Protein AF-A0A1I2JE57-F1 (afdb_monomer_lite)

Foldseek 3Di:
DVVQLVLQLVLQCLALLRVPPDSVLSSVLSVQKDKDKDAAFAWPDAFQAWLWKKKAWQAAKKWWWADPDPPDIDTDDMDGRNDMDSVVCLVVRGTHRTIIGTRHTIMIIIHTSVRVVVSCVVPVSSVVSVVVVVVVVVVLVVVVVVVPPPQAAEEEEEAQPLPQPSVLVQLVLQLLLCVVVVWAGEEEEPDACPVVCVQQVHPPPDQWDQFLSGYIYGHDQDDPPDDSQVSLVVVVVVDRSRGRHYYYYYNDHCDPPDPDSDDPSNLVSQAVHQEYEYEEELDQVCVVVVVVSVVVSCVRHPVLQYDYFYEYECQDPVNQPRDRPDDGDYYDHHDPDDPRSNCSRDSDNPDPPVVSVRSNVVSLVSQLRKKKKWKAFQAAPAAHGDPCVVVLVVVQVVCCVQAVGKDKDKDWDWDQDPVPGIDIGIIIIIMGRHGPVSCVVCVVVVVVVLVVSCVVRVHPWIWMDMSNDIDTD

InterPro domains:
  IPR000595 Cyclic nucleotide-binding domain [PF00027] (36-120)
  IPR000595 Cyclic nucleotide-binding domain [PS50042] (17-120)
  IPR000595 Cyclic nucleotide-binding domain [SM00100] (17-135)
  IPR000595 Cyclic nucleotide-binding domain [cd00038] (17-131)
  IPR014710 RmlC-like jelly roll fold [G3DSA:2.60.120.10] (2-149)
  IPR018488 Cyclic nucleotide-binding, conserved site [PS00889] (85-102)
  IPR018490 Cyclic nucleotide-binding domain superfamily [SSF51206] (10-144)

Secondary structure (DSSP, 8-state):
-HHHHHHHHHHHHHSTTTTTS-HHHHHHHHTT-EEEEE-TT-EEE-TTS---EEEEEEES-EEEEEEEETTEEEEEEEE-TT-EESHHHHHHT---SSEEEESSSEEEEEEEHHHHHHHHHH-HHHHHHHHHHHHHHHHHHHHHHHT-TT--EEEEEEETTS-S-HHHHHHHHHHHHHHHH---EEEEEES-THHHHHHHT--TT-SEEE-TTS-EEE-----TTS-HHHHHHHHHHHHHHH-SEEEEEE-----TTSS-SS-HHHHHHHHHEEEEEEEE-S-GGGHHHHHHHHHHHHHHS-TTT-EEEEEEE--SGGGTT----S--SEEEPP-S-PPPGGGGGSS-----HHHHHHHHHHHHHHH--EEEEEEEESEETTTEE---HHHHHHHHHHHHHHHS--EEEEEEEEEEETTTEEEEEEEEEEEEEE-HHHHHHHHHHHHHHHHHHHHHTT-S--EEEETTEEEE-

Radius of gyration: 27.6 Å; chains: 1; bounding box: 76×44×82 Å

pLDDT: mean 80.74, std 12.19, range [40.28, 96.5]

Structure (mmCIF, N/CA/C/O backbone):
data_AF-A0A1I2JE57-F1
#
_entry.id   AF-A0A1I2JE57-F1
#
loop_
_atom_site.group_PDB
_atom_site.id
_atom_site.type_symbol
_atom_site.label_atom_id
_atom_site.label_alt_id
_atom_site.label_comp_id
_atom_site.label_asym_id
_atom_site.label_entity_id
_atom_site.label_seq_id
_atom_site.pdbx_PDB_ins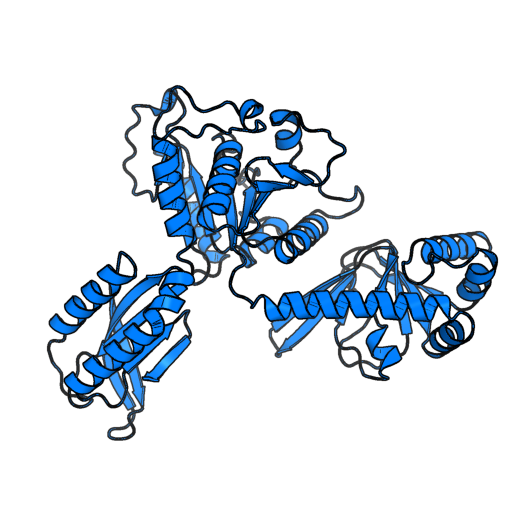_code
_atom_site.Cartn_x
_atom_site.Cartn_y
_atom_site.Cartn_z
_atom_site.occupancy
_atom_site.B_iso_or_equiv
_atom_site.auth_seq_id
_atom_site.auth_comp_id
_atom_site.auth_asym_id
_atom_site.auth_atom_id
_atom_site.pdbx_PDB_model_num
ATOM 1 N N . MET A 1 1 ? -26.585 -9.836 37.314 1.00 50.28 1 MET A N 1
ATOM 2 C CA . MET A 1 1 ? -27.432 -9.096 36.352 1.00 50.28 1 MET A CA 1
ATOM 3 C C . MET A 1 1 ? -27.010 -7.628 36.235 1.00 50.28 1 MET A C 1
ATOM 5 O O . MET A 1 1 ? -26.650 -7.232 35.137 1.00 50.28 1 MET A O 1
ATOM 9 N N . MET A 1 2 ? -26.902 -6.866 37.338 1.00 52.84 2 MET A N 1
ATOM 10 C CA . MET A 1 2 ? -26.477 -5.446 37.307 1.00 52.84 2 MET A CA 1
ATOM 11 C C . MET A 1 2 ? -25.114 -5.188 36.630 1.00 52.84 2 MET A C 1
ATOM 13 O O . MET A 1 2 ? -25.011 -4.314 35.780 1.00 52.84 2 MET A O 1
ATOM 17 N N . ARG A 1 3 ? -24.084 -6.000 36.923 1.00 59.25 3 ARG A N 1
ATOM 18 C CA . ARG A 1 3 ? -22.727 -5.847 36.348 1.00 59.25 3 ARG A CA 1
ATOM 19 C C . ARG A 1 3 ? -22.682 -5.972 34.815 1.00 59.25 3 ARG A C 1
ATOM 21 O O . ARG A 1 3 ? -21.894 -5.291 34.174 1.00 59.25 3 ARG A O 1
ATOM 28 N N . LYS A 1 4 ? -23.546 -6.825 34.247 1.00 63.91 4 LYS A N 1
ATOM 29 C CA . LYS A 1 4 ? -23.645 -7.086 32.799 1.00 63.91 4 LYS A CA 1
ATOM 30 C C . LYS A 1 4 ? -24.445 -5.994 32.078 1.00 63.91 4 LYS A C 1
ATOM 32 O O . LYS A 1 4 ? -24.172 -5.702 30.924 1.00 63.91 4 LYS A O 1
ATOM 37 N N . ASN A 1 5 ? -25.403 -5.373 32.770 1.00 74.00 5 ASN A N 1
ATOM 38 C CA . ASN A 1 5 ? -26.162 -4.246 32.228 1.00 74.00 5 ASN A CA 1
ATOM 39 C C . ASN A 1 5 ? -25.293 -2.980 32.177 1.00 74.00 5 ASN A C 1
ATOM 41 O O . ASN A 1 5 ? -25.258 -2.287 31.169 1.00 74.00 5 ASN A O 1
ATOM 45 N N . HIS A 1 6 ? -24.491 -2.750 33.220 1.00 78.94 6 HIS A N 1
ATOM 46 C CA . HIS A 1 6 ? -23.568 -1.616 33.285 1.00 78.94 6 HIS A CA 1
ATOM 47 C C . HIS A 1 6 ? -22.468 -1.673 32.204 1.00 78.94 6 HIS A C 1
ATOM 49 O O . HIS A 1 6 ? -22.097 -0.644 31.644 1.00 78.94 6 HIS A O 1
ATOM 55 N N . SER A 1 7 ? -21.979 -2.871 31.843 1.00 83.38 7 SER A N 1
ATOM 56 C CA . SER A 1 7 ? -21.029 -3.021 30.728 1.00 83.38 7 SER A CA 1
ATOM 57 C C . SER A 1 7 ? -21.662 -2.733 29.362 1.00 83.38 7 SER A C 1
ATOM 59 O O . SER A 1 7 ? -21.009 -2.134 28.514 1.00 83.38 7 SER A O 1
ATOM 61 N N . ILE A 1 8 ? -22.929 -3.116 29.155 1.00 88.88 8 ILE A N 1
ATOM 62 C CA . ILE A 1 8 ? -23.669 -2.833 27.914 1.00 88.88 8 ILE A CA 1
ATOM 63 C C . ILE A 1 8 ? -23.927 -1.332 27.776 1.00 88.88 8 ILE A C 1
ATOM 65 O O . ILE A 1 8 ? -23.663 -0.772 26.718 1.00 88.88 8 ILE A O 1
ATOM 69 N N . ILE A 1 9 ? -24.381 -0.668 28.842 1.00 90.88 9 ILE A N 1
ATOM 70 C CA . ILE A 1 9 ? -24.633 0.782 28.838 1.00 90.88 9 ILE A CA 1
ATOM 71 C C . ILE A 1 9 ? -23.358 1.541 28.466 1.00 90.88 9 ILE A C 1
ATOM 73 O O . ILE A 1 9 ? -23.385 2.384 27.574 1.00 90.88 9 ILE A O 1
ATOM 77 N N . ARG A 1 10 ? -22.219 1.180 29.068 1.00 87.62 10 ARG A N 1
ATOM 78 C CA . ARG A 1 10 ? -20.924 1.790 28.740 1.00 87.62 10 ARG A CA 1
ATOM 79 C C . ARG A 1 10 ? -20.519 1.564 27.281 1.00 87.62 10 ARG A C 1
ATOM 81 O O . ARG A 1 10 ? -19.986 2.467 26.644 1.00 87.62 10 ARG A O 1
ATOM 88 N N . ALA A 1 11 ? -20.773 0.374 26.740 1.00 88.06 11 ALA A N 1
ATOM 89 C CA . ALA A 1 11 ? -20.504 0.087 25.336 1.00 88.06 11 ALA A CA 1
ATOM 90 C C . ALA A 1 11 ? -21.392 0.917 24.394 1.00 88.06 11 ALA A C 1
ATOM 92 O O . ALA A 1 11 ? -20.897 1.451 23.404 1.00 88.06 11 ALA A O 1
ATOM 93 N N . LEU A 1 12 ? -22.677 1.076 24.726 1.00 91.88 12 LEU A N 1
ATOM 94 C CA . LEU A 1 12 ? -23.596 1.930 23.974 1.00 91.88 12 LEU A CA 1
ATOM 95 C C . LEU A 1 12 ? -23.156 3.404 24.034 1.00 91.88 12 LEU A C 1
ATOM 97 O O . LEU A 1 12 ? -23.115 4.052 22.997 1.00 91.88 12 LEU A O 1
ATOM 101 N N . GLN A 1 13 ? -22.734 3.913 25.197 1.00 89.88 13 GLN A N 1
ATOM 102 C CA . GLN A 1 13 ? -22.212 5.285 25.345 1.00 89.88 13 GLN A CA 1
ATOM 103 C C . GLN A 1 13 ? -21.005 5.577 24.446 1.00 89.88 13 GLN A C 1
ATOM 105 O O . GLN A 1 13 ? -20.873 6.683 23.930 1.00 89.88 13 GLN A O 1
ATOM 110 N N . ASN A 1 14 ? -20.131 4.588 24.249 1.00 83.62 14 ASN A N 1
ATOM 111 C CA . ASN A 1 14 ? -18.947 4.718 23.398 1.00 83.62 14 ASN A CA 1
ATOM 112 C C . ASN A 1 14 ? -19.250 4.534 21.902 1.00 83.62 14 ASN A C 1
ATOM 114 O O . ASN A 1 14 ? -18.389 4.796 21.063 1.00 83.62 14 ASN A O 1
ATOM 118 N N . CYS A 1 15 ? -20.450 4.073 21.550 1.00 88.19 15 CYS A N 1
ATOM 119 C CA . CYS A 1 15 ? -20.861 3.903 20.167 1.00 88.19 15 CYS A CA 1
ATOM 120 C C . CYS A 1 15 ? -21.353 5.231 19.590 1.00 88.19 15 CYS A C 1
ATOM 122 O O . CYS A 1 15 ? -22.219 5.891 20.167 1.00 88.19 15 CYS A O 1
ATOM 124 N N . GLU A 1 16 ? -20.867 5.593 18.401 1.00 83.81 16 GLU A N 1
ATOM 125 C CA . GLU A 1 16 ? -21.253 6.844 17.741 1.00 83.81 16 GLU A CA 1
ATOM 126 C C . GLU A 1 16 ? -22.772 6.995 17.570 1.00 83.81 16 GLU A C 1
ATOM 128 O O . GLU A 1 16 ? -23.303 8.099 17.676 1.00 83.81 16 GLU A O 1
ATOM 133 N N . LEU A 1 17 ? -23.464 5.875 17.374 1.00 89.69 17 LEU A N 1
ATOM 134 C CA . LEU A 1 17 ? -24.900 5.818 17.155 1.00 89.69 17 LEU A CA 1
ATOM 135 C C . LEU A 1 17 ? -25.725 6.207 18.398 1.00 89.69 17 LEU A C 1
ATOM 137 O O . LEU A 1 17 ? -26.835 6.717 18.254 1.00 89.69 17 LEU A O 1
ATOM 141 N N . PHE A 1 18 ? -25.192 5.991 19.607 1.00 93.12 18 PHE A N 1
ATOM 142 C CA . PHE A 1 18 ? -25.920 6.188 20.871 1.00 93.12 18 PHE A CA 1
ATOM 143 C C . PHE A 1 18 ? -25.250 7.187 21.832 1.00 93.12 18 PHE A C 1
ATOM 145 O O . PHE A 1 18 ? -25.826 7.498 22.873 1.00 93.12 18 PHE A O 1
ATOM 152 N N . LYS A 1 19 ? -24.078 7.743 21.485 1.00 85.75 19 LYS A N 1
ATOM 153 C CA . LYS A 1 19 ? -23.256 8.628 22.344 1.00 85.75 19 LYS A CA 1
ATOM 154 C C . LYS A 1 19 ? -23.958 9.880 22.889 1.00 85.75 19 LYS A C 1
ATOM 156 O O . LYS A 1 19 ? -23.457 10.507 23.817 1.00 85.75 19 LYS A O 1
ATOM 161 N N . HIS A 1 20 ? -25.077 10.286 22.291 1.00 88.56 20 HIS A N 1
ATOM 162 C CA . HIS A 1 20 ? -25.837 11.478 22.681 1.00 88.56 20 HIS A CA 1
ATOM 163 C C . HIS A 1 20 ? -27.084 11.173 23.516 1.00 88.56 20 HIS A C 1
ATOM 165 O O . HIS A 1 20 ? -27.785 12.105 23.907 1.00 88.56 20 HIS A O 1
ATOM 171 N N . LEU A 1 21 ? -27.371 9.898 23.784 1.00 93.06 21 LEU A N 1
ATOM 172 C CA . LEU A 1 21 ? -28.500 9.516 24.621 1.00 93.06 21 LEU A CA 1
ATOM 173 C C . LEU A 1 21 ? -28.131 9.620 26.108 1.00 93.06 21 LEU A C 1
ATOM 175 O O . LEU A 1 21 ? -27.024 9.234 26.497 1.00 93.06 21 LEU A O 1
ATOM 179 N N . PRO A 1 22 ? -29.045 10.111 26.959 1.00 93.44 22 PRO A N 1
ATOM 180 C CA . PRO A 1 22 ? -28.855 10.090 28.399 1.00 93.44 22 PRO A CA 1
ATOM 181 C C . PRO A 1 22 ? -28.918 8.650 28.939 1.00 93.44 22 PRO A C 1
ATOM 183 O O . PRO A 1 22 ? -29.492 7.747 28.326 1.00 93.44 22 PRO A O 1
ATOM 186 N N . GLU A 1 23 ? -28.323 8.424 30.110 1.00 91.50 23 GLU A N 1
ATOM 187 C CA . GLU A 1 23 ? -28.152 7.083 30.694 1.00 91.50 23 GLU A CA 1
ATOM 188 C C . GLU A 1 23 ? -29.474 6.314 30.862 1.00 91.50 23 GLU A C 1
ATOM 190 O O . GLU A 1 23 ? -29.534 5.127 30.554 1.00 91.50 23 GLU A O 1
ATOM 195 N N . ASN A 1 24 ? -30.559 6.993 31.238 1.00 92.50 24 ASN A N 1
ATOM 196 C CA . ASN A 1 24 ? -31.888 6.390 31.373 1.00 92.50 24 ASN A CA 1
ATOM 197 C C . ASN A 1 24 ? -32.448 5.848 30.043 1.00 92.50 24 ASN A C 1
ATOM 199 O O . ASN A 1 24 ? -33.163 4.850 30.038 1.00 92.50 24 ASN A O 1
ATOM 203 N N . GLU A 1 25 ? -32.137 6.475 28.905 1.00 93.62 25 GLU A N 1
ATOM 204 C CA . GLU A 1 25 ? -32.546 5.973 27.584 1.00 93.62 25 GLU A CA 1
ATOM 205 C C . GLU A 1 25 ? -31.669 4.795 27.148 1.00 93.62 25 GLU A C 1
ATOM 207 O O . GLU A 1 25 ? -32.155 3.812 26.583 1.00 93.62 25 GLU A O 1
ATOM 212 N N . LEU A 1 26 ? -30.381 4.842 27.489 1.00 94.12 26 LEU A N 1
ATOM 213 C CA . LEU A 1 26 ? -29.450 3.742 27.257 1.00 94.12 26 LEU A CA 1
ATOM 214 C C . LEU A 1 26 ? -29.816 2.494 28.066 1.00 94.12 26 LEU A C 1
ATOM 216 O O . LEU A 1 26 ? -29.638 1.388 27.564 1.00 94.12 26 LEU A O 1
ATOM 220 N N . GLU A 1 27 ? -30.374 2.640 29.270 1.00 93.56 27 GLU A N 1
ATOM 221 C CA . GLU A 1 27 ? -30.924 1.523 30.050 1.00 93.56 27 GLU A CA 1
ATOM 222 C C . GLU A 1 27 ? -32.085 0.827 29.326 1.00 93.56 27 GLU A C 1
ATOM 224 O O . GLU A 1 27 ? -32.146 -0.407 29.288 1.00 93.56 27 GLU A O 1
ATOM 229 N N . VAL A 1 28 ? -32.978 1.604 28.700 1.00 92.38 28 VAL A N 1
ATOM 230 C CA . VAL A 1 28 ? -34.081 1.060 27.892 1.00 92.38 28 VAL A CA 1
ATOM 231 C C . VAL A 1 28 ? -33.524 0.261 26.718 1.00 92.38 28 VAL A C 1
ATOM 233 O O . VAL A 1 28 ? -33.963 -0.866 26.482 1.00 92.38 28 VAL A O 1
ATOM 236 N N . ILE A 1 29 ? -32.521 0.792 26.017 1.00 93.31 29 ILE A N 1
ATOM 237 C CA . ILE A 1 29 ? -31.869 0.088 24.906 1.00 93.31 29 ILE A CA 1
ATOM 238 C C . ILE A 1 29 ? -31.150 -1.167 25.409 1.00 93.31 29 ILE A C 1
ATOM 240 O O . ILE A 1 29 ? -31.334 -2.240 24.840 1.00 93.31 29 ILE A O 1
ATOM 244 N N . ALA A 1 30 ? -30.396 -1.077 26.505 1.00 93.06 30 ALA A N 1
ATOM 245 C CA . ALA A 1 30 ? -29.652 -2.195 27.081 1.00 93.06 30 ALA A CA 1
ATOM 246 C C . ALA A 1 30 ? -30.556 -3.389 27.439 1.00 93.06 30 ALA A C 1
ATOM 248 O O . ALA A 1 30 ? -30.128 -4.540 27.345 1.00 93.06 30 ALA A O 1
ATOM 249 N N . SER A 1 31 ? -31.829 -3.140 27.769 1.00 91.25 31 SER A N 1
ATOM 250 C CA . SER A 1 31 ? -32.816 -4.198 28.023 1.00 91.25 31 SER A CA 1
ATOM 251 C C . SER A 1 31 ? -33.230 -4.999 26.774 1.00 91.25 31 SER A C 1
ATOM 253 O O . SER A 1 31 ? -33.699 -6.130 26.907 1.00 91.25 31 SER A O 1
ATOM 255 N N . LYS A 1 32 ? -33.027 -4.450 25.567 1.00 89.19 32 LYS A N 1
ATOM 256 C CA . LYS A 1 32 ? -33.418 -5.047 24.276 1.00 89.19 32 LYS A CA 1
ATOM 257 C C . LYS A 1 32 ? -32.280 -5.781 23.557 1.00 89.19 32 LYS A C 1
ATOM 259 O O . LYS A 1 32 ? -32.502 -6.377 22.505 1.00 89.19 32 LYS A O 1
ATOM 264 N N . VAL A 1 33 ? -31.058 -5.758 24.091 1.00 93.56 33 VAL A N 1
ATOM 265 C CA . VAL A 1 33 ? -29.868 -6.275 23.391 1.00 93.56 33 VAL A CA 1
ATOM 266 C C . VAL A 1 33 ? -29.274 -7.520 24.047 1.00 93.56 33 VAL A C 1
ATOM 268 O O . VAL A 1 33 ? -29.580 -7.866 25.189 1.00 93.56 33 VAL A O 1
ATOM 271 N N . LYS A 1 34 ? -28.403 -8.230 23.320 1.00 92.56 34 LYS A N 1
ATOM 272 C CA . LYS A 1 34 ? -27.694 -9.416 23.832 1.00 92.56 34 LYS A CA 1
ATOM 273 C C . LYS A 1 34 ? -26.203 -9.346 23.545 1.00 92.56 34 LYS A C 1
ATOM 275 O O . LYS A 1 34 ? -25.817 -9.016 22.438 1.00 92.56 34 LYS A O 1
ATOM 280 N N . MET A 1 35 ? -25.377 -9.741 24.509 1.00 93.62 35 MET A N 1
ATOM 281 C CA . MET A 1 35 ? -23.936 -9.922 24.292 1.00 93.62 35 MET A CA 1
ATOM 282 C C . MET A 1 35 ? -23.649 -11.292 23.669 1.00 93.62 35 MET A C 1
ATOM 284 O O . MET A 1 35 ? -24.243 -12.289 24.095 1.00 93.62 35 MET A O 1
ATOM 288 N N . ARG A 1 36 ? -22.720 -11.346 22.717 1.00 95.62 36 ARG A N 1
ATOM 289 C CA . ARG A 1 36 ? -22.122 -12.577 22.182 1.00 95.62 36 ARG A CA 1
ATOM 290 C C . ARG A 1 36 ? -20.609 -12.428 22.101 1.00 95.62 36 ARG A C 1
ATOM 292 O O . ARG A 1 36 ? -20.130 -11.329 21.854 1.00 95.62 36 ARG A O 1
ATOM 299 N N . GLN A 1 37 ? -19.911 -13.538 22.291 1.00 96.25 37 GLN A N 1
ATOM 300 C CA . GLN A 1 37 ? -18.463 -13.630 22.170 1.00 96.25 37 GLN A CA 1
ATOM 301 C C . GLN A 1 37 ? -18.123 -14.510 20.967 1.00 96.25 37 GLN A C 1
ATOM 303 O O . GLN A 1 37 ? -18.854 -15.466 20.696 1.00 96.25 37 GLN A O 1
ATOM 308 N N . PHE A 1 38 ? -17.043 -14.161 20.281 1.00 95.56 38 PHE A N 1
ATOM 309 C CA . PHE A 1 38 ? -16.465 -14.887 19.159 1.00 95.56 38 PHE A CA 1
ATOM 310 C C . PHE A 1 38 ? -14.948 -14.977 19.337 1.00 95.56 38 PHE A C 1
ATOM 312 O O . PHE A 1 38 ? -14.339 -14.075 19.916 1.00 95.56 38 PHE A O 1
ATOM 319 N N . PHE A 1 39 ? -14.356 -16.055 18.843 1.00 93.00 39 PHE A N 1
ATOM 320 C CA . PHE A 1 39 ? -12.914 -16.311 18.873 1.00 93.00 39 PHE A CA 1
ATOM 321 C C . PHE A 1 39 ? -12.274 -16.026 17.504 1.00 93.00 39 PHE A C 1
ATOM 323 O O . PHE A 1 39 ? -13.001 -15.954 16.511 1.00 93.00 39 PHE A O 1
ATOM 330 N N . PRO A 1 40 ? -10.938 -15.864 17.418 1.00 85.31 40 PRO A N 1
ATOM 331 C CA . PRO A 1 40 ? -10.251 -15.649 16.147 1.00 85.31 40 PRO A CA 1
ATOM 332 C C . PRO A 1 40 ? -10.686 -16.644 15.063 1.00 85.31 40 PRO A C 1
ATOM 334 O O . PRO A 1 40 ? -10.892 -17.825 15.338 1.00 85.31 40 PRO A O 1
ATOM 337 N N . ASP A 1 41 ? -10.832 -16.138 13.841 1.00 84.62 41 ASP A N 1
ATOM 338 C CA . ASP A 1 41 ? -11.293 -16.833 12.633 1.00 84.62 41 ASP A CA 1
ATOM 339 C C . ASP A 1 41 ? -12.774 -17.271 12.629 1.00 84.62 41 ASP A C 1
ATOM 341 O O . ASP A 1 41 ? -13.279 -17.730 11.599 1.00 84.62 41 ASP A O 1
ATOM 345 N N . GLU A 1 42 ? -13.529 -17.071 13.717 1.00 95.25 42 GLU A N 1
ATOM 346 C CA . GLU A 1 42 ? -14.967 -17.348 13.719 1.00 95.25 42 GLU A CA 1
ATOM 347 C C . GLU A 1 42 ? -15.748 -16.327 12.883 1.00 95.25 42 GLU A C 1
ATOM 349 O O . GLU A 1 42 ? -15.620 -15.108 13.028 1.00 95.25 42 GLU A O 1
ATOM 354 N N . VAL A 1 43 ? -16.634 -16.830 12.022 1.00 95.94 43 VAL A N 1
ATOM 355 C CA . VAL A 1 43 ? -17.496 -15.983 11.196 1.00 95.94 43 VAL A CA 1
ATOM 356 C C . VAL A 1 43 ? -18.739 -15.562 11.974 1.00 95.94 43 VAL A C 1
ATOM 358 O O . VAL A 1 43 ? -19.555 -16.388 12.380 1.00 95.94 43 VAL A O 1
ATOM 361 N N . ILE A 1 44 ? -18.913 -14.250 12.126 1.00 96.38 44 ILE A N 1
ATOM 362 C CA . ILE A 1 44 ? -20.039 -13.633 12.833 1.00 96.38 44 ILE A CA 1
ATOM 363 C C . ILE A 1 44 ? -21.259 -13.533 11.915 1.00 96.38 44 ILE A C 1
ATOM 365 O O . ILE A 1 44 ? -22.378 -13.854 12.321 1.00 96.38 44 ILE A O 1
ATOM 369 N N . VAL A 1 45 ? -21.056 -13.097 10.668 1.00 95.00 45 VAL A N 1
ATOM 370 C CA . VAL A 1 45 ? -22.088 -13.099 9.620 1.00 95.00 45 VAL A CA 1
ATOM 371 C C . VAL A 1 45 ? -21.493 -13.487 8.274 1.00 95.00 45 VAL A C 1
ATOM 373 O O . VAL A 1 45 ? -20.370 -13.108 7.957 1.00 95.00 45 VAL A O 1
ATOM 376 N N . TRP A 1 46 ? -22.271 -14.200 7.464 1.00 93.94 46 TRP A N 1
ATOM 377 C CA . TRP A 1 46 ? -21.891 -14.595 6.108 1.00 93.94 46 TRP A CA 1
ATOM 378 C C . TRP A 1 46 ? -22.515 -13.671 5.066 1.00 93.94 46 TRP A C 1
ATOM 380 O O . TRP A 1 46 ? -23.693 -13.317 5.175 1.00 93.94 46 TRP A O 1
ATOM 390 N N . GLN A 1 47 ? -21.746 -13.324 4.033 1.00 93.06 47 GLN A N 1
ATOM 391 C CA . GLN A 1 47 ? -22.266 -12.688 2.824 1.00 93.06 47 GLN A CA 1
ATOM 392 C C . GLN A 1 47 ? -23.421 -13.515 2.237 1.00 93.06 47 GLN A C 1
ATOM 394 O O . GLN A 1 47 ? -23.369 -14.740 2.206 1.00 93.06 47 GLN A O 1
ATOM 399 N N . GLY A 1 48 ? -24.471 -12.842 1.766 1.00 91.38 48 GLY A N 1
ATOM 400 C CA . GLY A 1 48 ? -25.652 -13.484 1.183 1.00 91.38 48 GLY A CA 1
ATOM 401 C C . GLY A 1 48 ? -26.678 -13.995 2.200 1.00 91.38 48 GLY A C 1
ATOM 402 O O . GLY A 1 48 ? -27.820 -14.246 1.817 1.00 91.38 48 GLY A O 1
ATOM 403 N N . ASN A 1 49 ? -26.344 -14.077 3.493 1.00 92.69 49 ASN A N 1
ATOM 404 C CA . ASN A 1 49 ? -27.329 -14.444 4.512 1.00 92.69 49 ASN A CA 1
ATOM 405 C C . ASN A 1 49 ? -28.374 -13.331 4.715 1.00 92.69 49 ASN A C 1
ATOM 407 O O . ASN A 1 49 ? -28.103 -12.163 4.429 1.00 92.69 49 ASN A O 1
ATOM 411 N N . PRO A 1 50 ? -29.566 -13.640 5.252 1.00 92.38 50 PRO A N 1
ATOM 412 C CA . PRO A 1 50 ? -30.540 -12.622 5.636 1.00 92.38 50 PRO A CA 1
ATOM 413 C C . PRO A 1 50 ? -29.992 -11.615 6.662 1.00 92.38 50 PRO A C 1
ATOM 415 O O . PRO A 1 50 ? -29.224 -11.963 7.564 1.00 92.38 50 PRO A O 1
ATOM 418 N N . SER A 1 51 ? -30.419 -10.356 6.548 1.00 92.25 51 SER A N 1
ATOM 419 C CA . SER A 1 51 ? -30.024 -9.283 7.469 1.00 92.25 51 SER A CA 1
ATOM 420 C C . SER A 1 51 ? -31.053 -9.083 8.580 1.00 92.25 51 SER A C 1
ATOM 422 O O . SER A 1 51 ? -31.993 -8.299 8.456 1.00 92.25 51 SER A O 1
ATOM 424 N N . ASP A 1 52 ? -30.867 -9.805 9.680 1.00 92.44 52 ASP A N 1
ATOM 425 C CA . ASP A 1 52 ? -31.811 -9.893 10.800 1.00 92.44 52 ASP A CA 1
ATOM 426 C C . ASP A 1 52 ? -31.384 -9.124 12.063 1.00 92.44 52 ASP A C 1
ATOM 428 O O . ASP A 1 52 ? -32.196 -8.933 12.968 1.00 92.44 52 ASP A O 1
ATOM 432 N N . SER A 1 53 ? -30.123 -8.691 12.134 1.00 94.75 53 SER A N 1
ATOM 433 C CA . SER A 1 53 ? -29.519 -8.090 13.331 1.00 94.75 53 SER A CA 1
ATOM 434 C C . SER A 1 53 ? -28.432 -7.065 12.999 1.00 94.75 53 SER A C 1
ATOM 436 O O . SER A 1 53 ? -27.715 -7.203 12.003 1.00 94.75 53 SER A O 1
ATOM 438 N N . LEU A 1 54 ? -28.311 -6.050 13.849 1.00 94.69 54 LEU A N 1
ATOM 439 C CA . LEU A 1 54 ? -27.211 -5.096 13.916 1.00 94.69 54 LEU A CA 1
ATOM 440 C C . LEU A 1 54 ? -26.251 -5.573 15.002 1.00 94.69 54 LEU A C 1
ATOM 442 O O . LEU A 1 54 ? -26.682 -6.086 16.038 1.00 94.69 54 LEU A O 1
ATOM 446 N N . PHE A 1 55 ? -24.963 -5.367 14.778 1.00 96.06 55 PHE A N 1
ATOM 447 C CA . PHE A 1 55 ? -23.925 -5.703 15.734 1.00 96.06 55 PHE A CA 1
ATOM 448 C C . PHE A 1 55 ? -23.144 -4.445 16.097 1.00 96.06 55 PHE A C 1
ATOM 450 O O . PHE A 1 55 ? -22.823 -3.642 15.226 1.00 96.06 55 PHE A O 1
ATOM 457 N N . LEU A 1 56 ? -22.837 -4.285 17.379 1.00 95.38 56 LEU A N 1
ATOM 458 C CA . LEU A 1 56 ? -21.910 -3.292 17.910 1.00 95.38 56 LEU A CA 1
ATOM 459 C C . LEU A 1 56 ? -20.726 -4.048 18.500 1.00 95.38 56 LEU A C 1
ATOM 461 O O . LEU A 1 56 ? -20.903 -4.825 19.437 1.00 95.38 56 LEU A O 1
ATOM 465 N N . VAL A 1 57 ? -19.531 -3.821 17.968 1.00 93.25 57 VAL A N 1
ATOM 466 C CA . VAL A 1 57 ? -18.304 -4.365 18.549 1.00 93.25 57 VAL A CA 1
ATOM 467 C C . VAL A 1 57 ? -18.034 -3.626 19.855 1.00 93.25 57 VAL A C 1
ATOM 469 O O . VAL A 1 57 ? -18.074 -2.400 19.917 1.00 93.25 57 VAL A O 1
ATOM 472 N N . THR A 1 58 ? -17.792 -4.371 20.923 1.00 89.81 58 THR A N 1
ATOM 473 C CA . THR A 1 58 ? -17.533 -3.827 22.266 1.00 89.81 58 THR A CA 1
ATOM 474 C C . THR A 1 58 ? -16.119 -4.116 22.742 1.00 89.81 58 THR A C 1
ATOM 476 O O . THR A 1 58 ? -15.600 -3.388 23.584 1.00 89.81 58 THR A O 1
ATOM 479 N N . ASN A 1 59 ? -15.499 -5.146 22.170 1.00 86.25 59 ASN A N 1
ATOM 480 C CA . ASN A 1 59 ? -14.125 -5.554 22.393 1.00 86.25 59 ASN A CA 1
ATOM 481 C C . ASN A 1 59 ? -13.640 -6.357 21.173 1.00 86.25 59 ASN A C 1
ATOM 483 O O . ASN A 1 59 ? -14.454 -7.026 20.531 1.00 86.25 59 ASN A O 1
ATOM 487 N N . GLY A 1 60 ? -12.340 -6.307 20.886 1.00 81.88 60 GLY A N 1
ATOM 488 C CA . GLY A 1 60 ? -11.714 -7.019 19.769 1.00 81.88 60 GLY A CA 1
ATOM 489 C C . GLY A 1 60 ? -11.837 -6.338 18.404 1.00 81.88 60 GLY A C 1
ATOM 490 O O . GLY A 1 60 ? -12.356 -5.225 18.292 1.00 81.88 60 GLY A O 1
ATOM 491 N N . ILE A 1 61 ? -11.350 -7.028 17.367 1.00 81.81 61 ILE A N 1
ATOM 492 C CA . ILE A 1 61 ? -11.421 -6.603 15.963 1.00 81.81 61 ILE A CA 1
ATOM 493 C C . ILE A 1 61 ? -12.146 -7.639 15.122 1.00 81.81 61 ILE A C 1
ATOM 495 O O . ILE A 1 61 ? -11.891 -8.840 15.224 1.00 81.81 61 ILE A O 1
ATOM 499 N N . VAL A 1 62 ? -12.983 -7.154 14.212 1.00 88.06 62 VAL A N 1
ATOM 500 C CA . VAL A 1 62 ? -13.583 -7.959 13.153 1.00 88.06 62 VAL A CA 1
ATOM 501 C C . VAL A 1 62 ? -13.112 -7.486 11.780 1.00 88.06 62 VAL A C 1
ATOM 503 O O . VAL A 1 62 ? -12.950 -6.292 11.539 1.00 88.06 62 VAL A O 1
ATOM 506 N N . THR A 1 63 ? -12.906 -8.427 10.867 1.00 87.00 63 THR A N 1
ATOM 507 C CA . THR A 1 63 ? -12.658 -8.183 9.443 1.00 87.00 63 THR A CA 1
ATOM 508 C C . THR A 1 63 ? -13.968 -8.210 8.678 1.00 87.00 63 THR A C 1
ATOM 510 O O . THR A 1 63 ? -14.737 -9.158 8.808 1.00 87.00 63 THR A O 1
ATOM 513 N N . VAL A 1 64 ? -14.204 -7.211 7.832 1.00 88.50 64 VAL A N 1
ATOM 514 C CA . VAL A 1 64 ? -15.290 -7.195 6.848 1.00 88.50 64 VAL A CA 1
ATOM 515 C C . VAL A 1 64 ? -14.694 -7.546 5.495 1.00 88.50 64 VAL A C 1
ATOM 517 O O . VAL A 1 64 ? -13.904 -6.780 4.947 1.00 88.50 64 VAL A O 1
ATOM 520 N N . LYS A 1 65 ? -15.075 -8.690 4.937 1.00 85.44 65 LYS A N 1
ATOM 521 C CA . LYS A 1 65 ? -14.552 -9.200 3.669 1.00 85.44 65 LYS A CA 1
ATOM 522 C C . LYS A 1 65 ? -15.673 -9.540 2.704 1.00 85.44 65 LYS A C 1
ATOM 524 O O . LYS A 1 65 ? -16.729 -10.027 3.102 1.00 85.44 65 LYS A O 1
ATOM 529 N N . ARG A 1 66 ? -15.456 -9.271 1.423 1.00 84.31 66 ARG A N 1
ATOM 530 C CA . ARG A 1 66 ? -16.413 -9.548 0.358 1.00 84.31 66 ARG A CA 1
ATOM 531 C C . ARG A 1 66 ? -15.787 -10.483 -0.654 1.00 84.31 66 ARG A C 1
ATOM 533 O O . ARG A 1 66 ? -14.693 -10.233 -1.147 1.00 84.31 66 ARG A O 1
ATOM 540 N N . ILE A 1 67 ? -16.526 -11.529 -0.986 1.00 82.81 67 ILE A N 1
ATOM 541 C CA . ILE A 1 67 ? -16.185 -12.424 -2.081 1.00 82.81 67 ILE A CA 1
ATOM 542 C C . ILE A 1 67 ? -16.570 -11.700 -3.373 1.00 82.81 67 ILE A C 1
ATOM 544 O O . ILE A 1 67 ? -17.745 -11.350 -3.554 1.00 82.81 67 ILE A O 1
ATOM 548 N N . ILE A 1 68 ? -15.577 -11.415 -4.220 1.00 77.19 68 ILE A N 1
ATOM 549 C CA . ILE A 1 68 ? -15.779 -10.821 -5.549 1.00 77.19 68 ILE A CA 1
ATOM 550 C C . ILE A 1 68 ? -16.083 -11.947 -6.540 1.00 77.19 68 ILE A C 1
ATOM 552 O O . ILE A 1 68 ? -17.143 -11.934 -7.160 1.00 77.19 68 ILE A O 1
ATOM 556 N N . ASN A 1 69 ? -15.191 -12.943 -6.599 1.00 73.94 69 ASN A N 1
ATOM 557 C CA . ASN A 1 69 ? -15.243 -14.131 -7.458 1.00 73.94 69 ASN A CA 1
ATOM 558 C C . ASN A 1 69 ? -14.833 -15.371 -6.631 1.00 73.94 69 ASN A C 1
ATOM 560 O O . ASN A 1 69 ? -14.299 -15.210 -5.536 1.00 73.94 69 ASN A O 1
ATOM 564 N N . GLU A 1 70 ? -15.016 -16.597 -7.142 1.00 67.94 70 GLU A N 1
ATOM 565 C CA . GLU A 1 70 ? -14.769 -17.853 -6.389 1.00 67.94 70 GLU A CA 1
ATOM 566 C C . GLU A 1 70 ? -13.374 -17.961 -5.739 1.00 67.94 70 GLU A C 1
ATOM 568 O O . GLU A 1 70 ? -13.238 -18.605 -4.703 1.00 67.94 70 GLU A O 1
ATOM 573 N N . ASN A 1 71 ? -12.363 -17.284 -6.296 1.00 58.75 71 ASN A N 1
ATOM 574 C CA . ASN A 1 71 ? -10.979 -17.321 -5.812 1.00 58.75 71 ASN A CA 1
ATOM 575 C C . ASN A 1 71 ? -10.473 -15.984 -5.240 1.00 58.75 71 ASN A C 1
ATOM 577 O O . ASN A 1 71 ? -9.287 -15.870 -4.938 1.00 58.75 71 ASN A O 1
ATOM 581 N N . GLU A 1 72 ? -11.326 -14.962 -5.122 1.00 66.00 72 GLU A N 1
ATOM 582 C CA . GLU A 1 72 ? -10.894 -13.613 -4.741 1.00 66.00 72 GLU A CA 1
ATOM 583 C C . GLU A 1 72 ? -11.753 -13.043 -3.605 1.00 66.00 72 GLU A C 1
ATOM 585 O O . GLU A 1 72 ? -12.908 -12.642 -3.791 1.00 66.00 72 GLU A O 1
ATOM 590 N N . GLU A 1 73 ? -11.154 -12.995 -2.412 1.00 71.44 73 GLU A N 1
ATOM 591 C CA . GLU A 1 73 ? -11.680 -12.267 -1.261 1.00 71.44 73 GLU A CA 1
ATOM 592 C C . GLU A 1 73 ? -11.028 -10.885 -1.182 1.00 71.44 73 GLU A C 1
ATOM 594 O O . GLU A 1 73 ? -9.807 -10.755 -1.111 1.00 71.44 73 GLU A O 1
ATOM 599 N N . GLN A 1 74 ? -11.855 -9.844 -1.138 1.00 72.88 74 GLN A N 1
ATOM 600 C CA . GLN A 1 74 ? -11.411 -8.483 -0.881 1.00 72.88 74 GLN A CA 1
ATOM 601 C C . GLN A 1 74 ? -11.782 -8.084 0.541 1.00 72.88 74 GLN A C 1
ATOM 603 O O . GLN A 1 74 ? -12.956 -8.101 0.922 1.00 72.88 74 GLN A O 1
ATOM 608 N N . ILE A 1 75 ? -10.792 -7.660 1.319 1.00 74.31 75 ILE A N 1
ATOM 609 C CA . ILE A 1 75 ? -11.039 -7.045 2.619 1.00 74.31 75 ILE A CA 1
ATOM 610 C C . ILE A 1 75 ? -11.528 -5.613 2.388 1.00 74.31 75 ILE A C 1
ATOM 612 O O . ILE A 1 75 ? -10.884 -4.824 1.702 1.00 74.31 75 ILE A O 1
ATOM 616 N N . LEU A 1 76 ? -12.709 -5.302 2.919 1.00 71.88 76 LEU A N 1
ATOM 617 C CA . LEU A 1 76 ? -13.368 -4.008 2.756 1.00 71.88 76 LEU A CA 1
ATOM 618 C C . LEU A 1 76 ? -13.087 -3.059 3.917 1.00 71.88 76 LEU A C 1
ATOM 620 O O . LEU A 1 76 ? -13.031 -1.846 3.706 1.00 71.88 76 LEU A O 1
ATOM 624 N N . ASN A 1 77 ? -13.023 -3.595 5.139 1.00 68.88 77 ASN A N 1
ATOM 625 C CA . ASN A 1 77 ? -12.817 -2.803 6.346 1.00 68.88 77 ASN A CA 1
ATOM 626 C C . ASN A 1 77 ? -12.437 -3.674 7.553 1.00 68.88 77 ASN A C 1
ATOM 628 O O . ASN A 1 77 ? -12.684 -4.881 7.559 1.00 68.88 77 ASN A O 1
ATOM 632 N N . TYR A 1 78 ? -11.944 -3.031 8.607 1.00 78.00 78 TYR A N 1
ATOM 633 C CA . TYR A 1 78 ? -11.774 -3.604 9.940 1.00 78.00 78 TYR A CA 1
ATOM 634 C C . TYR A 1 78 ? -12.600 -2.784 10.922 1.00 78.00 78 TYR A C 1
ATOM 636 O O . TYR A 1 78 ? -12.642 -1.561 10.826 1.00 78.00 78 TYR A O 1
ATOM 644 N N . LEU A 1 79 ? -13.285 -3.446 11.851 1.00 81.62 79 LEU A N 1
ATOM 645 C CA . LEU A 1 79 ? -14.132 -2.773 12.831 1.00 81.62 79 LEU A CA 1
ATOM 646 C C . LEU A 1 79 ? -13.707 -3.171 14.239 1.00 81.62 79 LEU A C 1
ATOM 648 O O . LEU A 1 79 ? -13.483 -4.347 14.519 1.00 81.62 79 LEU A O 1
ATOM 652 N N . MET A 1 80 ? -13.624 -2.180 15.116 1.00 83.75 80 MET A N 1
ATOM 653 C CA . MET A 1 80 ? -13.177 -2.295 16.502 1.00 83.75 80 MET A CA 1
ATOM 654 C C . MET A 1 80 ? -14.259 -1.818 17.475 1.00 83.75 80 MET A C 1
ATOM 656 O O . MET A 1 80 ? -15.349 -1.402 17.070 1.00 83.75 80 MET A O 1
ATOM 660 N N . ALA A 1 81 ? -13.960 -1.873 18.774 1.00 83.56 81 ALA A N 1
ATOM 661 C CA . ALA A 1 81 ? -14.865 -1.420 19.824 1.00 83.56 81 ALA A CA 1
ATOM 662 C C . ALA A 1 81 ? -15.456 -0.024 19.531 1.00 83.56 81 ALA A C 1
ATOM 664 O O . ALA A 1 81 ? -14.740 0.927 19.231 1.00 83.56 81 ALA A O 1
ATOM 665 N N . GLY A 1 82 ? -16.782 0.094 19.618 1.00 83.00 82 GLY A N 1
ATOM 666 C CA . GLY A 1 82 ? -17.539 1.305 19.288 1.00 83.00 82 GLY A CA 1
ATOM 667 C C . GLY A 1 82 ? -18.091 1.337 17.858 1.00 83.00 82 GLY A C 1
ATOM 668 O O . GLY A 1 82 ? -19.054 2.067 17.602 1.00 83.00 82 GLY A O 1
ATOM 669 N N . ASN A 1 83 ? -17.557 0.529 16.935 1.00 88.38 83 ASN A N 1
ATOM 670 C CA . ASN A 1 83 ? -18.082 0.423 15.574 1.00 88.38 83 ASN A CA 1
ATOM 671 C C . ASN A 1 83 ? -19.301 -0.500 15.490 1.00 88.38 83 ASN A C 1
ATOM 673 O O . ASN A 1 83 ? -19.436 -1.472 16.237 1.00 88.38 83 ASN A O 1
ATOM 677 N N . THR A 1 84 ? -20.166 -0.218 14.515 1.00 91.38 84 THR A N 1
ATOM 678 C CA . THR A 1 84 ? -21.332 -1.052 14.205 1.00 91.38 84 THR A CA 1
ATOM 679 C C . THR A 1 84 ? -21.208 -1.685 12.825 1.00 91.38 84 THR A C 1
ATOM 681 O O . THR A 1 84 ? -20.520 -1.142 11.963 1.00 91.38 84 THR A O 1
ATOM 684 N N . PHE A 1 85 ? -21.856 -2.834 12.628 1.00 92.44 85 PHE A N 1
ATOM 685 C CA . PHE A 1 85 ? -22.018 -3.449 11.314 1.00 92.44 85 PHE A CA 1
ATOM 686 C C . PHE A 1 85 ? -23.369 -4.135 11.143 1.00 92.44 85 PHE A C 1
ATOM 688 O O . PHE A 1 85 ? -23.985 -4.632 12.092 1.00 92.44 85 PHE A O 1
ATOM 695 N N . GLY A 1 86 ? -23.797 -4.228 9.886 1.00 89.12 86 GLY A N 1
ATOM 696 C CA . GLY A 1 86 ? -25.044 -4.876 9.488 1.00 89.12 86 GLY A CA 1
ATOM 697 C C . GLY A 1 86 ? -26.233 -3.922 9.360 1.00 89.12 86 GLY A C 1
ATOM 698 O O . GLY A 1 86 ? -27.339 -4.373 9.067 1.00 89.12 86 GLY A O 1
ATOM 699 N N . GLU A 1 87 ? -26.001 -2.625 9.534 1.00 87.69 87 GLU A N 1
ATOM 700 C CA . GLU A 1 87 ? -26.965 -1.535 9.445 1.00 87.69 87 GLU A CA 1
ATOM 701 C C . GLU A 1 87 ? -27.624 -1.447 8.065 1.00 87.69 87 GLU A C 1
ATOM 703 O O . GLU A 1 87 ? -28.850 -1.410 7.981 1.00 87.69 87 GLU A O 1
ATOM 708 N N . ILE A 1 88 ? -26.845 -1.512 6.978 1.00 81.62 88 ILE A N 1
ATOM 709 C CA . ILE A 1 88 ? -27.361 -1.369 5.605 1.00 81.62 88 ILE A CA 1
ATOM 710 C C . ILE A 1 88 ? -28.355 -2.483 5.275 1.00 81.62 88 ILE A C 1
ATOM 712 O O . ILE A 1 88 ? -29.459 -2.223 4.801 1.00 81.62 88 ILE A O 1
ATOM 716 N N . GLY A 1 89 ? -27.987 -3.734 5.562 1.00 83.50 89 GLY A N 1
ATOM 717 C CA . GLY A 1 89 ? -28.840 -4.885 5.274 1.00 83.50 89 GLY A CA 1
ATOM 718 C C . GLY A 1 89 ? -30.172 -4.829 6.027 1.00 83.50 89 GLY A C 1
ATOM 719 O O . GLY A 1 89 ? -31.213 -5.211 5.487 1.00 83.50 89 GLY A O 1
ATOM 720 N N . ILE A 1 90 ? -30.163 -4.291 7.251 1.00 87.62 90 ILE A N 1
ATOM 721 C CA . ILE A 1 90 ? -31.392 -4.039 8.001 1.00 87.62 90 ILE A CA 1
ATOM 722 C C . ILE A 1 90 ? -32.189 -2.894 7.365 1.00 87.62 90 ILE A C 1
ATOM 724 O O . ILE A 1 90 ? -33.378 -3.046 7.112 1.00 87.62 90 ILE A O 1
ATOM 728 N N . LEU A 1 91 ? -31.591 -1.756 7.047 1.00 84.25 91 LEU A N 1
ATOM 729 C CA . LEU A 1 91 ? -32.361 -0.638 6.493 1.00 84.25 91 LEU A CA 1
ATOM 730 C C . LEU A 1 91 ? -32.985 -0.973 5.129 1.00 84.25 91 LEU A C 1
ATOM 732 O O . LEU A 1 91 ? -34.159 -0.692 4.907 1.00 84.25 91 LEU A O 1
ATOM 736 N N . GLU A 1 92 ? -32.240 -1.647 4.251 1.00 82.75 92 GLU A N 1
ATOM 737 C CA . GLU A 1 92 ? -32.694 -1.975 2.893 1.00 82.75 92 GLU A CA 1
ATOM 738 C C . GLU A 1 92 ? -33.509 -3.270 2.799 1.00 82.75 92 GLU A C 1
ATOM 740 O O . GLU A 1 92 ? -34.064 -3.570 1.743 1.00 82.75 92 GLU A O 1
ATOM 745 N N . ASN A 1 93 ? -33.560 -4.057 3.877 1.00 83.56 93 ASN A N 1
ATOM 746 C CA . ASN A 1 93 ? -34.123 -5.409 3.867 1.00 83.56 93 ASN A CA 1
ATOM 747 C C . ASN A 1 93 ? -33.499 -6.301 2.773 1.00 83.56 93 ASN A C 1
ATOM 749 O O . ASN A 1 93 ? -34.191 -7.032 2.064 1.00 83.56 93 ASN A O 1
ATOM 753 N N . LYS A 1 94 ? -32.172 -6.218 2.630 1.00 88.81 94 LYS A N 1
ATOM 754 C CA . LYS A 1 94 ? -31.386 -7.006 1.672 1.00 88.81 94 LYS A CA 1
ATOM 755 C C . LYS A 1 94 ? -30.487 -8.019 2.383 1.00 88.81 94 LYS A C 1
ATOM 757 O O . LYS A 1 94 ? -30.180 -7.840 3.567 1.00 88.81 94 LYS A O 1
ATOM 762 N N . PRO A 1 95 ? -30.027 -9.069 1.682 1.00 91.00 95 PRO A N 1
ATOM 763 C CA . PRO A 1 95 ? -28.998 -9.962 2.202 1.00 91.00 95 PRO A CA 1
ATOM 764 C C . PRO A 1 95 ? -27.717 -9.222 2.613 1.00 91.00 95 PRO A C 1
ATOM 766 O O . PRO A 1 95 ? -27.444 -8.117 2.139 1.00 91.00 95 PRO A O 1
ATOM 769 N N . ARG A 1 96 ? -26.916 -9.838 3.486 1.00 92.19 96 ARG A N 1
ATOM 770 C CA . ARG A 1 96 ? -25.613 -9.319 3.919 1.00 92.19 96 ARG A CA 1
ATOM 771 C C . ARG A 1 96 ? -24.718 -9.088 2.701 1.00 92.19 96 ARG A C 1
ATOM 773 O O . ARG A 1 96 ? -24.519 -9.989 1.889 1.00 92.19 96 ARG A O 1
ATOM 780 N N . SER A 1 97 ? -24.153 -7.891 2.593 1.00 87.19 97 SER A N 1
ATOM 781 C CA . SER A 1 97 ? -23.277 -7.494 1.482 1.00 87.19 97 SER A CA 1
ATOM 782 C C . SER A 1 97 ? -21.853 -8.047 1.588 1.00 87.19 97 SER A C 1
ATOM 784 O O . SER A 1 97 ? -21.138 -8.073 0.587 1.00 87.19 97 SER A O 1
ATOM 786 N N . ALA A 1 98 ? -21.445 -8.466 2.786 1.00 90.06 98 ALA A N 1
ATOM 787 C CA . ALA A 1 98 ? -20.105 -8.935 3.104 1.00 90.06 98 ALA A CA 1
ATOM 788 C C . ALA A 1 98 ? -20.148 -9.940 4.265 1.00 90.06 98 ALA A C 1
ATOM 790 O O . ALA A 1 98 ? -21.101 -9.967 5.051 1.00 90.06 98 ALA A O 1
ATOM 791 N N . THR A 1 99 ? -19.099 -10.746 4.359 1.00 93.69 99 THR A N 1
ATOM 792 C CA . THR A 1 99 ? -18.804 -11.627 5.485 1.00 93.69 99 THR A CA 1
ATOM 793 C C . THR A 1 99 ? -18.067 -10.828 6.555 1.00 93.69 99 THR A C 1
ATOM 795 O O . THR A 1 99 ? -17.195 -10.022 6.235 1.00 93.69 99 THR A O 1
ATOM 798 N N . VAL A 1 100 ? -18.401 -11.048 7.824 1.00 95.56 100 VAL A N 1
ATOM 799 C CA . VAL A 1 100 ? -17.682 -10.462 8.961 1.00 95.56 100 VAL A CA 1
ATOM 800 C C . VAL A 1 100 ? -17.142 -11.584 9.828 1.00 95.56 100 VAL A C 1
ATOM 802 O O . VAL A 1 100 ? -17.922 -12.426 10.275 1.00 95.56 100 VAL A O 1
ATOM 805 N N . ALA A 1 101 ? -15.835 -11.595 10.064 1.00 94.31 101 ALA A N 1
ATOM 806 C CA . ALA A 1 101 ? -15.150 -12.608 10.861 1.00 94.31 101 ALA A CA 1
ATOM 807 C C . ALA A 1 101 ? -14.342 -11.966 11.990 1.00 94.31 101 ALA A C 1
ATOM 809 O O . ALA A 1 101 ? -13.866 -10.840 11.858 1.00 94.31 101 ALA A O 1
ATOM 810 N N . ALA A 1 102 ? -14.205 -12.662 13.110 1.00 91.88 102 ALA A N 1
ATOM 811 C CA . ALA A 1 102 ? -13.386 -12.222 14.225 1.00 91.88 102 ALA A CA 1
ATOM 812 C C . ALA A 1 102 ? -11.896 -12.389 13.890 1.00 91.88 102 ALA A C 1
ATOM 814 O O . ALA A 1 102 ? -11.466 -13.432 13.408 1.00 91.88 102 ALA A O 1
ATOM 815 N N . LEU A 1 103 ? -11.105 -11.343 14.125 1.00 81.44 103 LEU A N 1
ATOM 816 C CA . LEU A 1 103 ? -9.647 -11.350 13.947 1.00 81.44 103 LEU A CA 1
ATOM 817 C C . LEU A 1 103 ? -8.907 -11.518 15.287 1.00 81.44 103 LEU A C 1
ATOM 819 O O . LEU A 1 103 ? -7.732 -11.868 15.319 1.00 81.44 103 LEU A O 1
ATOM 823 N N . SER A 1 104 ? -9.604 -11.263 16.393 1.00 81.38 104 SER A N 1
ATOM 824 C CA . SER A 1 104 ? -9.169 -11.478 17.774 1.00 81.38 104 SER A CA 1
ATOM 825 C C . SER A 1 104 ? -10.307 -12.128 18.569 1.00 81.38 104 SER A C 1
ATOM 827 O O . SER A 1 104 ? -11.364 -12.412 18.009 1.00 81.38 104 SER A O 1
ATOM 829 N N . ASP A 1 105 ? -10.151 -12.287 19.884 1.00 85.38 105 ASP A N 1
ATOM 830 C CA . ASP A 1 105 ? -11.318 -12.451 20.756 1.00 85.38 105 ASP A CA 1
ATOM 831 C C . ASP A 1 105 ? -12.204 -11.206 20.625 1.00 85.38 105 ASP A C 1
ATOM 833 O O . ASP A 1 105 ? -11.716 -10.080 20.772 1.00 85.38 105 ASP A O 1
ATOM 837 N N . VAL A 1 106 ? -13.481 -11.397 20.300 1.00 93.44 106 VAL A N 1
ATOM 838 C CA . VAL A 1 106 ? -14.428 -10.323 19.991 1.00 93.44 106 VAL A CA 1
ATOM 839 C C . VAL A 1 106 ? -15.672 -10.461 20.851 1.00 93.44 106 VAL A C 1
ATOM 841 O O . VAL A 1 106 ? -16.327 -11.500 20.851 1.00 93.44 106 VAL A O 1
ATOM 844 N N . ASP A 1 107 ? -16.068 -9.367 21.498 1.00 94.38 107 ASP A N 1
ATOM 845 C CA . ASP A 1 107 ? -17.372 -9.251 22.147 1.00 94.38 107 ASP A CA 1
ATOM 846 C C . ASP A 1 107 ? -18.254 -8.288 21.359 1.00 94.38 107 ASP A C 1
ATOM 848 O O . ASP A 1 107 ? -17.874 -7.140 21.107 1.00 94.38 107 ASP A O 1
ATOM 852 N N . VAL A 1 108 ? -19.471 -8.711 21.025 1.00 96.44 108 VAL A N 1
ATOM 853 C CA . VAL A 1 108 ? -20.464 -7.874 20.344 1.00 96.44 108 VAL A CA 1
ATOM 854 C C . VAL A 1 108 ? -21.762 -7.754 21.131 1.00 96.44 108 VAL A C 1
ATOM 856 O O . VAL A 1 108 ? -22.259 -8.718 21.717 1.00 96.44 108 VAL A O 1
ATOM 859 N N . VAL A 1 109 ? -22.367 -6.573 21.066 1.00 96.12 109 VAL A N 1
ATOM 860 C CA . VAL A 1 109 ? -23.784 -6.355 21.355 1.00 96.12 109 VAL A CA 1
ATOM 861 C C . VAL A 1 109 ? -24.576 -6.636 20.079 1.00 96.12 109 VAL A C 1
ATOM 863 O O . VAL A 1 109 ? -24.293 -6.077 19.026 1.00 96.12 109 VAL A O 1
ATOM 866 N N . VAL A 1 110 ? -25.590 -7.489 20.178 1.00 96.50 110 VAL A N 1
ATOM 867 C CA . VAL A 1 110 ? -26.504 -7.859 19.095 1.00 96.50 110 VAL A CA 1
ATOM 868 C C . VAL A 1 110 ? -27.858 -7.202 19.337 1.00 96.50 110 VAL A C 1
ATOM 870 O O . VAL A 1 110 ? -28.474 -7.418 20.386 1.00 96.50 110 VAL A O 1
ATOM 873 N N . ILE A 1 111 ? -28.331 -6.445 18.349 1.00 95.75 111 ILE A N 1
ATOM 874 C CA . ILE A 1 111 ? -29.644 -5.792 18.330 1.00 95.75 111 ILE A CA 1
ATOM 875 C C . ILE A 1 111 ? -30.437 -6.390 17.171 1.00 95.75 111 ILE A C 1
ATOM 877 O O . ILE A 1 111 ? -30.011 -6.302 16.022 1.00 95.75 111 ILE A O 1
ATOM 881 N N . ARG A 1 112 ? -31.580 -7.028 17.435 1.00 95.12 112 ARG A N 1
ATOM 882 C CA . ARG A 1 112 ? -32.394 -7.586 16.344 1.00 95.12 112 ARG A CA 1
ATOM 883 C C . ARG A 1 112 ? -33.013 -6.460 15.529 1.00 95.12 112 ARG A C 1
ATOM 885 O O . ARG A 1 112 ? -33.271 -5.381 16.048 1.00 95.12 112 ARG A O 1
ATOM 892 N N . ARG A 1 113 ? -33.331 -6.742 14.268 1.00 93.00 113 ARG A N 1
ATOM 893 C CA . ARG A 1 113 ? -33.987 -5.804 13.353 1.00 93.00 113 ARG A CA 1
ATOM 894 C C . ARG A 1 113 ? -35.207 -5.132 13.981 1.00 93.00 113 ARG A C 1
ATOM 896 O O . ARG A 1 113 ? -35.288 -3.915 13.934 1.00 93.00 113 ARG A O 1
ATOM 903 N N . ALA A 1 114 ? -36.142 -5.910 14.530 1.00 92.88 114 ALA A N 1
ATOM 904 C CA . ALA A 1 114 ? -37.372 -5.361 15.106 1.00 92.88 114 ALA A CA 1
ATOM 905 C C . ALA A 1 114 ? -37.056 -4.374 16.240 1.00 92.88 114 ALA A C 1
ATOM 907 O O . ALA A 1 114 ? -37.486 -3.227 16.188 1.00 92.88 114 ALA A O 1
ATOM 908 N N . ASP A 1 115 ? -36.192 -4.783 17.173 1.00 95.06 115 ASP A N 1
ATOM 909 C CA . ASP A 1 115 ? -35.750 -3.936 18.282 1.00 95.06 115 ASP A CA 1
ATOM 910 C C . ASP A 1 115 ? -35.029 -2.672 17.789 1.00 95.06 115 ASP A C 1
ATOM 912 O O . ASP A 1 115 ? -35.237 -1.591 18.331 1.00 95.06 115 ASP A O 1
ATOM 916 N N . PHE A 1 116 ? -34.202 -2.783 16.744 1.00 94.38 116 PHE A N 1
ATOM 917 C CA . PHE A 1 116 ? -33.487 -1.646 16.169 1.00 94.38 116 PHE A CA 1
ATOM 918 C C . PHE A 1 116 ? -34.431 -0.649 15.494 1.00 94.38 116 PHE A C 1
ATOM 920 O O . PHE A 1 116 ? -34.304 0.552 15.710 1.00 94.38 116 PHE A O 1
ATOM 927 N N . ILE A 1 117 ? -35.405 -1.131 14.719 1.00 92.19 117 ILE A N 1
ATOM 928 C CA . ILE A 1 117 ? -36.425 -0.278 14.103 1.00 92.19 117 ILE A CA 1
ATOM 929 C C . ILE A 1 117 ? -37.249 0.439 15.182 1.00 92.19 117 ILE A C 1
ATOM 931 O O . ILE A 1 117 ? -37.448 1.648 15.083 1.00 92.19 117 ILE A O 1
ATOM 935 N N . ASP A 1 118 ? -37.637 -0.258 16.252 1.00 93.75 118 ASP A N 1
ATOM 936 C CA . ASP A 1 118 ? -38.335 0.355 17.388 1.00 93.75 118 ASP A CA 1
ATOM 937 C C . ASP A 1 118 ? -37.484 1.434 18.073 1.00 93.75 118 ASP A C 1
ATOM 939 O O . ASP A 1 118 ? -37.997 2.496 18.424 1.00 93.75 118 ASP A O 1
ATOM 943 N N . ILE A 1 119 ? -36.178 1.193 18.240 1.00 94.06 119 ILE A N 1
ATOM 944 C CA . ILE A 1 119 ? -35.229 2.181 18.777 1.00 94.06 119 ILE A CA 1
ATOM 945 C C . ILE A 1 119 ? -35.184 3.429 17.887 1.00 94.06 119 ILE A C 1
ATOM 947 O O . ILE A 1 119 ? -35.215 4.536 18.415 1.00 94.06 119 ILE A O 1
ATOM 951 N N . LEU A 1 120 ? -35.157 3.279 16.559 1.00 93.12 120 LEU A N 1
ATOM 952 C CA . LEU A 1 120 ? -35.138 4.420 15.635 1.00 93.12 120 LEU A CA 1
ATOM 953 C C . LEU A 1 120 ? -36.426 5.255 15.702 1.00 93.12 120 LEU A C 1
ATOM 955 O O . LEU A 1 120 ? -36.356 6.480 15.616 1.00 93.12 120 LEU A O 1
ATOM 959 N N . TYR A 1 121 ? -37.588 4.616 15.878 1.00 93.38 121 TYR A N 1
ATOM 960 C CA . TYR A 1 121 ? -38.858 5.325 16.070 1.00 93.38 121 TYR A CA 1
ATOM 961 C C . TYR A 1 121 ? -38.939 6.025 17.427 1.00 93.38 121 TYR A C 1
ATOM 963 O O . TYR A 1 121 ? -39.450 7.141 17.517 1.00 93.38 121 TYR A O 1
ATOM 971 N N . GLN A 1 122 ? -38.451 5.370 18.480 1.00 94.81 122 GLN A N 1
ATOM 972 C CA . GLN A 1 122 ? -38.523 5.881 19.845 1.00 94.81 122 GLN A CA 1
ATOM 973 C C . GLN A 1 122 ? -37.504 6.998 20.107 1.00 94.81 122 GLN A C 1
ATOM 975 O O . GLN A 1 122 ? -37.810 7.942 20.834 1.00 94.81 122 GLN A O 1
ATOM 980 N N . PHE A 1 123 ? -36.318 6.916 19.499 1.00 94.69 123 PHE A N 1
ATOM 981 C CA . PHE A 1 123 ? -35.206 7.842 19.710 1.00 94.69 123 PHE A CA 1
ATOM 982 C C . PHE A 1 123 ? -34.716 8.422 18.368 1.00 94.69 123 PHE A C 1
ATOM 984 O O . PHE A 1 123 ? -33.708 7.968 17.820 1.00 94.69 123 PHE A O 1
ATOM 991 N N . PRO A 1 124 ? -35.380 9.460 17.818 1.00 92.06 124 PRO A N 1
ATOM 992 C CA . PRO A 1 124 ? -35.024 10.039 16.516 1.00 92.06 124 PRO A CA 1
ATOM 993 C C . PRO A 1 124 ? -33.585 10.569 16.412 1.00 92.06 124 PRO A C 1
ATOM 995 O O . PRO A 1 124 ? -33.023 10.622 15.319 1.00 92.06 124 PRO A O 1
ATOM 998 N N . SER A 1 125 ? -32.960 10.938 17.535 1.00 91.62 125 SER A N 1
ATOM 999 C CA . SER A 1 125 ? -31.539 11.313 17.600 1.00 91.62 125 SER A CA 1
ATOM 1000 C C . SER A 1 125 ? -30.621 10.197 17.087 1.00 91.62 125 SER A C 1
ATOM 1002 O O . SER A 1 125 ? -29.663 10.482 16.370 1.00 91.62 125 SER A O 1
ATOM 1004 N N . VAL A 1 126 ? -30.957 8.933 17.362 1.00 93.62 126 VAL A N 1
ATOM 1005 C CA . VAL A 1 126 ? -30.239 7.752 16.859 1.00 93.62 126 VAL A CA 1
ATOM 1006 C C . VAL A 1 126 ? -30.349 7.660 15.338 1.00 93.62 126 VAL A C 1
ATOM 1008 O O . VAL A 1 126 ? -29.358 7.409 14.658 1.00 93.62 126 VAL A O 1
ATOM 1011 N N . ALA A 1 127 ? -31.534 7.919 14.776 1.00 90.31 127 ALA A N 1
ATOM 1012 C CA . ALA A 1 127 ? -31.736 7.924 13.327 1.00 90.31 127 ALA A CA 1
ATOM 1013 C C . ALA A 1 127 ? -30.932 9.037 12.631 1.00 90.31 127 ALA A C 1
ATOM 1015 O O . ALA A 1 127 ? -30.386 8.823 11.548 1.00 90.31 127 ALA A O 1
ATOM 1016 N N . ILE A 1 128 ? -30.810 10.206 13.266 1.00 88.94 128 ILE A N 1
ATOM 1017 C CA . ILE A 1 128 ? -29.981 11.310 12.766 1.00 88.94 128 ILE A CA 1
ATOM 1018 C C . ILE A 1 128 ? -28.495 10.925 12.778 1.00 88.94 128 ILE A C 1
ATOM 1020 O O . ILE A 1 128 ? -27.806 11.152 11.782 1.00 88.94 128 ILE A O 1
ATOM 1024 N N . GLU A 1 129 ? -27.989 10.329 13.861 1.00 89.50 129 GLU A N 1
ATOM 1025 C CA . GLU A 1 129 ? -26.593 9.869 13.917 1.00 89.50 129 GLU A CA 1
ATOM 1026 C C . GLU A 1 129 ? -26.317 8.737 12.920 1.00 89.50 129 GLU A C 1
ATOM 1028 O O . GLU A 1 129 ? -25.285 8.761 12.247 1.00 89.50 129 GLU A O 1
ATOM 1033 N N . LEU A 1 130 ? -27.270 7.821 12.721 1.00 90.12 130 LEU A N 1
ATOM 1034 C CA . LEU A 1 130 ? -27.196 6.799 11.675 1.00 90.12 130 LEU A CA 1
ATOM 1035 C C . LEU A 1 130 ? -27.077 7.427 10.282 1.00 90.12 130 LEU A C 1
ATOM 1037 O O . LEU A 1 130 ? -26.202 7.047 9.506 1.00 90.12 130 LEU A O 1
ATOM 1041 N N . ALA A 1 131 ? -27.915 8.419 9.969 1.00 85.75 131 ALA A N 1
ATOM 1042 C CA . ALA A 1 131 ? -27.871 9.119 8.688 1.00 85.75 131 ALA A CA 1
ATOM 1043 C C . ALA A 1 131 ? -26.537 9.854 8.478 1.00 85.75 131 ALA A C 1
ATOM 1045 O O . ALA A 1 131 ? -25.967 9.793 7.388 1.00 85.75 131 ALA A O 1
ATOM 1046 N N . LYS A 1 132 ? -25.997 10.505 9.518 1.00 82.94 132 LYS A N 1
ATOM 1047 C CA . LYS A 1 132 ? -24.671 11.144 9.466 1.00 82.94 132 LYS A CA 1
ATOM 1048 C C . LYS A 1 132 ? -23.554 10.123 9.241 1.00 82.94 132 LYS A C 1
ATOM 1050 O O . LYS A 1 132 ? -22.668 10.375 8.427 1.00 82.94 132 LYS A O 1
ATOM 1055 N N . MET A 1 133 ? -23.598 8.990 9.942 1.00 83.00 133 MET A N 1
ATOM 1056 C CA . MET A 1 133 ? -22.626 7.902 9.810 1.00 83.00 133 MET A CA 1
ATOM 1057 C C . MET A 1 133 ? -22.630 7.330 8.388 1.00 83.00 133 MET A C 1
ATOM 1059 O O . MET A 1 133 ? -21.585 7.281 7.743 1.00 83.00 133 MET A O 1
ATOM 1063 N N . LEU A 1 134 ? -23.809 6.995 7.855 1.00 81.00 134 LEU A N 1
ATOM 1064 C CA . LEU A 1 134 ? -23.958 6.515 6.478 1.00 81.00 134 LEU A CA 1
ATOM 1065 C C . LEU A 1 134 ? -23.548 7.575 5.448 1.00 81.00 134 LEU A C 1
ATOM 1067 O O . LEU A 1 134 ? -22.912 7.247 4.449 1.00 81.00 134 LEU A O 1
ATOM 1071 N N . GLY A 1 135 ? -23.858 8.850 5.698 1.00 74.31 135 GLY A N 1
ATOM 1072 C CA . GLY A 1 135 ? -23.418 9.966 4.862 1.00 74.31 135 GLY A CA 1
ATOM 1073 C C . GLY A 1 135 ? -21.893 10.062 4.771 1.00 74.31 135 GLY A C 1
ATOM 1074 O O . GLY A 1 135 ? -21.361 10.208 3.671 1.00 74.31 135 GLY A O 1
ATOM 1075 N N . ARG A 1 136 ? -21.181 9.903 5.897 1.00 75.69 136 ARG A N 1
ATOM 1076 C CA . ARG A 1 136 ? -19.710 9.818 5.911 1.00 75.69 136 ARG A CA 1
ATOM 1077 C C . ARG A 1 136 ? -19.214 8.614 5.114 1.00 75.69 136 ARG A C 1
ATOM 1079 O O . ARG A 1 136 ? -18.418 8.801 4.203 1.00 75.69 136 ARG A O 1
ATOM 1086 N N . TYR A 1 137 ? -19.766 7.422 5.349 1.00 72.12 137 TYR A N 1
ATOM 1087 C CA . TYR A 1 137 ? -19.392 6.220 4.593 1.00 72.12 137 TYR A CA 1
ATOM 1088 C C . TYR A 1 137 ? -19.603 6.362 3.087 1.00 72.12 137 TYR A C 1
ATOM 1090 O O . TYR A 1 137 ? -18.777 5.885 2.311 1.00 72.12 137 TYR A O 1
ATOM 1098 N N . LEU A 1 138 ? -20.673 7.030 2.655 1.00 69.69 138 LEU A N 1
ATOM 1099 C CA . LEU A 1 138 ? -20.911 7.320 1.243 1.00 69.69 138 LEU A CA 1
ATOM 1100 C C . LEU A 1 138 ? -19.878 8.294 0.680 1.00 69.69 138 LEU A C 1
ATOM 1102 O O . LEU A 1 138 ? -19.360 8.056 -0.408 1.00 69.69 138 LEU A O 1
ATOM 1106 N N . VAL A 1 139 ? -19.556 9.368 1.405 1.00 68.94 139 VAL A N 1
ATOM 1107 C CA . VAL A 1 139 ? -18.521 10.327 0.991 1.00 68.94 139 VAL A CA 1
ATOM 1108 C C . VAL A 1 139 ? -17.159 9.643 0.904 1.00 68.94 139 VAL A C 1
ATOM 1110 O O . VAL A 1 139 ? -16.475 9.805 -0.103 1.00 68.94 139 VAL A O 1
ATOM 1113 N N . ASP A 1 140 ? -16.791 8.832 1.892 1.00 63.41 140 ASP A N 1
ATOM 1114 C CA . ASP A 1 140 ? -15.515 8.117 1.924 1.00 63.41 140 ASP A CA 1
ATOM 1115 C C . ASP A 1 140 ? -15.451 7.041 0.833 1.00 63.41 140 ASP A C 1
ATOM 1117 O O . ASP A 1 140 ? -14.473 6.962 0.092 1.00 63.41 140 ASP A O 1
ATOM 1121 N N . SER A 1 141 ? -16.532 6.283 0.627 1.00 62.62 141 SER A N 1
ATOM 1122 C CA . SER A 1 141 ? -16.635 5.301 -0.463 1.00 62.62 141 SER A CA 1
ATOM 1123 C C . SER A 1 141 ? -16.582 5.960 -1.843 1.00 62.62 141 SER A C 1
ATOM 1125 O O . SER A 1 141 ? -15.947 5.436 -2.760 1.00 62.62 141 SER A O 1
ATOM 1127 N N . ASN A 1 142 ? -17.215 7.124 -2.009 1.00 58.22 142 ASN A N 1
ATOM 1128 C CA . ASN A 1 142 ? -17.154 7.892 -3.250 1.00 58.22 142 ASN A CA 1
ATOM 1129 C C . ASN A 1 142 ? -15.780 8.520 -3.459 1.00 58.22 142 ASN A C 1
ATOM 1131 O O . ASN A 1 142 ? -15.310 8.539 -4.589 1.00 58.22 142 ASN A O 1
ATOM 1135 N N . ARG A 1 143 ? -15.095 8.971 -2.402 1.00 60.03 143 ARG A N 1
ATOM 1136 C CA . ARG A 1 143 ? -13.691 9.399 -2.480 1.00 60.03 143 ARG A CA 1
ATOM 1137 C C . ARG A 1 143 ? -12.790 8.241 -2.900 1.00 60.03 143 ARG A C 1
ATOM 1139 O O . ARG A 1 143 ? -11.984 8.432 -3.803 1.00 60.03 143 ARG A O 1
ATOM 1146 N N . ARG A 1 144 ? -12.979 7.040 -2.339 1.00 56.38 144 ARG A N 1
ATOM 1147 C CA . ARG A 1 144 ? -12.255 5.814 -2.732 1.00 56.38 144 ARG A CA 1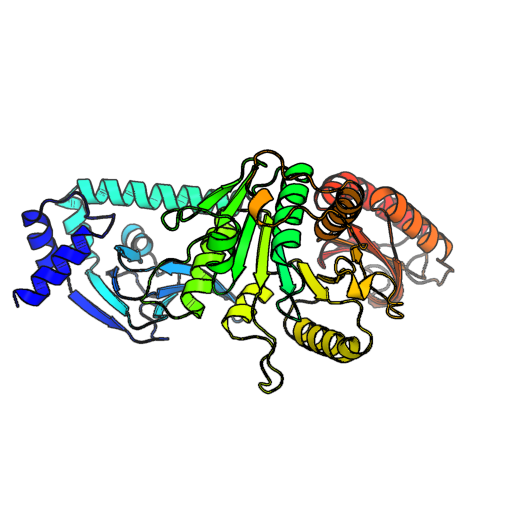
ATOM 1148 C C . ARG A 1 144 ? -12.475 5.468 -4.210 1.00 56.38 144 ARG A C 1
ATOM 1150 O O . ARG A 1 144 ? -11.522 5.156 -4.911 1.00 56.38 144 ARG A O 1
ATOM 1157 N N . ARG A 1 145 ? -13.710 5.586 -4.713 1.00 54.69 145 ARG A N 1
ATOM 1158 C CA . ARG A 1 145 ? -14.030 5.350 -6.136 1.00 54.69 145 ARG A CA 1
ATOM 1159 C C . ARG A 1 145 ? -13.544 6.465 -7.064 1.00 54.69 145 ARG A C 1
ATOM 1161 O O . ARG A 1 145 ? -13.038 6.176 -8.139 1.00 54.69 145 ARG A O 1
ATOM 1168 N N . SER A 1 146 ? -13.684 7.725 -6.655 1.00 49.56 146 SER A N 1
ATOM 1169 C CA . SER A 1 146 ? -13.296 8.902 -7.442 1.00 49.56 146 SER A CA 1
ATOM 1170 C C . SER A 1 146 ? -11.786 9.101 -7.501 1.00 49.56 146 SER A C 1
ATOM 1172 O O . SER A 1 146 ? -11.312 9.721 -8.448 1.00 49.56 146 SER A O 1
ATOM 1174 N N . ARG A 1 147 ? -11.029 8.599 -6.516 1.00 50.88 147 ARG A N 1
ATOM 1175 C CA . ARG A 1 147 ? -9.561 8.621 -6.544 1.00 50.88 147 ARG A CA 1
ATOM 1176 C C . ARG A 1 147 ? -8.967 7.640 -7.552 1.00 50.88 147 ARG A C 1
ATOM 1178 O O . ARG A 1 147 ? -7.798 7.792 -7.884 1.00 50.88 147 ARG A O 1
ATOM 1185 N N . GLY A 1 148 ? -9.760 6.699 -8.080 1.00 44.31 148 GLY A N 1
ATOM 1186 C CA . GLY A 1 148 ? -9.256 5.650 -8.960 1.00 44.31 148 GLY A CA 1
ATOM 1187 C C . GLY A 1 148 ? -8.257 4.754 -8.226 1.00 44.31 148 GLY A C 1
ATOM 1188 O O . GLY A 1 148 ? -7.552 5.152 -7.306 1.00 44.31 148 GLY A O 1
ATOM 1189 N N . ASN A 1 149 ? -8.176 3.498 -8.619 1.00 46.69 149 ASN A N 1
ATOM 1190 C CA . ASN A 1 149 ? -7.293 2.525 -7.987 1.00 46.69 149 ASN A CA 1
ATOM 1191 C C . ASN A 1 149 ? -5.797 2.738 -8.345 1.00 46.69 149 ASN A C 1
ATOM 1193 O O . ASN A 1 149 ? -5.061 1.764 -8.451 1.00 46.69 149 ASN A O 1
ATOM 1197 N N . SER A 1 150 ? -5.339 3.966 -8.639 1.00 54.88 150 SER A N 1
ATOM 1198 C CA . SER A 1 150 ? -4.184 4.160 -9.536 1.00 54.88 150 SER A CA 1
ATOM 1199 C C . SER A 1 150 ? -3.071 5.115 -9.095 1.00 54.88 150 SER A C 1
ATOM 1201 O O . SER A 1 150 ? -2.095 5.201 -9.828 1.00 54.88 150 SER A O 1
ATOM 1203 N N . ASN A 1 151 ? -3.126 5.792 -7.939 1.00 64.94 151 ASN A N 1
ATOM 1204 C CA . ASN A 1 151 ? -2.012 6.683 -7.543 1.00 64.94 151 ASN A CA 1
ATOM 1205 C C . ASN A 1 151 ? -1.441 6.483 -6.134 1.00 64.94 151 ASN A C 1
ATOM 1207 O O . ASN A 1 151 ? -0.546 7.232 -5.748 1.00 64.94 151 ASN A O 1
ATOM 1211 N N . ILE A 1 152 ? -1.903 5.476 -5.386 1.00 78.88 152 ILE A N 1
ATOM 1212 C CA . ILE A 1 152 ? -1.294 5.134 -4.095 1.00 78.88 152 ILE A CA 1
ATOM 1213 C C . ILE A 1 152 ? 0.026 4.406 -4.353 1.00 78.88 152 ILE A C 1
ATOM 1215 O O . ILE A 1 152 ? 0.070 3.386 -5.043 1.00 78.88 152 ILE A O 1
ATOM 1219 N N . LYS A 1 153 ? 1.103 4.937 -3.784 1.00 85.69 153 LYS A N 1
ATOM 1220 C CA . LYS A 1 153 ? 2.470 4.443 -3.898 1.00 85.69 153 LYS A CA 1
ATOM 1221 C C . LYS A 1 153 ? 2.994 4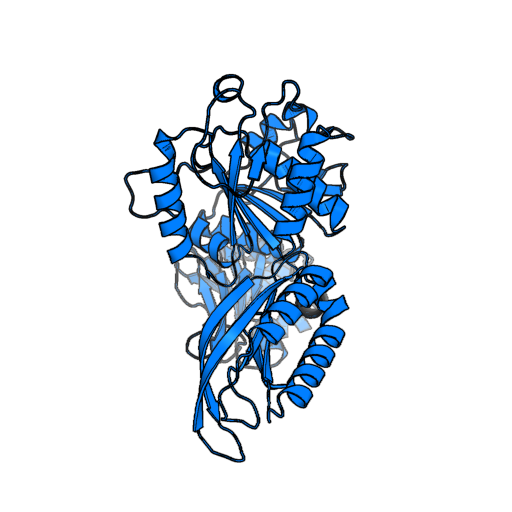.138 -2.511 1.00 85.69 153 LYS A C 1
ATOM 122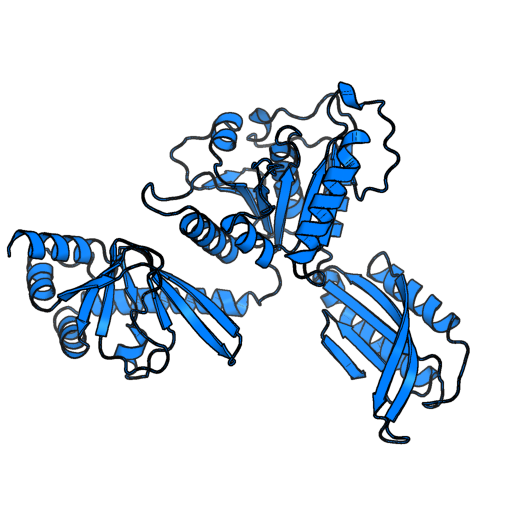3 O O . LYS A 1 153 ? 3.489 5.020 -1.811 1.00 85.69 153 LYS A O 1
ATOM 1228 N N . LEU A 1 154 ? 2.887 2.868 -2.135 1.00 90.06 154 LEU A N 1
ATOM 1229 C CA . LEU A 1 154 ? 3.586 2.341 -0.975 1.00 90.06 154 LEU A CA 1
ATOM 1230 C C . LEU A 1 154 ? 5.031 2.009 -1.367 1.00 90.06 154 LEU A C 1
ATOM 1232 O O . LEU A 1 154 ? 5.271 1.165 -2.236 1.00 90.06 154 LEU A O 1
ATOM 1236 N N . ILE A 1 155 ? 5.970 2.701 -0.729 1.00 92.81 155 ILE A N 1
ATOM 1237 C CA . ILE A 1 155 ? 7.413 2.558 -0.887 1.00 92.81 155 ILE A CA 1
ATOM 1238 C C . ILE A 1 155 ? 7.957 1.974 0.416 1.00 92.81 155 ILE A C 1
ATOM 1240 O O . ILE A 1 155 ? 7.888 2.616 1.467 1.00 92.81 155 ILE A O 1
ATOM 1244 N N . LEU A 1 156 ? 8.504 0.765 0.347 1.00 91.75 156 LEU A N 1
ATOM 1245 C CA . LEU A 1 156 ? 9.147 0.120 1.488 1.00 91.75 156 LEU A CA 1
ATOM 1246 C C . LEU A 1 156 ? 10.655 0.337 1.415 1.00 91.75 156 LEU A C 1
ATOM 1248 O O . LEU A 1 156 ? 11.281 -0.018 0.418 1.00 91.75 156 LEU A O 1
ATOM 1252 N N . LEU A 1 157 ? 11.237 0.905 2.466 1.00 90.56 157 LEU A N 1
ATOM 1253 C CA . LEU A 1 157 ? 12.680 1.048 2.621 1.00 90.56 157 LEU A CA 1
ATOM 1254 C C . LEU A 1 157 ? 13.175 -0.036 3.583 1.00 90.56 157 LEU A C 1
ATOM 1256 O O . LEU A 1 157 ? 12.883 0.007 4.774 1.00 90.56 157 LEU A O 1
ATOM 1260 N N . PHE A 1 158 ? 13.912 -1.009 3.059 1.00 86.69 158 PHE A N 1
ATOM 1261 C CA . PHE A 1 158 ? 14.529 -2.073 3.845 1.00 86.69 158 PHE A CA 1
ATOM 1262 C C . PHE A 1 158 ? 15.947 -1.661 4.232 1.00 86.69 158 PHE A C 1
ATOM 1264 O O . PHE A 1 158 ? 16.829 -1.623 3.371 1.00 86.69 158 PHE A O 1
ATOM 1271 N N . ASP A 1 159 ? 16.177 -1.372 5.514 1.00 81.19 159 ASP A N 1
ATOM 1272 C CA . ASP A 1 159 ? 17.533 -1.255 6.056 1.00 81.19 159 ASP A CA 1
ATOM 1273 C C . ASP A 1 159 ? 18.062 -2.658 6.355 1.00 81.19 159 ASP A C 1
ATOM 1275 O O . ASP A 1 159 ? 17.762 -3.231 7.398 1.00 81.19 159 ASP A O 1
ATOM 1279 N N . VAL A 1 160 ? 18.836 -3.229 5.429 1.00 73.62 160 VAL A N 1
ATOM 1280 C CA . VAL A 1 160 ? 19.272 -4.634 5.523 1.00 73.62 160 VAL A CA 1
ATOM 1281 C C . VAL A 1 160 ? 20.117 -4.897 6.782 1.00 73.62 160 VAL A C 1
ATOM 1283 O O . VAL A 1 160 ? 20.161 -6.026 7.257 1.00 73.62 160 VAL A O 1
ATOM 1286 N N . PHE A 1 161 ? 20.751 -3.863 7.352 1.00 72.62 161 PHE A N 1
ATOM 1287 C CA . PHE A 1 161 ? 21.673 -3.993 8.490 1.00 72.62 161 PHE A CA 1
ATOM 1288 C C . PHE A 1 161 ? 21.322 -3.067 9.675 1.00 72.62 161 PHE A C 1
ATOM 1290 O O . PHE A 1 161 ? 22.139 -2.881 10.582 1.00 72.62 161 PHE A O 1
ATOM 1297 N N . GLY A 1 162 ? 20.139 -2.437 9.660 1.00 65.19 162 GLY A N 1
ATOM 1298 C CA . GLY A 1 162 ? 19.559 -1.649 10.763 1.00 65.19 162 GLY A CA 1
ATOM 1299 C C . GLY A 1 162 ? 20.337 -0.403 11.226 1.00 65.19 162 GLY A C 1
ATOM 1300 O O . GLY A 1 162 ? 20.001 0.199 12.253 1.00 65.19 162 GLY A O 1
ATOM 1301 N N . SER A 1 163 ? 21.405 -0.016 10.526 1.00 67.31 163 SER A N 1
ATOM 1302 C CA . SER A 1 163 ? 22.372 0.993 10.990 1.00 67.31 163 SER A CA 1
ATOM 1303 C C . SER A 1 163 ? 22.905 1.901 9.883 1.00 67.31 163 SER A C 1
ATOM 1305 O O . SER A 1 163 ? 23.854 2.657 10.092 1.00 67.31 163 SER A O 1
ATOM 1307 N N . LEU A 1 164 ? 22.264 1.897 8.716 1.00 69.88 164 LEU A N 1
ATOM 1308 C CA . LEU A 1 164 ? 22.755 2.634 7.555 1.00 69.88 164 LEU A CA 1
ATOM 1309 C C . LEU A 1 164 ? 22.209 4.064 7.477 1.00 69.88 164 LEU A C 1
ATOM 1311 O O . LEU A 1 164 ? 22.586 4.811 6.580 1.00 69.88 164 LEU A O 1
ATOM 1315 N N . GLY A 1 165 ? 21.326 4.476 8.388 1.00 75.19 165 GLY A N 1
ATOM 1316 C CA . GLY A 1 165 ? 20.690 5.799 8.342 1.00 75.19 165 GLY A CA 1
ATOM 1317 C C . GLY A 1 165 ? 19.473 5.853 7.415 1.00 75.19 165 GLY A C 1
ATOM 1318 O O . GLY A 1 165 ? 19.181 6.904 6.838 1.00 75.19 165 GLY A O 1
ATOM 1319 N N . ALA A 1 166 ? 18.751 4.735 7.281 1.00 79.31 166 ALA A N 1
ATOM 1320 C CA . ALA A 1 166 ? 17.536 4.641 6.476 1.00 79.31 166 ALA A CA 1
ATOM 1321 C C . ALA A 1 166 ? 16.488 5.699 6.860 1.00 79.31 166 ALA A C 1
ATOM 1323 O O . ALA A 1 166 ? 15.846 6.266 5.979 1.00 79.31 166 ALA A O 1
ATOM 1324 N N . THR A 1 167 ? 16.391 6.068 8.142 1.00 81.75 167 THR A N 1
ATOM 1325 C CA . THR A 1 167 ? 15.497 7.137 8.611 1.00 81.75 167 THR A CA 1
ATOM 1326 C C . THR A 1 167 ? 15.718 8.457 7.883 1.00 81.75 167 THR A C 1
ATOM 1328 O O . THR A 1 167 ? 14.785 9.073 7.367 1.00 81.75 167 THR A O 1
ATOM 1331 N N . SER A 1 168 ? 16.972 8.894 7.794 1.00 80.12 168 SER A N 1
ATOM 1332 C CA . SER A 1 168 ? 17.322 10.145 7.133 1.00 80.12 168 SER A CA 1
ATOM 1333 C C . SER A 1 168 ? 17.014 10.125 5.640 1.00 80.12 168 SER A C 1
ATOM 1335 O O . SER A 1 168 ? 16.558 11.123 5.075 1.00 80.12 168 SER A O 1
ATOM 1337 N N . VAL A 1 169 ? 17.262 8.983 5.001 1.00 82.94 169 VAL A N 1
ATOM 1338 C CA . VAL A 1 169 ? 16.963 8.749 3.586 1.00 82.94 169 VAL A CA 1
ATOM 1339 C C . VAL A 1 169 ? 15.455 8.778 3.355 1.00 82.94 169 VAL A C 1
ATOM 1341 O O . VAL A 1 169 ? 15.000 9.481 2.457 1.00 82.94 169 VAL A O 1
ATOM 1344 N N . GLY A 1 170 ? 14.677 8.098 4.199 1.00 87.62 170 GLY A N 1
ATOM 1345 C CA . GLY A 1 170 ? 13.219 8.063 4.130 1.00 87.62 170 GLY A CA 1
ATOM 1346 C C . GLY A 1 170 ? 12.585 9.447 4.279 1.00 87.62 170 GLY A C 1
ATOM 1347 O O . GLY A 1 170 ? 11.773 9.839 3.443 1.00 87.62 170 GLY A O 1
ATOM 1348 N N . ILE A 1 171 ? 13.023 10.239 5.264 1.00 86.81 171 ILE A N 1
ATOM 1349 C CA . ILE A 1 171 ? 12.562 11.627 5.461 1.00 86.81 171 ILE A CA 1
ATOM 1350 C C . ILE A 1 171 ? 12.942 12.517 4.264 1.00 86.81 171 ILE A C 1
ATOM 1352 O O . ILE A 1 171 ? 12.128 13.308 3.778 1.00 86.81 171 ILE A O 1
ATOM 1356 N N . SER A 1 172 ? 14.169 12.382 3.751 1.00 85.75 172 SER A N 1
ATOM 1357 C CA . SER A 1 172 ? 14.633 13.152 2.586 1.00 85.75 172 SER A CA 1
ATOM 1358 C C . SER A 1 172 ? 13.834 12.806 1.330 1.00 85.75 172 SER A C 1
ATOM 1360 O O . SER A 1 172 ? 13.419 13.699 0.588 1.00 85.75 172 SER A O 1
ATOM 1362 N N . LEU A 1 173 ? 13.562 11.517 1.122 1.00 88.88 173 LEU A N 1
ATOM 1363 C CA . LEU A 1 173 ? 12.747 11.023 0.022 1.00 88.88 173 LEU A CA 1
ATOM 1364 C C . LEU A 1 173 ? 11.299 11.515 0.134 1.00 88.88 173 LEU A C 1
ATOM 1366 O O . LEU A 1 173 ? 10.743 11.965 -0.865 1.00 88.88 173 LEU A O 1
ATOM 1370 N N . ALA A 1 174 ? 10.715 11.516 1.337 1.00 91.00 174 ALA A N 1
ATOM 1371 C CA . ALA A 1 174 ? 9.371 12.041 1.588 1.00 91.00 174 ALA A CA 1
ATOM 1372 C C . ALA A 1 174 ? 9.250 13.509 1.173 1.00 91.00 174 ALA A C 1
ATOM 1374 O O . ALA A 1 174 ? 8.321 13.888 0.451 1.00 91.00 174 ALA A O 1
ATOM 1375 N N . LYS A 1 175 ? 10.237 14.326 1.559 1.00 89.12 175 LYS A N 1
ATOM 1376 C CA . LYS A 1 175 ? 10.325 15.727 1.145 1.00 89.12 175 LYS A CA 1
ATOM 1377 C C . LYS A 1 175 ? 10.404 15.861 -0.376 1.00 89.12 175 LYS A C 1
ATOM 1379 O O . LYS A 1 175 ? 9.628 16.623 -0.950 1.00 89.12 175 LYS A O 1
ATOM 1384 N N . VAL A 1 176 ? 11.323 15.149 -1.029 1.00 88.88 176 VAL A N 1
ATOM 1385 C CA . VAL A 1 176 ? 11.532 15.268 -2.483 1.00 88.88 176 VAL A CA 1
ATOM 1386 C C . VAL A 1 176 ? 10.305 14.795 -3.264 1.00 88.88 176 VAL A C 1
ATOM 1388 O O . VAL A 1 176 ? 9.861 15.501 -4.173 1.00 88.88 176 VAL A O 1
ATOM 1391 N N . LEU A 1 177 ? 9.700 13.668 -2.878 1.00 89.94 177 LEU A N 1
ATOM 1392 C CA . LEU A 1 177 ? 8.474 13.164 -3.499 1.00 89.94 177 LEU A CA 1
ATOM 1393 C C . LEU A 1 177 ? 7.320 14.146 -3.330 1.00 89.94 177 LEU A C 1
ATOM 1395 O O . LEU A 1 177 ? 6.667 14.475 -4.318 1.00 89.94 177 LEU A O 1
ATOM 1399 N N . HIS A 1 178 ? 7.098 14.682 -2.126 1.00 90.56 178 HIS A N 1
ATOM 1400 C CA . HIS A 1 178 ? 6.070 15.703 -1.912 1.00 90.56 178 HIS A CA 1
ATOM 1401 C C . HIS A 1 178 ? 6.319 16.955 -2.768 1.00 90.56 178 HIS A C 1
ATOM 1403 O O . HIS A 1 178 ? 5.416 17.455 -3.436 1.00 90.56 178 HIS A O 1
ATOM 1409 N N . GLN A 1 179 ? 7.555 17.457 -2.804 1.00 88.00 179 GLN A N 1
ATOM 1410 C CA . GLN A 1 179 ? 7.887 18.667 -3.554 1.00 88.00 179 GLN A CA 1
ATOM 1411 C C . GLN A 1 179 ? 7.705 18.506 -5.065 1.00 88.00 179 GLN A C 1
ATOM 1413 O O . GLN A 1 179 ? 7.265 19.469 -5.703 1.00 88.00 179 GLN A O 1
ATOM 1418 N N . ARG A 1 180 ? 8.017 17.326 -5.617 1.00 85.50 180 ARG A N 1
ATOM 1419 C CA . ARG A 1 180 ? 7.889 17.017 -7.049 1.00 85.50 180 ARG A CA 1
ATOM 1420 C C . ARG A 1 180 ? 6.458 16.685 -7.458 1.00 85.50 180 ARG A C 1
ATOM 1422 O O . ARG A 1 180 ? 5.961 17.255 -8.420 1.00 85.50 180 ARG A O 1
ATOM 1429 N N . THR A 1 181 ? 5.796 15.800 -6.717 1.00 84.06 181 THR A N 1
ATOM 1430 C CA . THR A 1 181 ? 4.463 15.289 -7.081 1.00 84.06 181 THR A CA 1
ATOM 1431 C C . THR A 1 181 ? 3.325 16.180 -6.588 1.00 84.06 181 THR A C 1
ATOM 1433 O O . THR A 1 181 ? 2.232 16.131 -7.136 1.00 84.06 181 THR A O 1
ATOM 1436 N N . LYS A 1 182 ? 3.558 16.994 -5.547 1.00 86.31 182 LYS A N 1
ATOM 1437 C CA . LYS A 1 182 ? 2.526 17.737 -4.792 1.00 86.31 182 LYS A CA 1
ATOM 1438 C C . LYS A 1 182 ? 1.455 16.853 -4.147 1.00 86.31 182 LYS A C 1
ATOM 1440 O O . LYS A 1 182 ? 0.487 17.376 -3.601 1.00 86.31 182 LYS A O 1
ATOM 1445 N N . HIS A 1 183 ? 1.644 15.540 -4.175 1.00 87.50 183 HIS A N 1
ATOM 1446 C CA . HIS A 1 183 ? 0.758 14.577 -3.548 1.00 87.50 183 HIS A CA 1
ATOM 1447 C C . HIS A 1 183 ? 0.931 14.587 -2.027 1.00 87.50 183 HIS A C 1
ATOM 1449 O O . HIS A 1 183 ? 1.983 14.971 -1.497 1.00 87.50 183 HIS A O 1
ATOM 1455 N N . LYS A 1 184 ? -0.106 14.147 -1.314 1.00 90.56 184 LYS A N 1
ATOM 1456 C CA . LYS A 1 184 ? -0.067 14.019 0.139 1.00 90.56 184 LYS A CA 1
ATOM 1457 C C . LYS A 1 184 ? 0.851 12.849 0.502 1.00 90.56 184 LYS A C 1
ATOM 1459 O O . LYS A 1 184 ? 0.577 11.698 0.158 1.00 90.56 184 LYS A O 1
ATOM 1464 N N . THR A 1 185 ? 1.951 13.167 1.181 1.00 93.19 185 THR A N 1
ATOM 1465 C CA . THR A 1 185 ? 3.038 12.227 1.479 1.00 93.19 185 THR A CA 1
ATOM 1466 C C . THR A 1 185 ? 3.151 11.989 2.978 1.00 93.19 185 THR A C 1
ATOM 1468 O O . THR A 1 185 ? 3.059 12.940 3.754 1.00 93.19 185 THR A O 1
ATOM 1471 N N . VAL A 1 186 ? 3.404 10.743 3.376 1.00 94.00 186 VAL A N 1
ATOM 1472 C CA . VAL A 1 186 ? 3.662 10.351 4.766 1.00 94.00 186 VAL A CA 1
ATOM 1473 C C . VAL A 1 186 ? 4.903 9.476 4.882 1.00 94.00 186 VAL A C 1
ATOM 1475 O O . VAL A 1 186 ? 5.168 8.639 4.019 1.00 94.00 186 VAL A O 1
ATOM 1478 N N . TYR A 1 187 ? 5.647 9.671 5.967 1.00 93.12 187 TYR A N 1
ATOM 1479 C CA . TYR A 1 187 ? 6.770 8.837 6.381 1.00 93.12 187 TYR A CA 1
ATOM 1480 C C . TYR A 1 187 ? 6.485 8.162 7.731 1.00 93.12 187 TYR A C 1
ATOM 1482 O O . TYR A 1 187 ? 5.927 8.788 8.636 1.00 93.12 187 TYR A O 1
ATOM 1490 N N . THR A 1 188 ? 6.888 6.901 7.898 1.00 90.62 188 THR A N 1
ATOM 1491 C CA . THR A 1 188 ? 6.866 6.216 9.199 1.00 90.62 188 THR A CA 1
ATOM 1492 C C . THR A 1 188 ? 7.891 5.083 9.281 1.00 90.62 188 THR A C 1
ATOM 1494 O O . THR A 1 188 ? 8.503 4.703 8.283 1.00 90.62 188 THR A O 1
ATOM 1497 N N . GLU A 1 189 ? 8.070 4.544 10.485 1.00 86.62 189 GLU A N 1
ATOM 1498 C CA . GLU A 1 189 ? 8.948 3.410 10.771 1.00 86.62 189 GLU A CA 1
ATOM 1499 C C . GLU A 1 189 ? 8.157 2.250 11.367 1.00 86.62 189 GLU A C 1
ATOM 1501 O O . GLU A 1 189 ? 7.298 2.443 12.229 1.00 86.62 189 GLU A O 1
ATOM 1506 N N . TYR A 1 190 ? 8.492 1.041 10.932 1.00 82.50 190 TYR A N 1
ATOM 1507 C CA . TYR A 1 190 ? 7.889 -0.205 11.383 1.00 82.50 190 TYR A CA 1
ATOM 1508 C C . TYR A 1 190 ? 8.953 -1.126 12.008 1.00 82.50 190 TYR A C 1
ATOM 1510 O O . TYR A 1 190 ? 10.068 -1.186 11.479 1.00 82.50 190 TYR A O 1
ATOM 1518 N N . PRO A 1 191 ? 8.649 -1.858 13.102 1.00 69.19 191 PRO A N 1
ATOM 1519 C CA . PRO A 1 191 ? 7.368 -1.919 13.827 1.00 69.19 191 PRO A CA 1
ATOM 1520 C C . PRO A 1 191 ? 7.129 -0.767 14.810 1.00 69.19 191 PRO A C 1
ATOM 1522 O O . PRO A 1 191 ? 5.986 -0.492 15.171 1.00 69.19 191 PRO A O 1
ATOM 1525 N N . VAL A 1 192 ? 8.183 -0.076 15.260 1.00 69.12 192 VAL A N 1
ATOM 1526 C CA . VAL A 1 192 ? 8.068 0.917 16.337 1.00 69.12 192 VAL A CA 1
ATOM 1527 C C . VAL A 1 192 ? 8.773 2.235 15.978 1.00 69.12 192 VAL A C 1
ATOM 1529 O O . VAL A 1 192 ? 10.003 2.289 16.009 1.00 69.12 192 VAL A O 1
ATOM 1532 N N . PRO A 1 193 ? 8.039 3.349 15.781 1.00 65.06 193 PRO A N 1
ATOM 1533 C CA . PRO A 1 193 ? 8.617 4.669 15.496 1.00 65.06 193 PRO A CA 1
ATOM 1534 C C . PRO A 1 193 ? 9.140 5.394 16.755 1.00 65.06 193 PRO A C 1
ATOM 1536 O O . PRO A 1 193 ? 9.273 6.614 16.784 1.00 65.06 193 PRO A O 1
ATOM 1539 N N . GLN A 1 194 ? 9.437 4.686 17.850 1.00 64.56 194 GLN A N 1
ATOM 1540 C CA . GLN A 1 194 ? 9.905 5.325 19.094 1.00 64.56 194 GLN A CA 1
ATOM 1541 C C . GLN A 1 194 ? 11.299 5.933 18.945 1.00 64.56 194 GLN A C 1
ATOM 1543 O O . GLN A 1 194 ? 11.562 6.990 19.522 1.00 64.56 194 GLN A O 1
ATOM 1548 N N . LYS A 1 195 ? 12.170 5.279 18.166 1.00 66.88 195 LYS A N 1
ATOM 1549 C CA . LYS A 1 195 ? 13.491 5.808 17.816 1.00 66.88 195 LYS A CA 1
ATOM 1550 C C . LYS A 1 195 ? 13.339 7.099 17.008 1.00 66.88 195 LYS A C 1
ATOM 1552 O O . LYS A 1 195 ? 13.915 8.110 17.385 1.00 66.88 195 LYS A O 1
ATOM 1557 N N . LEU A 1 196 ? 12.422 7.107 16.038 1.00 73.75 196 LEU A N 1
ATOM 1558 C CA . LEU A 1 196 ? 12.043 8.293 15.272 1.00 73.75 196 LEU A CA 1
ATOM 1559 C C . LEU A 1 196 ? 11.561 9.459 16.156 1.00 73.75 196 LEU A C 1
ATOM 1561 O O . LEU A 1 196 ? 12.037 10.579 15.992 1.00 73.75 196 LEU A O 1
ATOM 1565 N N . ILE A 1 197 ? 10.667 9.214 17.126 1.00 70.88 197 ILE A N 1
ATOM 1566 C CA . ILE A 1 197 ? 10.201 10.261 18.060 1.00 70.88 197 ILE A CA 1
ATOM 1567 C C . ILE A 1 197 ? 11.368 10.843 18.868 1.00 70.88 197 ILE A C 1
ATOM 1569 O O . ILE A 1 197 ? 11.440 12.059 19.065 1.00 70.88 197 ILE A O 1
ATOM 1573 N N . ALA A 1 198 ? 12.252 9.976 19.371 1.00 68.56 198 ALA A N 1
ATOM 1574 C CA . ALA A 1 198 ? 13.401 10.385 20.170 1.00 68.56 198 ALA A CA 1
ATOM 1575 C C . ALA A 1 198 ? 14.400 11.203 19.340 1.00 68.56 198 ALA A C 1
ATOM 1577 O O . ALA A 1 198 ? 14.815 12.276 19.774 1.00 68.56 198 ALA A O 1
ATOM 1578 N N . ASP A 1 199 ? 14.722 10.734 18.136 1.00 71.44 199 ASP A N 1
ATOM 1579 C CA . ASP A 1 199 ? 15.697 11.361 17.244 1.00 71.44 199 ASP A CA 1
ATOM 1580 C C . ASP A 1 199 ? 15.213 12.734 16.746 1.00 71.44 199 ASP A C 1
ATOM 1582 O O . ASP A 1 199 ? 15.995 13.687 16.664 1.00 71.44 199 ASP A O 1
ATOM 1586 N N . LEU A 1 200 ? 13.907 12.874 16.496 1.00 71.50 200 LEU A N 1
ATOM 1587 C CA . LEU A 1 200 ? 13.276 14.114 16.035 1.00 71.50 200 LEU A CA 1
ATOM 1588 C C . LEU A 1 200 ? 12.848 15.072 17.168 1.00 71.50 200 LEU A C 1
ATOM 1590 O O . LEU A 1 200 ? 12.392 16.177 16.886 1.00 71.50 200 LEU A O 1
ATOM 1594 N N . HIS A 1 201 ? 13.013 14.689 18.442 1.00 71.56 201 HIS A N 1
ATOM 1595 C CA . HIS A 1 201 ? 12.625 15.481 19.624 1.00 71.56 201 HIS A CA 1
ATOM 1596 C C . HIS A 1 201 ? 11.142 15.911 19.642 1.00 71.56 201 HIS A C 1
ATOM 1598 O O . HIS A 1 201 ? 10.791 16.992 20.123 1.00 71.56 201 HIS A O 1
ATOM 1604 N N . ILE A 1 202 ? 10.255 15.053 19.136 1.00 71.75 202 ILE A N 1
ATOM 1605 C CA . ILE A 1 202 ? 8.819 15.341 19.018 1.00 71.75 202 ILE A CA 1
ATOM 1606 C C . ILE A 1 202 ? 8.097 14.990 20.314 1.00 71.75 202 ILE A C 1
ATOM 1608 O O . ILE A 1 202 ? 8.462 14.059 21.038 1.00 71.75 202 ILE A O 1
ATOM 1612 N N . SER A 1 203 ? 7.022 15.717 20.611 1.00 68.69 203 SER A N 1
ATOM 1613 C CA . SER A 1 203 ? 6.124 15.368 21.705 1.00 68.69 203 SER A CA 1
ATOM 1614 C C . SER A 1 203 ? 5.548 13.962 21.513 1.00 68.69 203 SER A C 1
ATOM 1616 O O . SER A 1 203 ? 4.823 13.699 20.559 1.00 68.69 203 SER A O 1
ATOM 1618 N N . ARG A 1 204 ? 5.758 13.075 22.496 1.00 65.69 204 ARG A N 1
ATOM 1619 C CA . ARG A 1 204 ? 5.176 11.714 22.529 1.00 65.69 204 ARG A CA 1
ATOM 1620 C C . ARG A 1 204 ? 3.638 11.676 22.506 1.00 65.69 204 ARG A C 1
ATOM 1622 O O . ARG A 1 204 ? 3.066 10.593 22.458 1.00 65.69 204 ARG A O 1
ATOM 1629 N N . LYS A 1 205 ? 2.964 12.825 22.625 1.00 65.88 205 LYS A N 1
ATOM 1630 C CA . LYS A 1 205 ? 1.498 12.925 22.564 1.00 65.88 205 LYS A CA 1
ATOM 1631 C C . LYS A 1 205 ? 0.965 13.067 21.137 1.00 65.88 205 LYS A C 1
ATOM 1633 O O . LYS A 1 205 ? -0.231 12.882 20.935 1.00 65.88 205 LYS A O 1
ATOM 1638 N N . GLU A 1 206 ? 1.808 13.432 20.176 1.00 70.25 206 GLU A N 1
ATOM 1639 C CA . GLU A 1 206 ? 1.387 13.625 18.790 1.00 70.25 206 GLU A CA 1
ATOM 1640 C C . GLU A 1 206 ? 1.279 12.278 18.074 1.00 70.25 206 GLU A C 1
ATOM 1642 O O . GLU A 1 206 ? 2.206 11.472 18.100 1.00 70.25 206 GLU A O 1
ATOM 1647 N N . LYS A 1 207 ? 0.128 12.021 17.441 1.00 77.56 207 LYS A N 1
ATOM 1648 C CA . LYS A 1 207 ? -0.061 10.831 16.596 1.00 77.56 207 LYS A CA 1
ATOM 1649 C C . LYS A 1 207 ? 0.572 11.019 15.220 1.00 77.56 207 LYS A C 1
ATOM 1651 O O . LYS A 1 207 ? 1.218 10.111 14.709 1.00 77.56 207 LYS A O 1
ATOM 1656 N N . ILE A 1 208 ? 0.371 12.200 14.645 1.00 85.88 208 ILE A N 1
ATOM 1657 C CA . ILE A 1 208 ? 0.876 12.614 13.340 1.00 85.88 208 ILE A CA 1
ATOM 1658 C C . ILE A 1 208 ? 1.564 13.958 13.543 1.00 85.88 208 ILE A C 1
ATOM 1660 O O . ILE A 1 208 ? 0.951 14.882 14.079 1.00 85.88 208 ILE A O 1
ATOM 1664 N N . TYR A 1 209 ? 2.814 14.056 13.109 1.00 86.38 209 TYR A N 1
ATOM 1665 C CA . TYR A 1 209 ? 3.549 15.307 13.050 1.00 86.38 209 TYR A CA 1
ATOM 1666 C C . TYR A 1 209 ? 3.489 15.878 11.634 1.00 86.38 209 TYR A C 1
ATOM 1668 O O . TYR A 1 209 ? 3.910 15.230 10.677 1.00 86.38 209 TYR A O 1
ATOM 1676 N N . GLN A 1 210 ? 2.969 17.097 11.504 1.00 88.38 210 GLN A N 1
ATOM 1677 C CA . GLN A 1 210 ? 2.910 17.813 10.231 1.00 88.38 210 GLN A CA 1
ATOM 1678 C C . GLN A 1 210 ? 4.251 18.494 9.978 1.00 88.38 210 GLN A C 1
ATOM 1680 O O . GLN A 1 210 ? 4.575 19.515 10.593 1.00 88.38 210 GLN A O 1
ATOM 1685 N N . HIS A 1 211 ? 5.047 17.927 9.077 1.00 87.69 211 HIS A N 1
ATOM 1686 C CA . HIS A 1 211 ? 6.380 18.431 8.814 1.00 87.69 211 HIS A CA 1
ATOM 1687 C C . HIS A 1 211 ? 6.314 19.750 8.015 1.00 87.69 211 HIS A C 1
ATOM 1689 O O . HIS A 1 211 ? 5.612 19.822 7.002 1.00 87.69 211 HIS A O 1
ATOM 1695 N N . PRO A 1 212 ? 7.088 20.800 8.369 1.00 83.38 212 PRO A N 1
ATOM 1696 C CA . PRO A 1 212 ? 7.036 22.105 7.694 1.00 83.38 212 PRO A CA 1
ATOM 1697 C C . PRO A 1 212 ? 7.309 22.074 6.184 1.00 83.38 212 PRO A C 1
ATOM 1699 O O . PRO A 1 212 ? 6.918 22.985 5.459 1.00 83.38 212 PRO A O 1
ATOM 1702 N N . ALA A 1 213 ? 7.993 21.034 5.706 1.00 82.25 213 ALA A N 1
ATOM 1703 C CA . ALA A 1 213 ? 8.252 20.808 4.284 1.00 82.25 213 ALA A CA 1
ATOM 1704 C C . ALA A 1 213 ? 7.047 20.243 3.495 1.00 82.25 213 ALA A C 1
ATOM 1706 O O . ALA A 1 213 ? 7.199 19.995 2.300 1.00 82.25 213 ALA A O 1
ATOM 1707 N N . GLY A 1 214 ? 5.885 20.048 4.135 1.00 85.94 214 GLY A N 1
ATOM 1708 C CA . GLY A 1 214 ? 4.606 19.720 3.489 1.00 85.94 214 GLY A CA 1
ATOM 1709 C C . GLY A 1 214 ? 4.207 18.238 3.482 1.00 85.94 214 GLY A C 1
ATOM 1710 O O . GLY A 1 214 ? 3.182 17.894 2.901 1.00 85.94 214 GLY A O 1
ATOM 1711 N N . PHE A 1 215 ? 4.983 17.365 4.126 1.00 91.19 215 PHE A N 1
ATOM 1712 C CA . PHE A 1 215 ? 4.649 15.947 4.314 1.00 91.19 215 PHE A CA 1
ATOM 1713 C C . PHE A 1 215 ? 4.349 15.654 5.789 1.00 91.19 215 PHE A C 1
ATOM 1715 O O . PHE A 1 215 ? 4.669 16.460 6.658 1.00 91.19 215 PHE A O 1
ATOM 1722 N N . ASP A 1 216 ? 3.770 14.494 6.079 1.00 92.25 216 ASP A N 1
ATOM 1723 C CA . ASP A 1 216 ? 3.443 14.083 7.443 1.00 92.25 216 ASP A CA 1
ATOM 1724 C C . ASP A 1 216 ? 4.383 12.975 7.939 1.00 92.25 216 ASP A C 1
ATOM 1726 O O . ASP A 1 216 ? 4.903 12.176 7.159 1.00 92.25 216 ASP A O 1
ATOM 1730 N N . ILE A 1 217 ? 4.593 12.901 9.251 1.00 89.56 217 ILE A N 1
ATOM 1731 C CA . ILE A 1 217 ? 5.291 11.796 9.911 1.00 89.56 217 ILE A CA 1
ATOM 1732 C C . ILE A 1 217 ? 4.316 11.119 10.871 1.00 89.56 217 ILE A C 1
ATOM 1734 O O . ILE A 1 217 ? 3.814 11.755 11.799 1.00 89.56 217 ILE A O 1
ATOM 1738 N N . LEU A 1 218 ? 4.050 9.830 10.669 1.00 87.81 218 LEU A N 1
ATOM 1739 C CA . LEU A 1 218 ? 3.226 9.046 11.590 1.00 87.81 218 LEU A CA 1
ATOM 1740 C C . LEU A 1 218 ? 4.103 8.522 12.737 1.00 87.81 218 LEU A C 1
ATOM 1742 O O . LEU A 1 218 ? 5.063 7.786 12.503 1.00 87.81 218 LEU A O 1
ATOM 1746 N N . LEU A 1 219 ? 3.760 8.901 13.971 1.00 77.44 219 LEU A N 1
ATOM 1747 C CA . LEU A 1 219 ? 4.566 8.668 15.178 1.00 77.44 219 LEU A CA 1
ATOM 1748 C C . LEU A 1 219 ? 3.948 7.669 16.159 1.00 77.44 219 LEU A C 1
ATOM 1750 O O . LEU A 1 219 ? 4.618 7.232 17.090 1.00 77.44 219 LEU A O 1
ATOM 1754 N N . SER A 1 220 ? 2.677 7.308 15.994 1.00 68.06 220 SER A N 1
ATOM 1755 C CA . SER A 1 220 ? 1.975 6.434 16.935 1.00 68.06 220 SER A CA 1
ATOM 1756 C C . SER A 1 220 ? 1.250 5.308 16.215 1.00 68.06 220 SER A C 1
ATOM 1758 O O . SER A 1 220 ? 0.536 5.554 15.245 1.00 68.06 220 SER A O 1
ATOM 1760 N N . GLN A 1 221 ? 1.374 4.094 16.751 1.00 59.50 221 GLN A N 1
ATOM 1761 C CA . GLN A 1 221 ? 0.423 3.013 16.514 1.00 59.50 221 GLN A CA 1
ATOM 1762 C C . GLN A 1 221 ? -0.512 2.937 17.723 1.00 59.50 221 GLN A C 1
ATOM 1764 O O . GLN A 1 221 ? -0.060 2.878 18.871 1.00 59.50 221 GLN A O 1
ATOM 1769 N N . GLU A 1 222 ? -1.817 3.015 17.486 1.00 53.81 222 GLU A N 1
ATOM 1770 C CA . GLU A 1 222 ? -2.799 2.946 18.560 1.00 53.81 222 GLU A CA 1
ATOM 1771 C C . GLU A 1 222 ? -2.930 1.528 19.148 1.00 53.81 222 GLU A C 1
ATOM 1773 O O . GLU A 1 222 ? -2.909 0.529 18.439 1.00 53.81 222 GLU A O 1
ATOM 1778 N N . GLU A 1 223 ? -3.113 1.520 20.474 1.00 52.91 223 GLU A N 1
ATOM 1779 C CA . GLU A 1 223 ? -3.685 0.477 21.339 1.00 52.91 223 GLU A CA 1
ATOM 1780 C C . GLU A 1 223 ? -2.792 -0.686 21.827 1.00 52.91 223 GLU A C 1
ATOM 1782 O O . GLU A 1 223 ? -2.396 -1.608 21.118 1.00 52.91 223 GLU A O 1
ATOM 1787 N N . ARG A 1 224 ? -2.551 -0.678 23.152 1.00 49.00 224 ARG A N 1
ATOM 1788 C CA . ARG A 1 224 ? -1.775 -1.656 23.947 1.00 49.00 224 ARG A CA 1
ATOM 1789 C C . ARG A 1 224 ? -2.394 -3.067 24.015 1.00 49.00 224 ARG A C 1
ATOM 1791 O O . ARG A 1 224 ? -1.988 -3.854 24.865 1.00 49.00 224 ARG A O 1
ATOM 1798 N N . PHE A 1 225 ? -3.371 -3.383 23.169 1.00 51.22 225 PHE A N 1
ATOM 1799 C CA . PHE A 1 225 ? -4.233 -4.559 23.326 1.00 51.22 225 PHE A CA 1
ATOM 1800 C C . PHE A 1 225 ? -4.413 -5.391 22.050 1.00 51.22 225 PHE A C 1
ATOM 1802 O O . PHE A 1 225 ? -5.148 -6.374 22.076 1.00 51.22 225 PHE A O 1
ATOM 1809 N N . PHE A 1 226 ? -3.743 -5.036 20.952 1.00 56.41 226 PHE A N 1
ATOM 1810 C CA . PHE A 1 226 ? -3.881 -5.730 19.669 1.00 56.41 226 PHE A CA 1
ATOM 1811 C C . PHE A 1 226 ? -2.641 -6.548 19.301 1.00 56.41 226 PHE A C 1
ATOM 1813 O O . PHE A 1 226 ? -1.529 -6.217 19.723 1.00 56.41 226 PHE A O 1
ATOM 1820 N N . SER A 1 227 ? -2.835 -7.615 18.517 1.00 59.94 227 SER A N 1
ATOM 1821 C CA . SER A 1 227 ? -1.726 -8.342 17.890 1.00 59.94 227 SER A CA 1
ATOM 1822 C C . SER A 1 227 ? -1.068 -7.477 16.812 1.00 59.94 227 SER A C 1
ATOM 1824 O O . SER A 1 227 ? -1.692 -6.554 16.280 1.00 59.94 227 SER A O 1
ATOM 1826 N N . ASP A 1 228 ? 0.194 -7.755 16.496 1.00 64.81 228 ASP A N 1
ATOM 1827 C CA . ASP A 1 228 ? 0.986 -6.916 15.588 1.00 64.81 228 ASP A CA 1
ATOM 1828 C C . ASP A 1 228 ? 0.404 -6.900 14.164 1.00 64.81 228 ASP A C 1
ATOM 1830 O O . ASP A 1 228 ? 0.203 -5.824 13.599 1.00 64.81 228 ASP A O 1
ATOM 1834 N N . LYS A 1 229 ? -0.118 -8.036 13.691 1.00 62.38 229 LYS A N 1
ATOM 1835 C CA . LYS A 1 229 ? -0.925 -8.142 12.463 1.00 62.38 229 LYS A CA 1
ATOM 1836 C C . LYS A 1 229 ? -2.066 -7.136 12.366 1.00 62.38 229 LYS A C 1
ATOM 1838 O O . LYS A 1 229 ? -2.265 -6.503 11.327 1.00 62.38 229 LYS A O 1
ATOM 1843 N N . VAL A 1 230 ? -2.841 -6.977 13.437 1.00 60.53 230 VAL A N 1
ATOM 1844 C CA . VAL A 1 230 ? -3.966 -6.033 13.459 1.00 60.53 230 VAL A CA 1
ATOM 1845 C C . VAL A 1 230 ? -3.439 -4.603 13.387 1.00 60.53 230 VAL A C 1
ATOM 1847 O O . VAL A 1 230 ? -3.938 -3.815 12.584 1.00 60.53 230 VAL A O 1
ATOM 1850 N N . LYS A 1 231 ? -2.418 -4.271 14.186 1.00 69.94 231 LYS A N 1
ATOM 1851 C CA . LYS A 1 231 ? -1.835 -2.922 14.210 1.00 69.94 231 LYS A CA 1
ATOM 1852 C C . LYS A 1 231 ? -1.292 -2.531 12.840 1.00 69.94 231 LYS A C 1
ATOM 1854 O O . LYS A 1 231 ? -1.627 -1.461 12.336 1.00 69.94 231 LYS A O 1
ATOM 1859 N N . THR A 1 232 ? -0.534 -3.427 12.211 1.00 72.38 232 THR A N 1
ATOM 1860 C CA . THR A 1 232 ? 0.001 -3.270 10.854 1.00 72.38 232 THR A CA 1
ATOM 1861 C C . THR A 1 232 ? -1.104 -3.004 9.851 1.00 72.38 232 THR A C 1
ATOM 1863 O O . THR A 1 232 ? -1.006 -2.103 9.017 1.00 72.38 232 THR A O 1
ATOM 1866 N N . THR A 1 233 ? -2.200 -3.744 9.972 1.00 68.44 233 THR A N 1
ATOM 1867 C CA . THR A 1 233 ? -3.334 -3.593 9.075 1.00 68.44 233 THR A CA 1
ATOM 1868 C C . THR A 1 233 ? -4.064 -2.270 9.248 1.00 68.44 233 THR A C 1
ATOM 1870 O O . THR A 1 233 ? -4.310 -1.573 8.267 1.00 68.44 233 THR A O 1
ATOM 1873 N N . MET A 1 234 ? -4.384 -1.893 10.484 1.00 68.69 234 MET A N 1
ATOM 1874 C CA . MET A 1 234 ? -5.044 -0.620 10.772 1.00 68.69 234 MET A CA 1
ATOM 1875 C C . MET A 1 234 ? -4.178 0.566 10.347 1.00 68.69 234 MET A C 1
ATOM 1877 O O . MET A 1 234 ? -4.687 1.545 9.797 1.00 68.69 234 MET A O 1
ATOM 1881 N N . MET A 1 235 ? -2.864 0.466 10.563 1.00 78.69 235 MET A N 1
ATOM 1882 C CA . MET A 1 235 ? -1.906 1.455 10.091 1.00 78.69 235 MET A CA 1
ATOM 1883 C C . MET A 1 235 ? -1.965 1.573 8.566 1.00 78.69 235 MET A C 1
ATOM 1885 O O . MET A 1 235 ? -2.138 2.676 8.055 1.00 78.69 235 MET A O 1
ATOM 1889 N N . LEU A 1 236 ? -1.872 0.457 7.836 1.00 78.06 236 LEU A N 1
ATOM 1890 C CA . LEU A 1 236 ? -1.931 0.465 6.375 1.00 78.06 236 LEU A CA 1
ATOM 1891 C C . LEU A 1 236 ? -3.253 1.023 5.846 1.00 78.06 236 LEU A C 1
ATOM 1893 O O . LEU A 1 236 ? -3.216 1.869 4.960 1.00 78.06 236 LEU A O 1
ATOM 1897 N N . ASP A 1 237 ? -4.399 0.621 6.400 1.00 73.50 237 ASP A N 1
ATOM 1898 C CA . ASP A 1 237 ? -5.699 1.157 5.980 1.00 73.50 237 ASP A CA 1
ATOM 1899 C C . ASP A 1 237 ? -5.770 2.675 6.206 1.00 73.50 237 ASP A C 1
ATOM 1901 O O . ASP A 1 237 ? -6.169 3.422 5.313 1.00 73.50 237 ASP A O 1
ATOM 1905 N N . THR A 1 238 ? -5.286 3.164 7.351 1.00 76.88 238 THR A N 1
ATOM 1906 C CA . THR A 1 238 ? -5.211 4.609 7.625 1.00 76.88 238 THR A CA 1
ATOM 1907 C C . THR A 1 238 ? -4.332 5.324 6.595 1.00 76.88 238 THR A C 1
ATOM 1909 O O . THR A 1 238 ? -4.745 6.322 6.004 1.00 76.88 238 THR A O 1
ATOM 1912 N N . LEU A 1 239 ? -3.131 4.799 6.331 1.00 85.25 239 LEU A N 1
ATOM 1913 C CA . LEU A 1 239 ? -2.173 5.414 5.413 1.00 85.25 239 LEU A CA 1
ATOM 1914 C C . LEU A 1 239 ? -2.696 5.430 3.969 1.00 85.25 239 LEU A C 1
ATOM 1916 O O . LEU A 1 239 ? -2.671 6.471 3.319 1.00 85.25 239 LEU A O 1
ATOM 1920 N N . ILE A 1 240 ? -3.216 4.302 3.486 1.00 80.94 240 ILE A N 1
ATOM 1921 C CA . ILE A 1 240 ? -3.751 4.126 2.126 1.00 80.94 240 ILE A CA 1
ATOM 1922 C C . ILE A 1 240 ? -4.984 5.015 1.900 1.00 80.94 240 ILE A C 1
ATOM 1924 O O . ILE A 1 240 ? -5.197 5.521 0.799 1.00 80.94 240 ILE A O 1
ATOM 1928 N N . ASN A 1 241 ? -5.794 5.258 2.932 1.00 73.75 241 ASN A N 1
ATOM 1929 C CA . ASN A 1 241 ? -6.965 6.125 2.809 1.00 73.75 241 ASN A CA 1
ATOM 1930 C C . ASN A 1 241 ? -6.607 7.621 2.764 1.00 73.75 241 ASN A C 1
ATOM 1932 O O . ASN A 1 241 ? -7.300 8.399 2.095 1.00 73.75 241 ASN A O 1
ATOM 1936 N N . ASP A 1 242 ? -5.535 8.034 3.440 1.00 82.31 242 ASP A N 1
ATOM 1937 C CA . ASP A 1 242 ? -5.220 9.449 3.636 1.00 82.31 242 ASP A CA 1
ATOM 1938 C C . ASP A 1 242 ? -4.050 9.976 2.810 1.00 82.31 242 ASP A C 1
ATOM 1940 O O . ASP A 1 242 ? -3.920 11.201 2.711 1.00 82.31 242 ASP A O 1
ATOM 1944 N N . TYR A 1 243 ? -3.232 9.106 2.218 1.00 87.94 243 TYR A N 1
ATOM 1945 C CA . TYR A 1 243 ? -1.988 9.477 1.548 1.00 87.94 243 TYR A CA 1
ATOM 1946 C C . TYR A 1 243 ? -1.831 8.791 0.193 1.00 87.94 243 TYR A C 1
ATOM 1948 O O . TYR A 1 243 ? -2.277 7.671 -0.035 1.00 87.94 243 TYR A O 1
ATOM 1956 N N . GLU A 1 244 ? -1.165 9.490 -0.717 1.00 86.94 244 GLU A N 1
ATOM 1957 C CA . GLU A 1 244 ? -0.864 9.007 -2.066 1.00 86.94 244 GLU A CA 1
ATOM 1958 C C . GLU A 1 244 ? 0.571 8.486 -2.138 1.00 86.94 244 GLU A C 1
ATOM 1960 O O . GLU A 1 244 ? 0.815 7.470 -2.772 1.00 86.94 244 GLU A O 1
ATOM 1965 N N . ASN A 1 245 ? 1.511 9.127 -1.439 1.00 91.69 245 ASN A N 1
ATOM 1966 C CA . ASN A 1 245 ? 2.871 8.618 -1.276 1.00 91.69 245 ASN A CA 1
ATOM 1967 C C . ASN A 1 245 ? 3.060 8.164 0.173 1.00 91.69 245 ASN A C 1
ATOM 1969 O O . ASN A 1 245 ? 2.984 8.975 1.097 1.00 91.69 245 ASN A O 1
ATOM 1973 N N . ILE A 1 246 ? 3.330 6.881 0.376 1.00 93.56 246 ILE A N 1
ATOM 1974 C CA . ILE A 1 246 ? 3.504 6.286 1.700 1.00 93.56 246 ILE A CA 1
ATOM 1975 C C . ILE A 1 246 ? 4.894 5.674 1.741 1.00 93.56 246 ILE A C 1
ATOM 1977 O O . ILE A 1 246 ? 5.183 4.758 0.977 1.00 93.56 246 ILE A O 1
ATOM 1981 N N . ILE A 1 247 ? 5.757 6.175 2.619 1.00 94.38 247 ILE A N 1
ATOM 1982 C CA . ILE A 1 247 ? 7.106 5.643 2.812 1.00 94.38 247 ILE A CA 1
ATOM 1983 C C . ILE A 1 247 ? 7.167 4.991 4.186 1.00 94.38 247 ILE A C 1
ATOM 1985 O O . ILE A 1 247 ? 6.921 5.651 5.198 1.00 94.38 247 ILE A O 1
ATOM 1989 N N . ILE A 1 248 ? 7.515 3.708 4.216 1.00 91.81 248 ILE A N 1
ATOM 1990 C CA . ILE A 1 248 ? 7.692 2.950 5.454 1.00 91.81 248 ILE A CA 1
ATOM 1991 C C . ILE A 1 248 ? 9.113 2.403 5.482 1.00 91.81 248 ILE A C 1
ATOM 1993 O O . ILE A 1 248 ? 9.488 1.617 4.611 1.00 91.81 248 ILE A O 1
ATOM 1997 N N . THR A 1 249 ? 9.897 2.800 6.481 1.00 89.62 249 THR A N 1
ATOM 1998 C CA . THR A 1 249 ? 11.183 2.152 6.765 1.00 89.62 249 THR A CA 1
ATOM 1999 C C . THR A 1 249 ? 10.949 0.948 7.662 1.00 89.62 249 THR A C 1
ATOM 2001 O O . THR A 1 249 ? 10.300 1.060 8.704 1.00 89.62 249 THR A O 1
ATOM 2004 N N . LEU A 1 250 ? 11.481 -0.200 7.261 1.00 85.81 250 LEU A N 1
ATOM 2005 C CA . LEU A 1 250 ? 11.436 -1.432 8.035 1.00 85.81 250 LEU A CA 1
ATOM 2006 C C . LEU A 1 250 ? 12.747 -1.557 8.815 1.00 85.81 250 LEU A C 1
ATOM 2008 O O . LEU A 1 250 ? 13.819 -1.623 8.216 1.00 85.81 250 LEU A O 1
ATOM 2012 N N . ASN A 1 251 ? 12.645 -1.553 10.145 1.00 71.00 251 ASN A N 1
ATOM 2013 C CA . ASN A 1 251 ? 13.784 -1.559 11.068 1.00 71.00 251 ASN A CA 1
ATOM 2014 C C . ASN A 1 251 ? 14.162 -2.970 11.569 1.00 71.00 251 ASN A C 1
ATOM 2016 O O . ASN A 1 251 ? 15.031 -3.091 12.432 1.00 71.00 251 ASN A O 1
ATOM 2020 N N . GLU A 1 252 ? 13.491 -4.028 11.109 1.00 63.94 252 GLU A N 1
ATOM 2021 C CA . GLU A 1 252 ? 13.770 -5.397 11.558 1.00 63.94 252 GLU A CA 1
ATOM 2022 C C . GLU A 1 252 ? 15.010 -5.984 10.878 1.00 63.94 252 GLU A C 1
ATOM 2024 O O . GLU A 1 252 ? 15.156 -5.923 9.657 1.00 63.94 252 GLU A O 1
ATOM 2029 N N . ASN A 1 253 ? 15.886 -6.593 11.686 1.00 53.59 253 ASN A N 1
ATOM 2030 C CA . ASN A 1 253 ? 16.965 -7.436 11.186 1.00 53.59 253 ASN A CA 1
ATOM 2031 C C . ASN A 1 253 ? 16.348 -8.685 10.558 1.00 53.59 253 ASN A C 1
ATOM 2033 O O . ASN A 1 253 ? 15.593 -9.406 11.209 1.00 53.59 253 ASN A O 1
ATOM 2037 N N . ILE A 1 254 ? 16.700 -8.954 9.307 1.00 53.75 254 ILE A N 1
ATOM 2038 C CA . ILE A 1 254 ? 16.331 -10.188 8.621 1.00 53.75 254 ILE A CA 1
ATOM 2039 C C . ILE A 1 254 ? 17.148 -11.317 9.268 1.00 53.75 254 ILE A C 1
ATOM 2041 O O . ILE A 1 254 ? 18.318 -11.503 8.946 1.00 53.75 254 ILE A O 1
ATOM 2045 N N . ASP A 1 255 ? 16.568 -12.003 10.254 1.00 44.00 255 ASP A N 1
ATOM 2046 C CA . ASP A 1 255 ? 17.267 -13.007 11.065 1.00 44.00 255 ASP A CA 1
ATOM 2047 C C . ASP A 1 255 ? 17.640 -14.252 10.229 1.00 44.00 255 ASP A C 1
ATOM 2049 O O . ASP A 1 255 ? 16.838 -14.760 9.443 1.00 44.00 255 ASP A O 1
ATOM 2053 N N . GLU A 1 256 ? 18.865 -14.763 10.399 1.00 43.72 256 GLU A N 1
ATOM 2054 C CA . GLU A 1 256 ? 19.468 -15.822 9.563 1.00 43.72 256 GLU A CA 1
ATOM 2055 C C . GLU A 1 256 ? 18.851 -17.218 9.787 1.00 43.72 256 GLU A C 1
ATOM 2057 O O . GLU A 1 256 ? 19.010 -18.111 8.955 1.00 43.72 256 GLU A O 1
ATOM 2062 N N . ASN A 1 257 ? 18.147 -17.424 10.906 1.00 41.19 257 ASN A N 1
ATOM 2063 C CA . ASN A 1 257 ? 17.766 -18.756 11.399 1.00 41.19 257 ASN A CA 1
ATOM 2064 C C . ASN A 1 257 ? 16.277 -19.111 11.261 1.00 41.19 257 ASN A C 1
ATOM 2066 O O . ASN A 1 257 ? 15.865 -20.185 11.706 1.00 41.19 257 ASN A O 1
ATOM 2070 N N . GLN A 1 258 ? 15.459 -18.251 10.653 1.00 43.94 258 GLN A N 1
ATOM 2071 C CA . GLN A 1 258 ? 14.072 -18.576 10.328 1.00 43.94 258 GLN A CA 1
ATOM 2072 C C . GLN A 1 258 ? 13.872 -18.477 8.814 1.00 43.94 258 GLN A C 1
ATOM 2074 O O . GLN A 1 258 ? 14.195 -17.471 8.193 1.00 43.94 258 GLN A O 1
ATOM 2079 N N . ASP A 1 259 ? 13.278 -19.506 8.205 1.00 40.28 259 ASP A N 1
ATOM 2080 C CA . ASP A 1 259 ? 12.872 -19.526 6.788 1.00 40.28 259 ASP A CA 1
ATOM 2081 C C . ASP A 1 259 ? 11.946 -18.350 6.379 1.00 40.28 259 ASP A C 1
ATOM 2083 O O . ASP A 1 259 ? 11.646 -18.159 5.197 1.00 40.28 259 ASP A O 1
ATOM 2087 N N . GLY A 1 260 ? 11.482 -17.544 7.339 1.00 44.91 260 GLY A N 1
ATOM 2088 C CA . GLY A 1 260 ? 10.634 -16.380 7.137 1.00 44.91 260 GLY A CA 1
ATOM 2089 C C . GLY A 1 260 ? 11.432 -15.087 6.997 1.00 44.91 260 GLY A C 1
ATOM 2090 O O . GLY A 1 260 ? 11.596 -14.360 7.963 1.00 44.91 260 GLY A O 1
ATOM 2091 N N . ILE A 1 261 ? 11.794 -14.710 5.766 1.00 45.06 261 ILE A N 1
ATOM 2092 C CA . ILE A 1 261 ? 12.160 -13.309 5.439 1.00 45.06 261 ILE A CA 1
ATOM 2093 C C . ILE A 1 261 ? 10.997 -12.329 5.644 1.00 45.06 261 ILE A C 1
ATOM 2095 O O . ILE A 1 261 ? 11.135 -11.118 5.507 1.00 45.06 261 ILE A O 1
ATOM 2099 N N . VAL A 1 262 ? 9.821 -12.856 5.946 1.00 52.91 262 VAL A N 1
ATOM 2100 C CA . VAL A 1 262 ? 8.596 -12.098 5.980 1.00 52.91 262 VAL A CA 1
ATOM 2101 C C . VAL A 1 262 ? 7.785 -12.648 7.141 1.00 52.91 262 VAL A C 1
ATOM 2103 O O . VAL A 1 262 ? 7.098 -13.660 6.989 1.00 52.91 262 VAL A O 1
ATOM 2106 N N . ASP A 1 263 ? 7.876 -12.001 8.302 1.00 58.00 263 ASP A N 1
ATOM 2107 C CA . ASP A 1 263 ? 6.817 -12.113 9.305 1.00 58.00 263 ASP A CA 1
ATOM 2108 C C . ASP A 1 263 ? 5.460 -11.897 8.596 1.00 58.00 263 ASP A C 1
ATOM 2110 O O . ASP A 1 263 ? 5.384 -11.156 7.606 1.00 58.00 263 ASP A O 1
ATOM 2114 N N . GLN A 1 264 ? 4.381 -12.539 9.055 1.00 57.31 264 GLN A N 1
ATOM 2115 C CA . GLN A 1 264 ? 3.042 -12.357 8.475 1.00 57.31 264 GLN A CA 1
ATOM 2116 C C . GLN A 1 264 ? 2.678 -10.872 8.317 1.00 57.31 264 GLN A C 1
ATOM 2118 O O . GLN A 1 264 ? 1.947 -10.512 7.393 1.00 57.31 264 GLN A O 1
ATOM 2123 N N . ASP A 1 265 ? 3.229 -10.018 9.174 1.00 63.00 265 ASP A N 1
ATOM 2124 C CA . ASP A 1 265 ? 2.979 -8.585 9.187 1.00 63.00 265 ASP A CA 1
ATOM 2125 C C . ASP A 1 265 ? 3.651 -7.853 8.012 1.00 63.00 265 ASP A C 1
ATOM 2127 O O . ASP A 1 265 ? 3.002 -7.065 7.315 1.00 63.00 265 ASP A O 1
ATOM 2131 N N . ILE A 1 266 ? 4.914 -8.171 7.704 1.00 73.88 266 ILE A N 1
ATOM 2132 C CA . ILE A 1 266 ? 5.620 -7.622 6.531 1.00 73.88 266 ILE A CA 1
ATOM 2133 C C . ILE A 1 266 ? 4.978 -8.144 5.240 1.00 73.88 266 ILE A C 1
ATOM 2135 O O . ILE A 1 266 ? 4.908 -7.419 4.246 1.00 73.88 266 ILE A O 1
ATOM 2139 N N . ALA A 1 267 ? 4.451 -9.376 5.248 1.00 69.50 267 ALA A N 1
ATOM 2140 C CA . ALA A 1 267 ? 3.827 -9.975 4.068 1.00 69.50 267 ALA A CA 1
ATOM 2141 C C . ALA A 1 267 ? 2.668 -9.122 3.566 1.00 69.50 267 ALA A C 1
ATOM 2143 O O . ALA A 1 267 ? 2.529 -8.929 2.361 1.00 69.50 267 ALA A O 1
ATOM 2144 N N . MET A 1 268 ? 1.889 -8.568 4.494 1.00 68.88 268 MET A N 1
ATOM 2145 C CA . MET A 1 268 ? 0.773 -7.710 4.142 1.00 68.88 268 MET A CA 1
ATOM 2146 C C . MET A 1 268 ? 1.241 -6.390 3.524 1.00 68.88 268 MET A C 1
ATOM 2148 O O . MET A 1 268 ? 0.648 -5.934 2.555 1.00 68.88 268 MET A O 1
ATOM 2152 N N . MET A 1 269 ? 2.328 -5.788 4.020 1.00 78.44 269 MET A N 1
ATOM 2153 C CA . MET A 1 269 ? 2.905 -4.583 3.405 1.00 78.44 269 MET A CA 1
ATOM 2154 C C . MET A 1 269 ? 3.438 -4.853 1.994 1.00 78.44 269 MET A C 1
ATOM 2156 O O . MET A 1 269 ? 3.266 -4.021 1.103 1.00 78.44 269 MET A O 1
ATOM 2160 N N . LEU A 1 270 ? 4.062 -6.015 1.780 1.00 79.31 270 LEU A N 1
ATOM 2161 C CA . LEU A 1 270 ? 4.593 -6.418 0.476 1.00 79.31 270 LEU A CA 1
ATOM 2162 C C . LEU A 1 270 ? 3.496 -6.557 -0.586 1.00 79.31 270 LEU A C 1
ATOM 2164 O O . LEU A 1 270 ? 3.742 -6.203 -1.737 1.00 79.31 270 LEU A O 1
ATOM 2168 N N . ASP A 1 271 ? 2.293 -6.996 -0.207 1.00 73.44 271 ASP A N 1
ATOM 2169 C CA . ASP A 1 271 ? 1.155 -7.122 -1.129 1.00 73.44 271 ASP A CA 1
ATOM 2170 C C . ASP A 1 271 ? 0.694 -5.763 -1.696 1.00 73.44 271 ASP A C 1
ATOM 2172 O O . ASP A 1 271 ? 0.181 -5.699 -2.815 1.00 73.44 271 ASP A O 1
ATOM 2176 N N . TYR A 1 272 ? 0.903 -4.669 -0.952 1.00 76.19 272 TYR A N 1
ATOM 2177 C CA . TYR A 1 272 ? 0.560 -3.305 -1.378 1.00 76.19 272 TYR A CA 1
ATOM 2178 C C . TYR A 1 272 ? 1.753 -2.517 -1.939 1.00 76.19 272 TYR A C 1
ATOM 2180 O O . TYR A 1 272 ? 1.561 -1.446 -2.524 1.00 76.19 272 TYR A O 1
ATOM 2188 N N . ALA A 1 273 ? 2.982 -3.006 -1.759 1.00 84.00 273 ALA A N 1
ATOM 2189 C CA . ALA A 1 273 ? 4.190 -2.287 -2.135 1.00 84.00 273 ALA A CA 1
ATOM 2190 C C . ALA A 1 273 ? 4.288 -2.121 -3.658 1.00 84.00 273 ALA A C 1
ATOM 2192 O O . ALA A 1 273 ? 4.308 -3.093 -4.411 1.00 84.00 273 ALA A O 1
ATOM 2193 N N . LYS A 1 274 ? 4.412 -0.874 -4.121 1.00 84.94 274 LYS A N 1
ATOM 2194 C CA . LYS A 1 274 ? 4.736 -0.565 -5.525 1.00 84.94 274 LYS A CA 1
ATOM 2195 C C . LYS A 1 274 ? 6.235 -0.502 -5.756 1.00 84.94 274 LYS A C 1
ATOM 2197 O O . LYS A 1 274 ? 6.712 -0.792 -6.849 1.00 84.94 274 LYS A O 1
ATOM 2202 N N . GLN A 1 275 ? 6.975 -0.114 -4.726 1.00 90.06 275 GLN A N 1
ATOM 2203 C CA . GLN A 1 275 ? 8.416 0.042 -4.793 1.00 90.06 275 GLN A CA 1
ATOM 2204 C C . GLN A 1 275 ? 9.040 -0.488 -3.505 1.00 90.06 275 GLN A C 1
ATOM 2206 O O . GLN A 1 275 ? 8.550 -0.221 -2.408 1.00 90.06 275 GLN A O 1
ATOM 2211 N N . ILE A 1 276 ? 10.140 -1.213 -3.644 1.00 90.56 276 ILE A N 1
ATOM 2212 C CA . ILE A 1 276 ? 10.971 -1.685 -2.544 1.00 90.56 276 ILE A CA 1
ATOM 2213 C C . ILE A 1 276 ? 12.373 -1.145 -2.781 1.00 90.56 276 ILE A C 1
ATOM 2215 O O . ILE A 1 276 ? 12.947 -1.344 -3.846 1.00 90.56 276 ILE A O 1
ATOM 2219 N N . ILE A 1 277 ? 12.931 -0.457 -1.796 1.00 91.06 277 ILE A N 1
ATOM 2220 C CA . ILE A 1 277 ? 14.294 0.059 -1.833 1.00 91.06 277 ILE A CA 1
ATOM 2221 C C . ILE A 1 277 ? 15.091 -0.707 -0.789 1.00 91.06 277 ILE A C 1
ATOM 2223 O O . ILE A 1 277 ? 14.830 -0.596 0.406 1.00 91.06 277 ILE A O 1
ATOM 2227 N N . MET A 1 278 ? 16.060 -1.488 -1.244 1.00 88.38 278 MET A N 1
ATOM 2228 C CA . MET A 1 278 ? 17.020 -2.167 -0.389 1.00 88.38 278 MET A CA 1
ATOM 2229 C C . MET A 1 278 ? 18.202 -1.249 -0.137 1.00 88.38 278 MET A C 1
ATOM 2231 O O . MET A 1 278 ? 18.901 -0.844 -1.068 1.00 88.38 278 MET A O 1
ATOM 2235 N N . PHE A 1 279 ? 18.408 -0.915 1.127 1.00 86.12 279 PHE A N 1
ATOM 2236 C CA . PHE A 1 279 ? 19.479 -0.047 1.564 1.00 86.12 279 PHE A CA 1
ATOM 2237 C C . PHE A 1 279 ? 20.631 -0.890 2.104 1.00 86.12 279 PHE A C 1
ATOM 2239 O O . PHE A 1 279 ? 20.440 -1.694 3.018 1.00 86.12 279 PHE A O 1
ATOM 2246 N N . CYS A 1 280 ? 21.813 -0.759 1.494 1.00 85.75 280 CYS A N 1
ATOM 2247 C CA . CYS A 1 280 ? 22.947 -1.649 1.755 1.00 85.75 280 CYS A CA 1
ATOM 2248 C C . CYS A 1 280 ? 24.264 -0.868 1.944 1.00 85.75 280 CYS A C 1
ATOM 2250 O O . CYS A 1 280 ? 24.444 0.196 1.338 1.00 85.75 280 CYS A O 1
ATOM 2252 N N . PRO A 1 281 ? 25.212 -1.382 2.751 1.00 84.94 281 PRO A N 1
ATOM 2253 C CA . PRO A 1 281 ? 26.556 -0.838 2.816 1.00 84.94 281 PRO A CA 1
ATOM 2254 C C . PRO A 1 281 ? 27.337 -1.233 1.552 1.00 84.94 281 PRO A C 1
ATOM 2256 O O . PRO A 1 281 ? 27.029 -2.244 0.915 1.00 84.94 281 PRO A O 1
ATOM 2259 N N . PRO A 1 282 ? 28.390 -0.488 1.194 1.00 84.75 282 PRO A N 1
ATOM 2260 C CA . PRO A 1 282 ? 29.282 -0.821 0.090 1.00 84.75 282 PRO A CA 1
ATOM 2261 C C . PRO A 1 282 ? 30.283 -1.917 0.488 1.00 84.75 282 PRO A C 1
ATOM 2263 O O . PRO A 1 282 ? 31.480 -1.773 0.267 1.00 84.75 282 PRO A O 1
ATOM 2266 N N . GLU A 1 283 ? 29.819 -3.019 1.080 1.00 86.31 283 GLU A N 1
ATOM 2267 C CA . GLU A 1 283 ? 30.680 -4.116 1.525 1.00 86.31 283 GLU A CA 1
ATOM 2268 C C . GLU A 1 283 ? 30.497 -5.359 0.635 1.00 86.31 283 GLU A C 1
ATOM 2270 O O . GLU A 1 283 ? 29.417 -5.949 0.608 1.00 86.31 283 GLU A O 1
ATOM 2275 N N . PRO A 1 284 ? 31.520 -5.800 -0.123 1.00 83.50 284 PRO A N 1
ATOM 2276 C CA . PRO A 1 284 ? 31.347 -6.928 -1.038 1.00 83.50 284 PRO A CA 1
ATOM 2277 C C . PRO A 1 284 ? 31.015 -8.268 -0.365 1.00 83.50 284 PRO A C 1
ATOM 2279 O O . PRO A 1 284 ? 30.418 -9.132 -1.006 1.00 83.50 284 PRO A O 1
ATOM 2282 N N . SER A 1 285 ? 31.401 -8.443 0.904 1.00 82.94 285 SER A N 1
ATOM 2283 C CA . SER A 1 285 ? 31.156 -9.649 1.711 1.00 82.94 285 SER A CA 1
ATOM 2284 C C . SER A 1 285 ? 29.664 -9.903 1.943 1.00 82.94 285 SER A C 1
ATOM 2286 O O . SER A 1 285 ? 29.237 -11.055 1.975 1.00 82.94 285 SER A O 1
ATOM 2288 N N . VAL A 1 286 ? 28.863 -8.838 2.051 1.00 81.00 286 VAL A N 1
ATOM 2289 C CA . VAL A 1 286 ? 27.437 -8.935 2.381 1.00 81.00 286 VAL A CA 1
ATOM 2290 C C . VAL A 1 286 ? 26.543 -9.072 1.149 1.00 81.00 286 VAL A C 1
ATOM 2292 O O . VAL A 1 286 ? 25.340 -9.295 1.270 1.00 81.00 286 VAL A O 1
ATOM 2295 N N . TRP A 1 287 ? 27.107 -8.961 -0.056 1.00 85.31 287 TRP A N 1
ATOM 2296 C CA . TRP A 1 287 ? 26.325 -8.956 -1.293 1.00 85.31 287 TRP A CA 1
ATOM 2297 C C . TRP A 1 287 ? 25.570 -10.265 -1.536 1.00 85.31 287 TRP A C 1
ATOM 2299 O O . TRP A 1 287 ? 24.410 -10.235 -1.939 1.00 85.31 287 TRP A O 1
ATOM 2309 N N . GLY A 1 288 ? 26.177 -11.411 -1.209 1.00 83.69 288 GLY A N 1
ATOM 2310 C CA . GLY A 1 288 ? 25.497 -12.707 -1.317 1.00 83.69 288 GLY A CA 1
ATOM 2311 C C . GLY A 1 288 ? 24.214 -12.771 -0.476 1.00 83.69 288 GLY A C 1
ATOM 2312 O O . GLY A 1 288 ? 23.213 -13.333 -0.914 1.00 83.69 288 GLY A O 1
ATOM 2313 N N . HIS A 1 289 ? 24.209 -12.118 0.690 1.00 82.00 289 HIS A N 1
ATOM 2314 C CA . HIS A 1 289 ? 23.029 -12.009 1.546 1.00 82.00 289 HIS A CA 1
ATOM 2315 C C . HIS A 1 289 ? 21.958 -11.091 0.932 1.00 82.00 289 HIS A C 1
ATOM 2317 O O . HIS A 1 289 ? 20.777 -11.437 0.905 1.00 82.00 289 HIS A O 1
ATOM 2323 N N . VAL A 1 290 ? 22.366 -9.955 0.354 1.00 82.69 290 VAL A N 1
ATOM 2324 C CA . VAL A 1 290 ? 21.463 -9.043 -0.374 1.00 82.69 290 VAL A CA 1
ATOM 2325 C C . VAL A 1 290 ? 20.770 -9.765 -1.536 1.00 82.69 290 VAL A C 1
ATOM 2327 O O . VAL A 1 290 ? 19.551 -9.655 -1.683 1.00 82.69 290 VAL A O 1
ATOM 2330 N N . GLU A 1 291 ? 21.506 -10.550 -2.329 1.00 84.00 291 GLU A N 1
ATOM 2331 C CA . GLU A 1 291 ? 20.941 -11.346 -3.429 1.00 84.00 291 GLU A CA 1
ATOM 2332 C C . GLU A 1 291 ? 19.945 -12.406 -2.935 1.00 84.00 291 GLU A C 1
ATOM 2334 O O . GLU A 1 291 ? 18.905 -12.641 -3.565 1.00 84.00 291 GLU A O 1
ATOM 2339 N N . GLU A 1 292 ? 20.215 -13.033 -1.788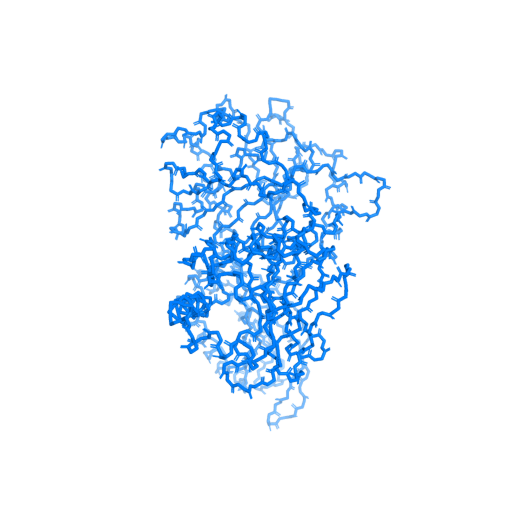 1.00 82.75 292 GLU A N 1
ATOM 2340 C CA . GLU A 1 292 ? 19.302 -14.000 -1.183 1.00 82.75 292 GLU A CA 1
ATOM 2341 C C . GLU A 1 292 ? 17.986 -13.344 -0.737 1.00 82.75 292 GLU A C 1
ATOM 2343 O O . GLU A 1 292 ? 16.900 -13.857 -1.044 1.00 82.75 292 GLU A O 1
ATOM 2348 N N . ILE A 1 293 ? 18.066 -12.180 -0.084 1.00 81.69 293 ILE A N 1
ATOM 2349 C CA . ILE A 1 293 ? 16.892 -11.391 0.306 1.00 81.69 293 ILE A CA 1
ATOM 2350 C C . ILE A 1 293 ? 16.095 -10.985 -0.933 1.00 81.69 293 ILE A C 1
ATOM 2352 O O . ILE A 1 293 ? 14.884 -11.206 -0.978 1.00 81.69 293 ILE A O 1
ATOM 2356 N N . GLN A 1 294 ? 16.756 -10.473 -1.976 1.00 82.12 294 GLN A N 1
ATOM 2357 C CA . GLN A 1 294 ? 16.099 -10.133 -3.240 1.00 82.12 294 GLN A CA 1
ATOM 2358 C C . GLN A 1 294 ? 15.354 -11.329 -3.831 1.00 82.12 294 GLN A C 1
ATOM 2360 O O . GLN A 1 294 ? 14.209 -11.199 -4.268 1.00 82.12 294 GLN A O 1
ATOM 2365 N N . LYS A 1 295 ? 15.975 -12.513 -3.834 1.00 81.44 295 LYS A N 1
ATOM 2366 C CA . LYS A 1 295 ? 15.359 -13.741 -4.348 1.00 81.44 295 LYS A CA 1
ATOM 2367 C C . LYS A 1 295 ? 14.123 -14.135 -3.545 1.00 81.44 295 LYS A C 1
ATOM 2369 O O . LYS A 1 295 ? 13.133 -14.567 -4.134 1.00 81.44 295 LYS A O 1
ATOM 2374 N N . LYS A 1 296 ? 14.163 -14.005 -2.220 1.00 80.25 296 LYS A N 1
ATOM 2375 C CA . LYS A 1 296 ? 13.030 -14.311 -1.336 1.00 80.25 296 LYS A CA 1
ATOM 2376 C C . LYS A 1 296 ? 11.911 -13.265 -1.462 1.00 80.25 296 LYS A C 1
ATOM 2378 O O . LYS A 1 296 ? 10.759 -13.663 -1.613 1.00 80.25 296 LYS A O 1
ATOM 2383 N N . LEU A 1 297 ? 12.227 -11.969 -1.548 1.00 80.75 297 LEU A N 1
ATOM 2384 C CA . LEU A 1 297 ? 11.252 -10.906 -1.832 1.00 80.75 297 LEU A CA 1
ATOM 2385 C C . LEU A 1 297 ? 10.559 -11.117 -3.182 1.00 80.75 297 LEU A C 1
ATOM 2387 O O . LEU A 1 297 ? 9.334 -11.091 -3.249 1.00 80.75 297 LEU A O 1
ATOM 2391 N N . ARG A 1 298 ? 11.316 -11.431 -4.244 1.00 81.75 298 ARG A N 1
ATOM 2392 C CA . ARG A 1 298 ? 10.774 -11.720 -5.588 1.00 81.75 298 ARG A CA 1
ATOM 2393 C C . ARG A 1 298 ? 9.788 -12.890 -5.619 1.00 81.75 298 ARG A C 1
ATOM 2395 O O . ARG A 1 298 ? 8.944 -12.926 -6.503 1.00 81.75 298 ARG A O 1
ATOM 2402 N N . LYS A 1 299 ? 9.879 -13.840 -4.682 1.00 77.75 299 LYS A N 1
ATOM 2403 C CA . LYS A 1 299 ? 8.901 -14.936 -4.554 1.00 77.75 299 LYS A CA 1
ATOM 2404 C C . LYS A 1 299 ? 7.589 -14.498 -3.898 1.00 77.75 299 LYS A C 1
ATOM 2406 O O . LYS A 1 299 ? 6.606 -15.223 -4.011 1.00 77.75 299 LYS A O 1
ATOM 2411 N N . ARG A 1 300 ? 7.586 -13.376 -3.170 1.00 72.50 300 ARG A N 1
ATOM 2412 C CA . ARG A 1 300 ? 6.445 -12.911 -2.371 1.00 72.50 300 ARG A CA 1
ATOM 2413 C C . ARG A 1 300 ? 5.727 -11.715 -2.984 1.00 72.50 300 ARG A C 1
ATOM 2415 O O . ARG A 1 300 ? 4.525 -11.590 -2.799 1.00 72.50 300 ARG A O 1
ATOM 2422 N N . ILE A 1 301 ? 6.442 -10.873 -3.721 1.00 73.94 301 ILE A N 1
ATOM 2423 C CA . ILE A 1 301 ? 5.860 -9.724 -4.416 1.00 73.94 301 ILE A CA 1
ATOM 2424 C C . ILE A 1 301 ? 5.292 -10.121 -5.776 1.00 73.94 301 ILE A C 1
ATOM 2426 O O . ILE A 1 301 ? 5.747 -11.066 -6.425 1.00 73.94 301 ILE A O 1
ATOM 2430 N N . ARG A 1 302 ? 4.348 -9.321 -6.263 1.00 67.31 302 ARG A N 1
ATOM 2431 C CA . ARG A 1 302 ? 3.892 -9.383 -7.651 1.00 67.31 302 ARG A CA 1
ATOM 2432 C C . ARG A 1 302 ? 4.970 -8.757 -8.529 1.00 67.31 302 ARG A C 1
ATOM 2434 O O . ARG A 1 302 ? 5.016 -7.543 -8.688 1.00 67.31 302 ARG A O 1
ATOM 2441 N N . THR A 1 303 ? 5.846 -9.577 -9.105 1.00 59.06 303 THR A N 1
ATOM 2442 C CA . THR A 1 303 ? 7.022 -9.117 -9.875 1.00 59.06 303 THR A CA 1
ATOM 2443 C C . THR A 1 303 ? 6.707 -8.169 -11.034 1.00 59.06 303 THR A C 1
ATOM 2445 O O . THR A 1 303 ? 7.609 -7.486 -11.503 1.00 59.06 303 THR A O 1
ATOM 2448 N N . ASN A 1 304 ? 5.456 -8.119 -11.498 1.00 58.03 304 ASN A N 1
ATOM 2449 C CA . ASN A 1 304 ? 5.031 -7.216 -12.567 1.00 58.03 304 ASN A CA 1
ATOM 2450 C C . ASN A 1 304 ? 4.441 -5.886 -12.049 1.00 58.03 304 ASN A C 1
ATOM 2452 O O . ASN A 1 304 ? 4.159 -5.000 -12.849 1.00 58.03 304 ASN A O 1
ATOM 2456 N N . GLU A 1 305 ? 4.218 -5.750 -10.737 1.00 65.56 305 GLU A N 1
ATOM 2457 C CA . GLU A 1 305 ? 3.595 -4.576 -10.098 1.00 65.56 305 GLU A CA 1
ATOM 2458 C C . GLU A 1 305 ? 4.497 -3.893 -9.060 1.00 65.56 305 GLU A C 1
ATOM 2460 O O . GLU A 1 305 ? 4.217 -2.757 -8.667 1.00 65.56 305 GLU A O 1
ATOM 2465 N N . THR A 1 306 ? 5.561 -4.572 -8.623 1.00 78.75 306 THR A N 1
ATOM 2466 C CA . THR A 1 306 ? 6.487 -4.104 -7.590 1.00 78.75 306 THR A CA 1
ATOM 2467 C C . THR A 1 306 ? 7.918 -4.131 -8.117 1.00 78.75 306 THR A C 1
ATOM 2469 O O . THR A 1 306 ? 8.421 -5.204 -8.461 1.00 78.75 306 THR A O 1
ATOM 2472 N N . ASN A 1 307 ? 8.610 -2.987 -8.126 1.00 82.94 307 ASN A N 1
ATOM 2473 C CA . ASN A 1 307 ? 10.047 -2.972 -8.425 1.00 82.94 307 ASN A CA 1
ATOM 2474 C C . ASN A 1 307 ? 10.877 -3.047 -7.145 1.00 82.94 307 ASN A C 1
ATOM 2476 O O . ASN A 1 307 ? 10.479 -2.544 -6.095 1.00 82.94 307 ASN A O 1
ATOM 2480 N N . ILE A 1 308 ? 12.061 -3.644 -7.264 1.00 86.44 308 ILE A N 1
ATOM 2481 C CA . ILE A 1 308 ? 13.083 -3.646 -6.221 1.00 86.44 308 ILE A CA 1
ATOM 2482 C C . ILE A 1 308 ? 14.269 -2.837 -6.741 1.00 86.44 308 ILE A C 1
ATOM 2484 O O . ILE A 1 308 ? 14.793 -3.159 -7.806 1.00 86.44 308 ILE A O 1
ATOM 2488 N N . PHE A 1 309 ? 14.689 -1.828 -5.985 1.00 88.00 309 PHE A N 1
ATOM 2489 C CA . PHE A 1 309 ? 15.888 -1.034 -6.236 1.00 88.00 309 PHE A CA 1
ATOM 2490 C C . PHE A 1 309 ? 16.931 -1.279 -5.150 1.00 88.00 309 PHE A C 1
ATOM 2492 O O . PHE A 1 309 ? 16.583 -1.398 -3.977 1.00 88.00 309 PHE A O 1
ATOM 2499 N N . THR A 1 310 ? 18.207 -1.264 -5.521 1.00 87.25 310 THR A N 1
ATOM 2500 C CA . THR A 1 310 ? 19.330 -1.280 -4.579 1.00 87.25 310 THR A CA 1
ATOM 2501 C C . THR A 1 310 ? 19.954 0.109 -4.457 1.00 87.25 310 THR A C 1
ATOM 2503 O O . THR A 1 310 ? 20.367 0.711 -5.451 1.00 87.25 310 THR A O 1
ATOM 2506 N N . LEU A 1 311 ? 20.061 0.605 -3.224 1.00 88.38 311 LEU A N 1
ATOM 2507 C CA . LEU A 1 311 ? 20.681 1.881 -2.875 1.00 88.38 311 LEU A CA 1
ATOM 2508 C C . LEU A 1 311 ? 21.882 1.635 -1.952 1.00 88.38 311 LEU A C 1
ATOM 2510 O O . LEU A 1 311 ? 21.715 1.223 -0.804 1.00 88.38 311 LEU A O 1
ATOM 2514 N N . ILE A 1 312 ? 23.090 1.912 -2.446 1.00 86.75 312 ILE A N 1
ATOM 2515 C CA . ILE A 1 312 ? 24.327 1.768 -1.665 1.00 86.75 312 ILE A CA 1
ATOM 2516 C C . ILE A 1 312 ? 24.654 3.055 -0.918 1.00 86.75 312 ILE A C 1
ATOM 2518 O O . ILE A 1 312 ? 24.601 4.137 -1.503 1.00 86.75 312 ILE A O 1
ATOM 2522 N N . ASN A 1 313 ? 25.044 2.941 0.353 1.00 84.88 313 ASN A N 1
ATOM 2523 C CA . ASN A 1 313 ? 25.368 4.092 1.189 1.00 84.88 313 ASN A CA 1
ATOM 2524 C C . ASN A 1 313 ? 26.866 4.258 1.499 1.00 84.88 313 ASN A C 1
ATOM 2526 O O . ASN A 1 313 ? 27.391 3.614 2.403 1.00 84.88 313 ASN A O 1
ATOM 2530 N N . TYR A 1 314 ? 27.530 5.216 0.848 1.00 82.25 314 TYR A N 1
ATOM 2531 C CA . TYR A 1 314 ? 28.921 5.581 1.143 1.00 82.25 314 TYR A CA 1
ATOM 2532 C C . TYR A 1 314 ? 29.066 6.690 2.197 1.00 82.25 314 TYR A C 1
ATOM 2534 O O . TYR A 1 314 ? 30.175 7.167 2.419 1.00 82.25 314 TYR A O 1
ATOM 2542 N N . CYS A 1 315 ? 27.991 7.136 2.859 1.00 73.69 315 CYS A N 1
ATOM 2543 C CA . CYS A 1 315 ? 28.044 8.274 3.789 1.00 73.69 315 CYS A CA 1
ATOM 2544 C C . CYS A 1 315 ? 28.942 8.051 5.020 1.00 73.69 315 CYS A C 1
ATOM 2546 O O . CYS A 1 315 ? 29.378 9.035 5.617 1.00 73.69 315 CYS A O 1
ATOM 2548 N N . SER A 1 316 ? 29.255 6.806 5.407 1.00 72.44 316 SER A N 1
ATOM 2549 C CA . SER A 1 316 ? 30.225 6.562 6.485 1.00 72.44 316 SER A CA 1
ATOM 2550 C C . SER A 1 316 ? 31.658 6.796 6.007 1.00 72.44 316 SER A C 1
ATOM 2552 O O . SER A 1 316 ? 32.045 6.394 4.910 1.00 72.44 316 SER A O 1
ATOM 2554 N N . LYS A 1 317 ? 32.487 7.399 6.869 1.00 71.25 317 LYS A N 1
ATOM 2555 C CA . LYS A 1 317 ? 33.911 7.660 6.594 1.00 71.25 317 LYS A CA 1
ATOM 2556 C C . LYS A 1 317 ? 34.685 6.377 6.289 1.00 71.25 317 LYS A C 1
ATOM 2558 O O . LYS A 1 317 ? 35.641 6.411 5.523 1.00 71.25 317 LYS A O 1
ATOM 2563 N N . GLU A 1 318 ? 34.244 5.272 6.873 1.00 76.00 318 GLU A N 1
ATOM 2564 C CA . GLU A 1 318 ? 34.791 3.925 6.691 1.00 76.00 318 GLU A CA 1
ATOM 2565 C C . GLU A 1 318 ? 34.636 3.428 5.250 1.00 76.00 318 GLU A C 1
ATOM 2567 O O . GLU A 1 318 ? 35.443 2.637 4.772 1.00 76.00 318 GLU A O 1
ATOM 2572 N N . TYR A 1 319 ? 33.634 3.945 4.538 1.00 78.00 319 TYR A N 1
ATOM 2573 C CA . TYR A 1 319 ? 33.268 3.502 3.203 1.00 78.00 319 TYR A CA 1
ATOM 2574 C C . TYR A 1 319 ? 33.743 4.423 2.082 1.00 78.00 319 TYR A C 1
ATOM 2576 O O . TYR A 1 319 ? 33.631 4.055 0.918 1.00 78.00 319 TYR A O 1
ATOM 2584 N N . LYS A 1 320 ? 34.308 5.592 2.406 1.00 74.88 320 LYS A N 1
ATOM 2585 C CA . LYS A 1 320 ? 34.640 6.649 1.437 1.00 74.88 320 LYS A CA 1
ATOM 2586 C C . LYS A 1 320 ? 35.412 6.154 0.204 1.00 74.88 320 LYS A C 1
ATOM 2588 O O . LYS A 1 320 ? 35.127 6.609 -0.899 1.00 74.88 320 LYS A O 1
ATOM 2593 N N . ASP A 1 321 ? 36.367 5.249 0.405 1.00 77.69 321 ASP A N 1
ATOM 2594 C CA . ASP A 1 321 ? 37.283 4.772 -0.637 1.00 77.69 321 ASP A CA 1
ATOM 2595 C C . ASP A 1 321 ? 37.075 3.277 -0.970 1.00 77.69 321 ASP A C 1
ATOM 2597 O O . ASP A 1 321 ? 37.936 2.639 -1.578 1.00 77.69 321 ASP A O 1
ATOM 2601 N N . VAL A 1 322 ? 35.943 2.689 -0.563 1.00 81.06 322 VAL A N 1
ATOM 2602 C CA . VAL A 1 322 ? 35.659 1.267 -0.800 1.00 81.06 322 VAL A CA 1
ATOM 2603 C C . VAL A 1 322 ? 35.168 1.055 -2.231 1.00 81.06 322 VAL A C 1
ATOM 2605 O O . VAL A 1 322 ? 34.126 1.562 -2.638 1.00 81.06 322 VAL A O 1
ATOM 2608 N N . ALA A 1 323 ? 35.910 0.271 -3.012 1.00 79.31 323 ALA A N 1
ATOM 2609 C CA . ALA A 1 323 ? 35.475 -0.131 -4.345 1.00 79.31 323 ALA A CA 1
ATOM 2610 C C . ALA A 1 323 ? 34.369 -1.193 -4.246 1.00 79.31 323 ALA A C 1
ATOM 2612 O O . ALA A 1 323 ? 34.562 -2.238 -3.623 1.00 79.31 323 ALA A O 1
ATOM 2613 N N . PHE A 1 324 ? 33.227 -0.947 -4.894 1.00 80.94 324 PHE A N 1
ATOM 2614 C CA . PHE A 1 324 ? 32.103 -1.883 -4.921 1.00 80.94 324 PHE A CA 1
ATOM 2615 C C . PHE A 1 324 ? 31.905 -2.434 -6.341 1.00 80.94 324 PHE A C 1
ATOM 2617 O O . PHE A 1 324 ? 31.574 -1.664 -7.244 1.00 80.94 324 PHE A O 1
ATOM 2624 N N . PRO A 1 325 ? 32.143 -3.738 -6.574 1.00 77.88 325 PRO A N 1
ATOM 2625 C CA . PRO A 1 325 ? 32.225 -4.300 -7.923 1.00 77.88 325 PRO A CA 1
ATOM 2626 C C . PRO A 1 325 ? 30.875 -4.756 -8.502 1.00 77.88 325 PRO A C 1
ATOM 2628 O O . PRO A 1 325 ? 30.844 -5.265 -9.621 1.00 77.88 325 PRO A O 1
ATOM 2631 N N . TYR A 1 326 ? 29.773 -4.613 -7.760 1.00 79.19 326 TYR A N 1
ATOM 2632 C CA . TYR A 1 326 ? 28.460 -5.120 -8.163 1.00 79.19 326 TYR A CA 1
ATOM 2633 C C . TYR A 1 326 ? 27.571 -4.029 -8.781 1.00 79.19 326 TYR A C 1
ATOM 2635 O O . TYR A 1 326 ? 27.666 -2.861 -8.388 1.00 79.19 326 TYR A O 1
ATOM 2643 N N . PRO A 1 327 ? 26.692 -4.386 -9.739 1.00 71.88 327 PRO A N 1
ATOM 2644 C CA . PRO A 1 327 ? 25.750 -3.444 -10.330 1.00 71.88 327 PRO A CA 1
ATOM 2645 C C . PRO A 1 327 ? 24.686 -3.038 -9.304 1.00 71.88 327 PRO A C 1
ATOM 2647 O O . PRO A 1 327 ? 24.059 -3.889 -8.674 1.00 71.88 327 PRO A O 1
ATOM 2650 N N . VAL A 1 328 ? 24.469 -1.732 -9.148 1.00 81.88 328 VAL A N 1
ATOM 2651 C CA . VAL A 1 328 ? 23.490 -1.162 -8.210 1.00 81.88 328 VAL A CA 1
ATOM 2652 C C . VAL A 1 328 ? 22.722 -0.027 -8.866 1.00 81.88 328 VAL A C 1
ATOM 2654 O O . VAL A 1 328 ? 23.258 0.667 -9.731 1.00 81.88 328 VAL A O 1
ATOM 2657 N N . ASP A 1 329 ? 21.467 0.167 -8.464 1.00 82.62 329 ASP A N 1
ATOM 2658 C CA . ASP A 1 329 ? 20.590 1.151 -9.103 1.00 82.62 329 ASP A CA 1
ATOM 2659 C C . ASP A 1 329 ? 20.960 2.588 -8.746 1.00 82.62 329 ASP A C 1
ATOM 2661 O O . ASP A 1 329 ? 20.825 3.483 -9.588 1.00 82.62 329 ASP A O 1
ATOM 2665 N N . PHE A 1 330 ? 21.395 2.796 -7.500 1.00 85.62 330 PHE A N 1
ATOM 2666 C CA . PHE A 1 330 ? 21.700 4.100 -6.929 1.00 85.62 330 PHE A CA 1
ATOM 2667 C C . PHE A 1 330 ? 22.840 4.019 -5.907 1.00 85.62 330 PHE A C 1
ATOM 2669 O O . PHE A 1 330 ? 23.017 3.016 -5.212 1.00 85.62 330 PHE A O 1
ATOM 2676 N N . GLN A 1 331 ? 23.589 5.114 -5.777 1.00 86.31 331 GLN A N 1
ATOM 2677 C CA . GLN A 1 331 ? 24.698 5.243 -4.832 1.00 86.31 331 GLN A CA 1
ATOM 2678 C C . GLN A 1 331 ? 24.621 6.604 -4.139 1.00 86.31 331 GLN A C 1
ATOM 2680 O O . GLN A 1 331 ? 24.593 7.635 -4.809 1.00 86.31 331 GLN A O 1
ATOM 2685 N N . LEU A 1 332 ? 24.594 6.614 -2.807 1.00 83.88 332 LEU A N 1
ATOM 2686 C CA . LEU A 1 332 ? 24.757 7.827 -2.009 1.00 83.88 332 LEU A CA 1
ATOM 2687 C C . LEU A 1 332 ? 26.253 8.062 -1.784 1.00 83.88 332 LEU A C 1
ATOM 2689 O O . LEU A 1 332 ? 26.887 7.201 -1.174 1.00 83.88 332 LEU A O 1
ATOM 2693 N N . PRO A 1 333 ? 26.834 9.180 -2.248 1.00 80.19 333 PRO A N 1
ATOM 2694 C CA . PRO A 1 333 ? 28.256 9.451 -2.083 1.00 80.19 333 PRO A CA 1
ATOM 2695 C C . PRO A 1 333 ? 28.598 9.768 -0.624 1.00 80.19 333 PRO A C 1
ATOM 2697 O O . PRO A 1 333 ? 27.747 10.209 0.149 1.00 80.19 333 PRO A O 1
ATOM 2700 N N . TYR A 1 334 ? 29.875 9.623 -0.265 1.00 75.44 334 TYR A N 1
ATOM 2701 C CA . TYR A 1 334 ? 30.369 10.105 1.022 1.00 75.44 334 TYR A CA 1
ATOM 2702 C C . TYR A 1 334 ? 30.177 11.620 1.151 1.00 75.44 334 TYR A C 1
ATOM 2704 O O . TYR A 1 334 ? 30.650 12.392 0.312 1.00 75.44 334 TYR A O 1
ATOM 2712 N N . LEU A 1 335 ? 29.528 12.054 2.233 1.00 66.38 335 LEU A N 1
ATOM 2713 C CA . LEU A 1 335 ? 29.289 13.463 2.529 1.00 66.38 335 LEU A CA 1
ATOM 2714 C C . LEU A 1 335 ? 29.782 13.791 3.931 1.00 66.38 335 LEU A C 1
ATOM 2716 O O . LEU A 1 335 ? 29.368 13.193 4.917 1.00 66.38 335 LEU A O 1
ATOM 2720 N N . THR A 1 336 ? 30.642 14.803 4.026 1.00 59.22 336 THR A N 1
ATOM 2721 C CA . THR A 1 336 ? 31.145 15.321 5.306 1.00 59.22 336 THR A CA 1
ATOM 2722 C C . THR A 1 336 ? 30.076 16.054 6.118 1.00 59.22 336 THR A C 1
ATOM 2724 O O . THR A 1 336 ? 30.245 16.227 7.321 1.00 59.22 336 THR A O 1
ATOM 2727 N N . ALA A 1 337 ? 28.993 16.488 5.470 1.00 57.22 337 ALA A N 1
ATOM 2728 C CA . ALA A 1 337 ? 27.899 17.243 6.065 1.00 57.22 337 ALA A CA 1
ATOM 2729 C C . ALA A 1 337 ? 26.551 16.639 5.650 1.00 57.22 337 ALA A C 1
ATOM 2731 O O . ALA A 1 337 ? 25.821 17.209 4.840 1.00 57.22 337 ALA A O 1
ATOM 2732 N N . PHE A 1 338 ? 26.228 15.462 6.183 1.00 61.72 338 PHE A N 1
ATOM 2733 C CA . PHE A 1 338 ? 24.841 15.009 6.206 1.00 61.72 338 PHE A CA 1
ATOM 2734 C C . PHE A 1 338 ? 24.156 15.663 7.421 1.00 61.72 338 PHE A C 1
ATOM 2736 O O . PHE A 1 338 ? 24.712 15.574 8.522 1.00 61.72 338 PHE A O 1
ATOM 2743 N N . PRO A 1 339 ? 23.016 16.363 7.265 1.00 59.75 339 PRO A N 1
ATOM 2744 C CA . PRO A 1 339 ? 22.356 17.000 8.400 1.00 59.75 339 PRO A CA 1
ATOM 2745 C C . PRO A 1 339 ? 21.991 15.929 9.437 1.00 59.75 339 PRO A C 1
ATOM 2747 O O . PRO A 1 339 ? 21.382 14.919 9.075 1.00 59.75 339 PRO A O 1
ATOM 2750 N N . PRO A 1 340 ? 22.374 16.092 10.714 1.00 63.19 340 PRO A N 1
ATOM 2751 C CA . PRO A 1 340 ? 22.036 15.109 11.731 1.00 63.19 340 PRO A CA 1
ATOM 2752 C C . PRO A 1 340 ? 20.509 15.020 11.858 1.00 63.19 340 PRO A C 1
ATOM 2754 O O . PRO A 1 340 ? 19.814 16.017 11.683 1.00 63.19 340 PRO A O 1
ATOM 2757 N N . LEU A 1 341 ? 19.983 13.838 12.192 1.00 64.12 341 LEU A N 1
ATOM 2758 C CA . LEU A 1 341 ? 18.535 13.572 12.288 1.00 64.12 341 LEU A CA 1
ATOM 2759 C C . LEU A 1 341 ? 17.764 14.631 13.092 1.00 64.12 341 LEU A C 1
ATOM 2761 O O . LEU A 1 341 ? 16.687 15.050 12.684 1.00 64.12 341 LEU A O 1
ATOM 2765 N N . ARG A 1 342 ? 18.365 15.142 14.172 1.00 58.81 342 ARG A N 1
ATOM 2766 C CA . ARG A 1 342 ? 17.821 16.232 15.002 1.00 58.81 342 ARG A CA 1
ATOM 2767 C C . ARG A 1 342 ? 17.524 17.534 14.240 1.00 58.81 342 ARG A C 1
ATOM 2769 O O . ARG A 1 342 ? 16.629 18.274 14.632 1.00 58.81 342 ARG A O 1
ATOM 2776 N N . ASP A 1 343 ? 18.246 17.800 13.154 1.00 62.84 343 ASP A N 1
ATOM 2777 C CA . ASP A 1 343 ? 18.075 18.991 12.315 1.00 62.84 343 ASP A CA 1
ATOM 2778 C C . ASP A 1 343 ? 17.057 18.738 11.188 1.00 62.84 343 ASP A C 1
ATOM 2780 O O . ASP A 1 343 ? 16.591 19.674 10.539 1.00 62.84 343 ASP A O 1
ATOM 2784 N N . MET A 1 344 ? 16.644 17.479 10.979 1.00 61.94 344 MET A N 1
ATOM 2785 C CA . MET A 1 344 ? 15.640 17.103 9.979 1.00 61.94 344 MET A CA 1
ATOM 2786 C C . MET A 1 344 ? 14.205 17.434 10.401 1.00 61.94 344 MET A C 1
ATOM 2788 O O . MET A 1 344 ? 13.292 17.186 9.630 1.00 61.94 344 MET A O 1
ATOM 2792 N N . HIS A 1 345 ? 14.009 18.006 11.591 1.00 60.09 345 HIS A N 1
ATOM 2793 C CA . HIS A 1 345 ? 12.727 18.524 12.073 1.00 60.09 345 HIS A CA 1
ATOM 2794 C C . HIS A 1 345 ? 12.549 20.035 11.817 1.00 60.09 345 HIS A C 1
ATOM 2796 O O . HIS A 1 345 ? 11.498 20.620 12.088 1.00 60.09 345 HIS A O 1
ATOM 2802 N N . ALA A 1 346 ? 13.607 20.706 11.345 1.00 57.44 346 ALA A N 1
ATOM 2803 C CA . ALA A 1 346 ? 13.626 22.146 11.144 1.00 57.44 346 ALA A CA 1
ATOM 2804 C C . ALA A 1 346 ? 12.905 22.565 9.849 1.00 57.44 346 ALA A C 1
ATOM 2806 O O . ALA A 1 346 ? 12.794 21.814 8.879 1.00 57.44 346 ALA A O 1
ATOM 2807 N N . LYS A 1 347 ? 12.459 23.830 9.815 1.00 51.25 347 LYS A N 1
ATOM 2808 C CA . LYS A 1 347 ? 11.740 24.452 8.684 1.00 51.25 347 LYS A CA 1
ATOM 2809 C C . LYS A 1 347 ? 12.485 24.325 7.343 1.00 51.25 347 LYS A C 1
ATOM 2811 O O . LYS A 1 347 ? 11.853 24.266 6.292 1.00 51.25 347 LYS A O 1
ATOM 2816 N N . GLU A 1 348 ? 13.813 24.233 7.391 1.00 54.81 348 GLU A N 1
ATOM 2817 C CA . GLU A 1 348 ? 14.695 23.999 6.251 1.00 54.81 348 GLU A CA 1
ATOM 2818 C C . GLU A 1 348 ? 15.507 22.715 6.463 1.00 54.81 348 GLU A C 1
ATOM 2820 O O . GLU A 1 348 ? 16.639 22.748 6.936 1.00 54.81 348 GLU A O 1
ATOM 2825 N N . VAL A 1 349 ? 14.957 21.558 6.081 1.00 58.81 349 VAL A N 1
ATOM 2826 C CA . VAL A 1 349 ? 15.777 20.348 5.884 1.00 58.81 349 VAL A CA 1
ATOM 2827 C C . VAL A 1 349 ? 16.730 20.626 4.719 1.00 58.81 349 VAL A C 1
ATOM 2829 O O . VAL A 1 349 ? 16.345 20.480 3.555 1.00 58.81 349 VAL A O 1
ATOM 2832 N N . SER A 1 350 ? 17.934 21.115 5.005 1.00 62.31 350 SER A N 1
ATOM 2833 C CA . SER A 1 350 ? 18.944 21.397 3.985 1.00 62.31 350 SER A CA 1
ATOM 2834 C C . SER A 1 350 ? 19.520 20.074 3.490 1.00 62.31 350 SER A C 1
ATOM 2836 O O . SER A 1 350 ? 20.408 19.496 4.110 1.00 62.31 350 SER A O 1
ATOM 2838 N N . ILE A 1 351 ? 18.947 19.549 2.405 1.00 69.56 351 ILE A N 1
ATOM 2839 C CA . ILE A 1 351 ? 19.487 18.381 1.709 1.00 69.56 351 ILE A CA 1
ATOM 2840 C C . ILE A 1 351 ? 20.636 18.896 0.828 1.00 69.56 351 ILE A C 1
ATOM 2842 O O . ILE A 1 351 ? 20.383 19.754 -0.021 1.00 69.56 351 ILE A O 1
ATOM 2846 N N . PRO A 1 352 ? 21.877 18.406 1.001 1.00 72.31 352 PRO A N 1
ATOM 2847 C CA . PRO A 1 352 ? 22.993 18.750 0.124 1.00 72.31 352 PRO A CA 1
ATOM 2848 C C . PRO A 1 352 ? 22.643 18.571 -1.360 1.00 72.31 352 PRO A C 1
ATOM 2850 O O . PRO A 1 352 ? 22.039 17.565 -1.729 1.00 72.31 352 PRO A O 1
ATOM 2853 N N . THR A 1 353 ? 23.068 19.496 -2.227 1.00 75.00 353 THR A N 1
ATOM 2854 C CA . THR A 1 353 ? 22.777 19.456 -3.676 1.00 75.00 353 THR A CA 1
ATOM 2855 C C . THR A 1 353 ? 23.069 18.101 -4.338 1.00 75.00 353 THR A C 1
ATOM 2857 O O . THR A 1 353 ? 22.189 17.612 -5.041 1.00 75.00 353 THR A O 1
ATOM 2860 N N . PRO A 1 354 ? 24.204 17.418 -4.061 1.00 74.25 354 PRO A N 1
ATOM 2861 C CA . PRO A 1 354 ? 24.467 16.097 -4.643 1.00 74.25 354 PRO A CA 1
ATOM 2862 C C . PRO A 1 354 ? 23.399 15.048 -4.301 1.00 74.25 354 PRO A C 1
ATOM 2864 O O . PRO A 1 354 ? 23.113 14.165 -5.102 1.00 74.25 354 PRO A O 1
ATOM 2867 N N . LEU A 1 355 ? 22.784 15.147 -3.119 1.00 76.56 355 LEU A N 1
ATOM 2868 C CA . LEU A 1 355 ? 21.700 14.254 -2.713 1.00 76.56 355 LEU A CA 1
ATOM 2869 C C . LEU A 1 355 ? 20.372 14.640 -3.348 1.00 76.56 355 LEU A C 1
ATOM 2871 O O . LEU A 1 355 ? 19.586 13.751 -3.649 1.00 76.56 355 LEU A O 1
ATOM 2875 N N . LEU A 1 356 ? 20.109 15.930 -3.569 1.00 78.38 356 LEU A N 1
ATOM 2876 C CA . LEU A 1 356 ? 18.892 16.370 -4.256 1.00 78.38 356 LEU A CA 1
ATOM 2877 C C . LEU A 1 356 ? 18.799 15.790 -5.670 1.00 78.38 356 LEU A C 1
ATOM 2879 O O . LEU A 1 356 ? 17.715 15.367 -6.068 1.00 78.38 356 LEU A O 1
ATOM 2883 N N . ASP A 1 357 ? 19.916 15.711 -6.392 1.00 80.56 357 ASP A N 1
ATOM 2884 C CA . ASP A 1 357 ? 19.950 15.131 -7.738 1.00 80.56 357 ASP A CA 1
ATOM 2885 C C . ASP A 1 357 ? 19.697 13.616 -7.709 1.00 80.56 357 ASP A C 1
ATOM 2887 O O . ASP A 1 357 ? 18.896 13.095 -8.493 1.00 80.56 357 ASP A O 1
ATOM 2891 N N . ILE A 1 358 ? 20.310 12.903 -6.756 1.00 84.00 358 ILE A N 1
ATOM 2892 C CA . ILE A 1 358 ? 20.105 11.457 -6.577 1.00 84.00 358 ILE A CA 1
ATOM 2893 C C . ILE A 1 358 ? 18.668 11.166 -6.149 1.00 84.00 358 ILE A C 1
ATOM 2895 O O . ILE A 1 358 ? 18.008 10.336 -6.768 1.00 84.00 358 ILE A O 1
ATOM 2899 N N . PHE A 1 359 ? 18.152 11.863 -5.134 1.00 85.62 359 PHE A N 1
ATOM 2900 C CA . PHE A 1 359 ? 16.769 11.712 -4.683 1.00 85.62 359 PHE A CA 1
ATOM 2901 C C . PHE A 1 359 ? 15.769 12.152 -5.746 1.00 85.62 359 PHE A C 1
ATOM 2903 O O . PHE A 1 359 ? 14.690 11.577 -5.829 1.00 85.62 359 PHE A O 1
ATOM 2910 N N . GLY A 1 360 ? 16.120 13.134 -6.574 1.00 83.81 360 GLY A N 1
ATOM 2911 C CA . GLY A 1 360 ? 15.336 13.531 -7.732 1.00 83.81 360 GLY A CA 1
ATOM 2912 C C . GLY A 1 360 ? 15.240 12.414 -8.765 1.00 83.81 360 GLY A C 1
ATOM 2913 O O . GLY A 1 360 ? 14.142 12.055 -9.172 1.00 83.81 360 GLY A O 1
ATOM 2914 N N . THR A 1 361 ? 16.376 11.811 -9.114 1.00 83.81 361 THR A N 1
ATOM 2915 C CA . THR A 1 361 ? 16.437 10.667 -10.036 1.00 83.81 361 THR A CA 1
ATOM 2916 C C . THR A 1 361 ? 15.714 9.446 -9.463 1.00 83.81 361 THR A C 1
ATOM 2918 O O . THR A 1 361 ? 14.989 8.757 -10.178 1.00 83.81 361 THR A O 1
ATOM 2921 N N . LEU A 1 362 ? 15.884 9.184 -8.164 1.00 86.00 362 LEU A N 1
ATOM 2922 C CA . LEU A 1 362 ? 15.187 8.123 -7.445 1.00 86.00 362 LEU A CA 1
ATOM 2923 C C . LEU A 1 362 ? 13.678 8.363 -7.469 1.00 86.00 362 LEU A C 1
ATOM 2925 O O . LEU A 1 362 ? 12.947 7.467 -7.866 1.00 86.00 362 LEU A O 1
ATOM 2929 N N . ALA A 1 363 ? 13.215 9.569 -7.133 1.00 85.88 363 ALA A N 1
ATOM 2930 C CA . ALA A 1 363 ? 11.809 9.947 -7.236 1.00 85.88 363 ALA A CA 1
ATOM 2931 C C . ALA A 1 363 ? 11.273 9.717 -8.656 1.00 85.88 363 ALA A C 1
ATOM 2933 O O . ALA A 1 363 ? 10.261 9.044 -8.811 1.00 85.88 363 ALA A O 1
ATOM 2934 N N . ASP A 1 364 ? 11.988 10.164 -9.690 1.00 81.44 364 ASP A N 1
ATOM 2935 C CA . ASP A 1 364 ? 11.565 9.972 -11.081 1.00 81.44 364 ASP A CA 1
ATOM 2936 C C . ASP A 1 364 ? 11.471 8.485 -11.464 1.00 81.44 364 ASP A C 1
ATOM 2938 O O . ASP A 1 364 ? 10.549 8.096 -12.181 1.00 81.44 364 ASP A O 1
ATOM 2942 N N . ARG A 1 365 ? 12.371 7.623 -10.963 1.00 80.75 365 ARG A N 1
ATOM 2943 C CA . ARG A 1 365 ? 12.257 6.164 -11.157 1.00 80.75 365 ARG A CA 1
ATOM 2944 C C . ARG A 1 365 ? 11.098 5.558 -10.364 1.00 80.75 365 ARG A C 1
ATOM 2946 O O . ARG A 1 365 ? 10.399 4.702 -10.896 1.00 80.75 365 ARG A O 1
ATOM 2953 N N . LEU A 1 366 ? 10.869 6.003 -9.129 1.00 83.00 366 LEU A N 1
ATOM 2954 C CA . LEU A 1 366 ? 9.767 5.526 -8.285 1.00 83.00 366 LEU A CA 1
ATOM 2955 C C . LEU A 1 366 ? 8.394 5.899 -8.866 1.00 83.00 366 LEU A C 1
ATOM 2957 O O . LEU A 1 366 ? 7.427 5.164 -8.663 1.00 83.00 366 LEU A O 1
ATOM 2961 N N . GLU A 1 367 ? 8.311 6.993 -9.626 1.00 78.12 367 GLU A N 1
ATOM 2962 C CA . GLU A 1 367 ? 7.102 7.423 -10.337 1.00 78.12 367 GLU A CA 1
ATOM 2963 C C . GLU A 1 367 ? 6.763 6.540 -11.554 1.00 78.12 367 GLU A C 1
ATOM 2965 O O . GLU A 1 367 ? 5.593 6.460 -11.945 1.00 78.12 367 GLU A O 1
ATOM 2970 N N . ARG A 1 368 ? 7.751 5.844 -12.138 1.00 77.38 368 ARG A N 1
ATOM 2971 C CA . ARG A 1 368 ? 7.584 4.953 -13.302 1.00 77.38 368 ARG A CA 1
ATOM 2972 C C . ARG A 1 368 ? 7.020 3.592 -12.892 1.00 77.38 368 ARG A C 1
ATOM 2974 O O . ARG A 1 368 ? 7.694 2.568 -12.924 1.00 77.38 368 ARG A O 1
ATOM 2981 N N . THR A 1 369 ? 5.766 3.608 -12.463 1.00 71.38 369 THR A N 1
ATOM 2982 C CA . THR A 1 369 ? 5.017 2.422 -12.012 1.00 71.38 369 THR A CA 1
ATOM 2983 C C . THR A 1 369 ? 4.203 1.765 -13.120 1.00 71.38 369 THR A C 1
ATOM 2985 O O . THR A 1 369 ? 3.712 0.656 -12.931 1.00 71.38 369 THR A O 1
ATOM 2988 N N . ASN A 1 370 ? 4.064 2.429 -14.268 1.00 75.19 370 ASN A N 1
ATOM 2989 C CA . ASN A 1 370 ? 3.334 1.896 -15.405 1.00 75.19 370 ASN A CA 1
ATOM 2990 C C . ASN A 1 370 ? 4.298 1.297 -16.430 1.00 75.19 370 ASN A C 1
ATOM 2992 O O . ASN A 1 370 ? 5.442 1.736 -16.562 1.00 75.19 370 ASN A O 1
ATOM 2996 N N . ASN A 1 371 ? 3.812 0.322 -17.188 1.00 83.88 371 ASN A N 1
ATOM 2997 C CA . ASN A 1 371 ? 4.534 -0.291 -18.296 1.00 83.88 371 ASN A CA 1
ATOM 2998 C C . ASN A 1 371 ? 3.704 -0.154 -19.572 1.00 83.88 371 ASN A C 1
ATOM 3000 O O . ASN A 1 371 ? 2.499 -0.420 -19.561 1.00 83.88 371 ASN A O 1
ATOM 3004 N N . ILE A 1 372 ? 4.364 0.229 -20.659 1.00 88.38 372 ILE A N 1
ATOM 3005 C CA . ILE A 1 372 ? 3.808 0.194 -22.005 1.00 88.38 372 ILE A CA 1
ATOM 3006 C C . ILE A 1 372 ? 4.702 -0.663 -22.895 1.00 88.38 372 ILE A C 1
ATOM 3008 O O . ILE A 1 372 ? 5.924 -0.506 -22.898 1.00 88.38 372 ILE A O 1
ATOM 3012 N N . ALA A 1 373 ? 4.099 -1.575 -23.650 1.00 91.69 373 ALA A N 1
ATOM 3013 C CA . ALA A 1 373 ? 4.811 -2.446 -24.568 1.00 91.69 373 ALA A CA 1
ATOM 3014 C C . ALA A 1 373 ? 4.096 -2.542 -25.914 1.00 91.69 373 ALA A C 1
ATOM 3016 O O . ALA A 1 373 ? 2.898 -2.799 -25.981 1.00 91.69 373 ALA A O 1
ATOM 3017 N N . MET A 1 374 ? 4.848 -2.355 -26.991 1.00 93.62 374 MET A N 1
ATOM 3018 C CA . MET A 1 374 ? 4.391 -2.525 -28.363 1.00 93.62 374 MET A CA 1
ATOM 3019 C C . MET A 1 374 ? 4.979 -3.814 -28.927 1.00 93.62 374 MET A C 1
ATOM 3021 O O . MET A 1 374 ? 6.179 -4.069 -28.801 1.00 93.62 374 MET A O 1
ATOM 3025 N N . TYR A 1 375 ? 4.128 -4.621 -29.551 1.00 92.69 375 TYR A N 1
ATOM 3026 C CA . TYR A 1 375 ? 4.514 -5.878 -30.174 1.00 92.69 375 TYR A CA 1
ATOM 3027 C C . TYR A 1 375 ? 4.683 -5.639 -31.668 1.00 92.69 375 TYR A C 1
ATOM 3029 O O . TYR A 1 375 ? 3.722 -5.343 -32.376 1.00 92.69 375 TYR A O 1
ATOM 3037 N N . ILE A 1 376 ? 5.921 -5.741 -32.131 1.00 91.62 376 ILE A N 1
ATOM 3038 C CA . ILE A 1 376 ? 6.296 -5.551 -33.524 1.00 91.62 376 ILE A CA 1
ATOM 3039 C C . ILE A 1 376 ? 6.427 -6.939 -34.154 1.00 91.62 376 ILE A C 1
ATOM 3041 O O . ILE A 1 376 ? 7.283 -7.715 -33.717 1.00 91.62 376 ILE A O 1
ATOM 3045 N N . PRO A 1 377 ? 5.597 -7.279 -35.149 1.00 88.88 377 PRO A N 1
ATOM 3046 C CA . PRO A 1 377 ? 5.669 -8.575 -35.808 1.00 88.88 377 PRO A CA 1
ATOM 3047 C C . PRO A 1 377 ? 6.982 -8.719 -36.586 1.00 88.88 377 PRO A C 1
ATOM 3049 O O . PRO A 1 377 ? 7.669 -7.736 -36.870 1.00 88.88 377 PRO A O 1
ATOM 3052 N N . THR A 1 378 ? 7.352 -9.949 -36.939 1.00 87.06 378 THR A N 1
ATOM 3053 C CA . THR A 1 378 ? 8.433 -10.198 -37.921 1.00 87.06 378 THR A CA 1
ATOM 3054 C C . THR A 1 378 ? 7.870 -10.510 -39.303 1.00 87.06 378 THR A C 1
ATOM 3056 O O . THR A 1 378 ? 8.576 -11.019 -40.173 1.00 87.06 378 THR A O 1
ATOM 3059 N N . THR A 1 379 ? 6.594 -10.189 -39.517 1.00 83.62 379 THR A N 1
ATOM 3060 C CA . THR A 1 379 ? 5.869 -10.412 -40.764 1.00 83.62 379 THR A CA 1
ATOM 3061 C C . THR A 1 379 ? 5.273 -9.122 -41.337 1.00 83.62 379 THR A C 1
ATOM 3063 O O . THR A 1 379 ? 5.067 -8.123 -40.643 1.00 83.62 379 THR A O 1
ATOM 3066 N N . VAL A 1 380 ? 4.991 -9.157 -42.637 1.00 85.56 380 VAL A N 1
ATOM 3067 C CA . VAL A 1 380 ? 4.235 -8.175 -43.421 1.00 85.56 380 VAL A CA 1
ATOM 3068 C C . VAL A 1 380 ? 3.125 -8.913 -44.166 1.00 85.56 380 VAL A C 1
ATOM 3070 O O . VAL A 1 380 ? 3.270 -10.102 -44.445 1.00 85.56 380 VAL A O 1
ATOM 3073 N N . ASP A 1 381 ? 2.040 -8.228 -44.535 1.00 82.19 381 ASP A N 1
ATOM 3074 C CA . ASP A 1 381 ? 0.879 -8.871 -45.179 1.00 82.19 381 ASP A CA 1
ATOM 3075 C C . ASP A 1 381 ? 0.400 -10.103 -44.371 1.00 82.19 381 ASP A C 1
ATOM 3077 O O . ASP A 1 381 ? 0.153 -11.166 -44.936 1.00 82.19 381 ASP A O 1
ATOM 3081 N N . VAL A 1 382 ? 0.303 -9.959 -43.044 1.00 74.25 382 VAL A N 1
ATOM 3082 C CA . VAL A 1 382 ? -0.109 -10.982 -42.061 1.00 74.25 382 VAL A CA 1
ATOM 3083 C C . VAL A 1 382 ? 0.920 -12.078 -41.755 1.00 74.25 382 VAL A C 1
ATOM 3085 O O . VAL A 1 382 ? 1.133 -12.362 -40.581 1.00 74.25 382 VAL A O 1
ATOM 3088 N N . ASP A 1 383 ? 1.562 -12.702 -42.746 1.00 78.69 383 ASP A N 1
ATOM 3089 C CA . ASP A 1 383 ? 2.389 -13.903 -42.507 1.00 78.69 383 ASP A CA 1
ATOM 3090 C C . ASP A 1 383 ? 3.737 -13.947 -43.250 1.00 78.69 383 ASP A C 1
ATOM 3092 O O . ASP A 1 383 ? 4.547 -14.856 -43.031 1.00 78.69 383 ASP A O 1
ATOM 3096 N N . LYS A 1 384 ? 4.045 -12.960 -44.099 1.00 81.38 384 LYS A N 1
ATOM 3097 C CA . LYS A 1 384 ? 5.284 -12.969 -44.890 1.00 81.38 384 LYS A CA 1
ATOM 3098 C C . LYS A 1 384 ? 6.443 -12.418 -44.079 1.00 81.38 384 LYS A C 1
ATOM 3100 O O . LYS A 1 384 ? 6.450 -11.240 -43.746 1.00 81.38 384 LYS A O 1
ATOM 3105 N N . GLN A 1 385 ? 7.456 -13.235 -43.811 1.00 84.06 385 GLN A N 1
ATOM 3106 C CA . GLN A 1 385 ? 8.612 -12.795 -43.028 1.00 84.06 385 GLN A CA 1
ATOM 3107 C C . GLN A 1 385 ? 9.362 -11.620 -43.661 1.00 84.06 385 GLN A C 1
ATOM 3109 O O . GLN A 1 385 ? 9.687 -11.638 -44.851 1.00 84.06 385 GLN A O 1
ATOM 3114 N N . ILE A 1 386 ? 9.694 -10.638 -42.826 1.00 88.25 386 ILE A N 1
ATOM 3115 C CA . ILE A 1 386 ? 10.545 -9.502 -43.169 1.00 88.25 386 ILE A CA 1
ATOM 3116 C C . ILE A 1 386 ? 11.495 -9.169 -42.019 1.00 88.25 386 ILE A C 1
ATOM 3118 O O . ILE A 1 386 ? 11.258 -9.511 -40.861 1.00 88.25 386 ILE A O 1
ATOM 3122 N N . ASP A 1 387 ? 12.569 -8.454 -42.341 1.00 87.69 387 ASP A N 1
ATOM 3123 C CA . ASP A 1 387 ? 13.421 -7.851 -41.324 1.00 87.69 387 ASP A CA 1
ATOM 3124 C C . ASP A 1 387 ? 12.739 -6.601 -40.750 1.00 87.69 387 ASP A C 1
ATOM 3126 O O . ASP A 1 387 ? 12.650 -5.561 -41.410 1.00 87.69 387 ASP A O 1
ATOM 3130 N N . THR A 1 388 ? 12.243 -6.705 -39.514 1.00 88.31 388 THR A N 1
ATOM 3131 C CA . THR A 1 388 ? 11.611 -5.591 -38.799 1.00 88.31 388 THR A CA 1
ATOM 3132 C C . THR A 1 388 ? 12.557 -4.810 -37.889 1.00 88.31 388 THR A C 1
ATOM 3134 O O . THR A 1 388 ? 12.095 -3.949 -37.139 1.00 88.31 388 THR A O 1
ATOM 3137 N N . THR A 1 389 ? 13.877 -5.010 -37.989 1.00 89.19 389 THR A N 1
ATOM 3138 C CA . THR A 1 389 ? 14.873 -4.309 -37.152 1.00 89.19 389 THR A CA 1
ATOM 3139 C C . THR A 1 389 ? 14.704 -2.788 -37.203 1.00 89.19 389 THR A C 1
ATOM 3141 O O . THR A 1 389 ? 14.716 -2.127 -36.166 1.00 89.19 389 THR A O 1
ATOM 3144 N N . LEU A 1 390 ? 14.426 -2.226 -38.385 1.00 90.00 390 LEU A N 1
ATOM 3145 C CA . LEU A 1 390 ? 14.180 -0.789 -38.546 1.00 90.00 390 LEU A CA 1
ATOM 3146 C C . LEU A 1 390 ? 12.970 -0.300 -37.730 1.00 90.00 390 LEU A C 1
ATOM 3148 O O . LEU A 1 390 ? 12.994 0.801 -37.183 1.00 90.00 390 LEU A O 1
ATOM 3152 N N . TYR A 1 391 ? 11.908 -1.101 -37.651 1.00 91.75 391 TYR A N 1
ATOM 3153 C CA . TYR A 1 391 ? 10.713 -0.774 -36.874 1.00 91.75 391 TYR A CA 1
ATOM 3154 C C . TYR A 1 391 ? 11.006 -0.839 -35.379 1.00 91.75 391 TYR A C 1
ATOM 3156 O O . TYR A 1 391 ? 10.634 0.075 -34.649 1.00 91.75 391 TYR A O 1
ATOM 3164 N N . VAL A 1 392 ? 11.758 -1.854 -34.944 1.00 90.88 392 VAL A N 1
ATOM 3165 C CA . VAL A 1 392 ? 12.223 -1.979 -33.558 1.00 90.88 392 VAL A CA 1
ATOM 3166 C C . VAL A 1 392 ? 13.052 -0.761 -33.148 1.00 90.88 392 VAL A C 1
ATOM 3168 O O . VAL A 1 392 ? 12.767 -0.153 -32.119 1.00 90.88 392 VAL A O 1
ATOM 3171 N N . GLU A 1 393 ? 14.026 -0.345 -33.959 1.00 90.94 393 GLU A N 1
ATOM 3172 C CA . GLU A 1 393 ? 14.852 0.839 -33.686 1.00 90.94 393 GLU A CA 1
ATOM 3173 C C . GLU A 1 393 ? 14.038 2.139 -33.671 1.00 90.94 393 GLU A C 1
ATOM 3175 O O . GLU A 1 393 ? 14.206 2.970 -32.773 1.00 90.94 393 GLU A O 1
ATOM 3180 N N . LYS A 1 394 ? 13.111 2.305 -34.626 1.00 93.44 394 LYS A N 1
ATOM 3181 C CA . LYS A 1 394 ? 12.186 3.447 -34.652 1.00 93.44 394 LYS A CA 1
ATOM 3182 C C . LYS A 1 394 ? 11.341 3.505 -33.380 1.00 93.44 394 LYS A C 1
ATOM 3184 O O . LYS A 1 394 ? 11.233 4.575 -32.786 1.00 93.44 394 LYS A O 1
ATOM 3189 N N . THR A 1 395 ? 10.776 2.380 -32.940 1.00 93.31 395 THR A N 1
ATOM 3190 C CA . THR A 1 395 ? 9.938 2.326 -31.735 1.00 93.31 395 THR A CA 1
ATOM 3191 C C . THR A 1 395 ? 10.761 2.533 -30.465 1.00 93.31 395 THR A C 1
ATOM 3193 O O . THR A 1 395 ? 10.330 3.271 -29.581 1.00 93.31 395 THR A O 1
ATOM 3196 N N . LEU A 1 396 ? 11.975 1.974 -30.387 1.00 90.44 396 LEU A N 1
ATOM 3197 C CA . LEU A 1 396 ? 12.911 2.230 -29.285 1.00 90.44 396 LEU A CA 1
ATOM 3198 C C . LEU A 1 396 ? 13.206 3.724 -29.146 1.00 90.44 396 LEU A C 1
ATOM 3200 O O . LEU A 1 396 ? 13.163 4.261 -28.040 1.00 90.44 396 LEU A O 1
ATOM 3204 N N . LYS A 1 397 ? 13.460 4.411 -30.265 1.00 91.69 397 LYS A N 1
ATOM 3205 C CA . LYS A 1 397 ? 13.677 5.860 -30.275 1.00 91.69 397 LYS A CA 1
ATOM 3206 C C . LYS A 1 397 ? 12.408 6.628 -29.895 1.00 91.69 397 LYS A C 1
ATOM 3208 O O . LYS A 1 397 ? 12.476 7.515 -29.051 1.00 91.69 397 LYS A O 1
ATOM 3213 N N . PHE A 1 398 ? 11.259 6.252 -30.454 1.00 93.75 398 PHE A N 1
ATOM 3214 C CA . PHE A 1 398 ? 9.966 6.885 -30.183 1.00 93.75 398 PHE A CA 1
ATOM 3215 C C . PHE A 1 398 ? 9.578 6.815 -28.695 1.00 93.75 398 PHE A C 1
ATOM 3217 O O . PHE A 1 398 ? 9.191 7.831 -28.111 1.00 93.75 398 PHE A O 1
ATOM 3224 N N . PHE A 1 399 ? 9.737 5.647 -28.061 1.00 90.56 399 PHE A N 1
ATOM 3225 C CA . PHE A 1 399 ? 9.549 5.483 -26.616 1.00 90.56 399 PHE A CA 1
ATOM 3226 C C . PHE A 1 399 ? 10.656 6.176 -25.819 1.00 90.56 399 PHE A C 1
ATOM 3228 O O . PHE A 1 399 ? 10.367 6.813 -24.809 1.00 90.56 399 PHE A O 1
ATOM 3235 N N . GLY A 1 400 ? 11.909 6.112 -26.272 1.00 85.56 400 GLY A N 1
ATOM 3236 C CA . GLY A 1 400 ? 13.038 6.784 -25.630 1.00 85.56 400 GLY A CA 1
ATOM 3237 C C . GLY A 1 400 ? 12.846 8.297 -25.499 1.00 85.56 400 GLY A C 1
ATOM 3238 O O . GLY A 1 400 ? 13.086 8.852 -24.431 1.00 85.56 400 GLY A O 1
ATOM 3239 N N . GLU A 1 401 ? 12.349 8.954 -26.547 1.00 88.75 401 GLU A N 1
ATOM 3240 C CA . GLU A 1 401 ? 12.093 10.401 -26.565 1.00 88.75 401 GLU A CA 1
ATOM 3241 C C . GLU A 1 401 ? 10.934 10.823 -25.646 1.00 88.75 401 GLU A C 1
ATOM 3243 O O . GLU A 1 401 ? 10.968 11.917 -25.085 1.00 88.75 401 GLU A O 1
ATOM 3248 N N . ARG A 1 402 ? 9.921 9.965 -25.459 1.00 89.25 402 ARG A N 1
ATOM 3249 C CA . ARG A 1 402 ? 8.722 10.268 -24.649 1.00 89.25 402 ARG A CA 1
ATOM 3250 C C . ARG A 1 402 ? 8.851 9.864 -23.188 1.00 89.25 402 ARG A C 1
ATOM 3252 O O . ARG A 1 402 ? 8.357 10.562 -22.309 1.00 89.25 402 ARG A O 1
ATOM 3259 N N . PHE A 1 403 ? 9.513 8.740 -22.937 1.00 84.75 403 PHE A N 1
ATOM 3260 C CA . PHE A 1 403 ? 9.536 8.070 -21.637 1.00 84.75 403 PHE A CA 1
ATOM 3261 C C . PHE A 1 403 ? 10.944 7.984 -21.027 1.00 84.75 403 PHE A C 1
ATOM 3263 O O . PHE A 1 403 ? 11.130 7.507 -19.906 1.00 84.75 403 PHE A O 1
ATOM 3270 N N . GLY A 1 404 ? 11.960 8.467 -21.746 1.00 77.25 404 GLY A N 1
ATOM 3271 C CA . GLY A 1 404 ? 13.346 8.532 -21.283 1.00 77.25 404 GLY A CA 1
ATOM 3272 C C . GLY A 1 404 ? 14.117 7.213 -21.380 1.00 77.25 404 GLY A C 1
ATOM 3273 O O . GLY A 1 404 ? 15.239 7.140 -20.885 1.00 77.25 404 GLY A O 1
ATOM 3274 N N . GLY A 1 405 ? 13.538 6.167 -21.976 1.00 81.06 405 GLY A N 1
ATOM 3275 C CA . GLY A 1 405 ? 14.221 4.899 -22.238 1.00 81.06 405 GLY A CA 1
ATOM 3276 C C . GLY A 1 405 ? 13.276 3.808 -22.737 1.00 81.06 405 GLY A C 1
ATOM 3277 O O . GLY A 1 405 ? 12.081 3.849 -22.461 1.00 81.06 405 GLY A O 1
ATOM 3278 N N . ALA A 1 406 ? 13.808 2.830 -23.465 1.00 86.44 406 ALA A N 1
ATOM 3279 C CA . ALA A 1 406 ? 13.065 1.668 -23.940 1.00 86.44 406 ALA A CA 1
ATOM 3280 C C . ALA A 1 406 ? 14.011 0.484 -24.146 1.00 86.44 406 ALA A C 1
ATOM 3282 O O . ALA A 1 406 ? 15.198 0.671 -24.421 1.00 86.44 406 ALA A O 1
ATOM 3283 N N . THR A 1 407 ? 13.482 -0.728 -24.032 1.00 86.25 407 THR A N 1
ATOM 3284 C CA . THR A 1 407 ? 14.211 -1.963 -24.332 1.00 86.25 407 THR A CA 1
ATOM 3285 C C . THR A 1 407 ? 13.416 -2.827 -25.292 1.00 86.25 407 THR A C 1
ATOM 3287 O O . THR A 1 407 ? 12.206 -2.665 -25.423 1.00 86.25 407 THR A O 1
ATOM 3290 N N . SER A 1 408 ? 14.094 -3.737 -25.988 1.00 91.06 408 SER A N 1
ATOM 3291 C CA . SER A 1 408 ? 13.444 -4.715 -26.854 1.00 91.06 408 SER A CA 1
ATOM 3292 C C . SER A 1 408 ? 13.862 -6.129 -26.471 1.00 91.06 408 SER A C 1
ATOM 3294 O O . SER A 1 408 ? 14.980 -6.364 -26.008 1.00 91.06 408 SER A O 1
ATOM 3296 N N . LYS A 1 409 ? 12.947 -7.079 -26.643 1.00 89.56 409 LYS A N 1
ATOM 3297 C CA . LYS A 1 409 ? 13.224 -8.514 -26.527 1.00 89.56 409 LYS A CA 1
ATOM 3298 C C . LYS A 1 409 ? 12.432 -9.279 -27.573 1.00 89.56 409 LYS A C 1
ATOM 3300 O O . LYS A 1 409 ? 11.341 -8.863 -27.951 1.00 89.56 409 LYS A O 1
ATOM 3305 N N . GLN A 1 410 ? 12.961 -10.412 -28.007 1.00 88.25 410 GLN A N 1
ATOM 3306 C CA . GLN A 1 410 ? 12.261 -11.300 -28.924 1.00 88.25 410 GLN A CA 1
ATOM 3307 C C . GLN A 1 410 ? 11.368 -12.275 -28.143 1.00 88.25 410 GLN A C 1
ATOM 3309 O O . GLN A 1 410 ? 11.750 -12.757 -27.076 1.00 88.25 410 GLN A O 1
ATOM 3314 N N . ALA A 1 411 ? 10.178 -12.556 -28.663 1.00 83.94 411 ALA A N 1
ATOM 3315 C CA . ALA A 1 411 ? 9.214 -13.491 -28.095 1.00 83.94 411 ALA A CA 1
ATOM 3316 C C . ALA A 1 411 ? 8.475 -14.244 -29.210 1.00 83.94 411 ALA A C 1
ATOM 3318 O O . ALA A 1 411 ? 8.509 -13.832 -30.365 1.00 83.94 411 ALA A O 1
ATOM 3319 N N . GLN A 1 412 ? 7.799 -15.342 -28.872 1.00 81.56 412 GLN A N 1
ATOM 3320 C CA . GLN A 1 412 ? 6.867 -16.009 -29.784 1.00 81.56 412 GLN A CA 1
ATOM 3321 C C . GLN A 1 412 ? 5.436 -15.634 -29.406 1.00 81.56 412 GLN A C 1
ATOM 3323 O O . GLN A 1 412 ? 5.059 -15.731 -28.238 1.00 81.56 412 GLN A O 1
ATOM 3328 N N . GLY A 1 413 ? 4.666 -15.187 -30.391 1.00 72.44 413 GLY A N 1
ATOM 3329 C CA . GLY A 1 413 ? 3.262 -14.829 -30.263 1.00 72.44 413 GLY A CA 1
ATOM 3330 C C . GLY A 1 413 ? 2.389 -15.746 -31.110 1.00 72.44 413 GLY A C 1
ATOM 3331 O O . GLY A 1 413 ? 2.817 -16.244 -32.149 1.00 72.44 413 GLY A O 1
ATOM 3332 N N . VAL A 1 414 ? 1.156 -15.964 -30.658 1.00 73.69 414 VAL A N 1
ATOM 3333 C CA . VAL A 1 414 ? 0.118 -16.645 -31.436 1.00 73.69 414 VAL A CA 1
ATOM 3334 C C . VAL A 1 414 ? -1.160 -15.823 -31.335 1.00 73.69 414 VAL A C 1
ATOM 3336 O O . VAL A 1 414 ? -1.554 -15.438 -30.234 1.00 73.69 414 VAL A O 1
ATOM 3339 N N . TRP A 1 415 ? -1.807 -15.547 -32.461 1.00 71.88 415 TRP A N 1
ATOM 3340 C CA . TRP A 1 415 ? -3.083 -14.835 -32.513 1.00 71.88 415 TRP A CA 1
ATOM 3341 C C . TRP A 1 415 ? -3.951 -15.390 -33.639 1.00 71.88 415 TRP A C 1
ATOM 3343 O O . TRP A 1 415 ? -3.515 -16.207 -34.446 1.00 71.88 415 TRP A O 1
ATOM 3353 N N . ASN A 1 416 ? -5.215 -14.986 -33.651 1.00 71.06 416 ASN A N 1
ATOM 3354 C CA . ASN A 1 416 ? -6.179 -15.431 -34.644 1.00 71.06 416 ASN A CA 1
ATOM 3355 C C . ASN A 1 416 ? -6.468 -14.281 -35.613 1.00 71.06 416 ASN A C 1
ATOM 3357 O O . ASN A 1 416 ? -6.974 -13.247 -35.184 1.00 71.06 416 ASN A O 1
ATOM 3361 N N . SER A 1 417 ? -6.131 -14.468 -36.886 1.00 70.62 417 SER A N 1
ATOM 3362 C CA . SER A 1 417 ? -6.469 -13.566 -37.989 1.00 70.62 417 SER A CA 1
ATOM 3363 C C . SER A 1 417 ? -7.821 -13.949 -38.585 1.00 70.62 417 SER A C 1
ATOM 3365 O O . SER A 1 417 ? -8.102 -15.136 -38.777 1.00 70.62 417 SER A O 1
ATOM 3367 N N . GLU A 1 418 ? -8.641 -12.962 -38.950 1.00 72.62 418 GLU A N 1
ATOM 3368 C CA . GLU A 1 418 ? -9.886 -13.214 -39.685 1.00 72.62 418 GLU A CA 1
ATOM 3369 C C . GLU A 1 418 ? -9.627 -13.706 -41.120 1.00 72.62 418 GLU A C 1
ATOM 3371 O O . GLU A 1 418 ? -10.481 -14.369 -41.710 1.00 72.62 418 GLU A O 1
ATOM 3376 N N . GLN A 1 419 ? -8.447 -13.420 -41.684 1.00 70.25 419 GLN A N 1
ATOM 3377 C CA . GLN A 1 419 ? -8.093 -13.778 -43.062 1.00 70.25 419 GLN A CA 1
ATOM 3378 C C . GLN A 1 419 ? -7.453 -15.163 -43.183 1.00 70.25 419 GLN A C 1
ATOM 3380 O O . GLN A 1 419 ? -7.737 -15.888 -44.137 1.00 70.25 419 GLN A O 1
ATOM 3385 N N . VAL A 1 420 ? -6.575 -15.521 -42.241 1.00 71.50 420 VAL A N 1
ATOM 3386 C CA . VAL A 1 420 ? -5.689 -16.696 -42.372 1.00 71.50 420 VAL A CA 1
ATOM 3387 C C . VAL A 1 420 ? -5.841 -17.697 -41.218 1.00 71.50 420 VAL A C 1
ATOM 3389 O O . VAL A 1 420 ? -5.285 -18.793 -41.274 1.00 71.50 420 VAL A O 1
ATOM 3392 N N . GLY A 1 421 ? -6.640 -17.375 -40.193 1.00 72.38 421 GLY A N 1
ATOM 3393 C CA . GLY A 1 421 ? -6.830 -18.215 -39.009 1.00 72.38 421 GLY A CA 1
ATOM 3394 C C . GLY A 1 421 ? -5.709 -18.050 -37.980 1.00 72.38 421 GLY A C 1
ATOM 3395 O O . GLY A 1 421 ? -5.182 -16.956 -37.796 1.00 72.38 421 GLY A O 1
ATOM 3396 N N . LEU A 1 422 ? -5.354 -19.124 -37.268 1.00 73.44 422 LEU A N 1
ATOM 3397 C CA . LEU A 1 422 ? -4.340 -19.078 -36.211 1.00 73.44 422 LEU A CA 1
ATOM 3398 C C . LEU A 1 422 ? -2.938 -18.875 -36.809 1.00 73.44 422 LEU A C 1
ATOM 3400 O O . LEU A 1 422 ? -2.421 -19.760 -37.491 1.00 73.44 422 LEU A O 1
ATOM 3404 N N . VAL A 1 423 ? -2.308 -17.745 -36.502 1.00 68.25 423 VAL A N 1
ATOM 3405 C CA . VAL A 1 423 ? -0.949 -17.404 -36.932 1.00 68.25 423 VAL A CA 1
ATOM 3406 C C . VAL A 1 423 ? -0.029 -17.441 -35.716 1.00 68.25 423 VAL A C 1
ATOM 3408 O O . VAL A 1 423 ? -0.333 -16.855 -34.679 1.00 68.25 423 VAL A O 1
ATOM 3411 N N . GLY A 1 424 ? 1.083 -18.168 -35.829 1.00 70.56 424 GLY A N 1
ATOM 3412 C CA . GLY A 1 424 ? 2.165 -18.167 -34.848 1.00 70.56 424 GLY A CA 1
ATOM 3413 C C . GLY A 1 424 ? 3.401 -17.514 -35.450 1.00 70.56 424 GLY A C 1
ATOM 3414 O O . GLY A 1 424 ? 3.898 -17.985 -36.472 1.00 70.56 424 GLY A O 1
ATOM 3415 N N . GLU A 1 425 ? 3.910 -16.457 -34.826 1.00 77.06 425 GLU A N 1
ATOM 3416 C CA . GLU A 1 425 ? 5.096 -15.751 -35.310 1.00 77.06 425 GLU A CA 1
ATOM 3417 C C . GLU A 1 425 ? 6.047 -15.358 -34.188 1.00 77.06 425 GLU A C 1
ATOM 3419 O O . GLU A 1 425 ? 5.721 -15.349 -33.000 1.00 77.06 425 GLU A O 1
ATOM 3424 N N . THR A 1 426 ? 7.251 -14.984 -34.598 1.00 82.75 426 THR A N 1
ATOM 3425 C CA . THR A 1 426 ? 8.196 -14.319 -33.715 1.00 82.75 426 THR A CA 1
ATOM 3426 C C . THR A 1 426 ? 7.913 -12.820 -33.712 1.00 82.75 426 THR A C 1
ATOM 3428 O O . THR A 1 426 ? 7.816 -12.202 -34.766 1.00 82.75 426 THR A O 1
ATOM 3431 N N . VAL A 1 427 ? 7.814 -12.218 -32.537 1.00 88.12 427 VAL A N 1
ATOM 3432 C CA . VAL A 1 427 ? 7.557 -10.788 -32.354 1.00 88.12 427 VAL A CA 1
ATOM 3433 C C . VAL A 1 427 ? 8.686 -10.155 -31.550 1.00 88.12 427 VAL A C 1
ATOM 3435 O O . VAL A 1 427 ? 9.304 -10.795 -30.696 1.00 88.12 427 VAL A O 1
ATOM 3438 N N . PHE A 1 428 ? 8.945 -8.878 -31.794 1.00 90.38 428 PHE A N 1
ATOM 3439 C CA . PHE A 1 428 ? 9.764 -8.048 -30.925 1.00 90.38 428 PHE A CA 1
ATOM 3440 C C . PHE A 1 428 ? 8.862 -7.248 -29.997 1.00 90.38 428 PHE A C 1
ATOM 3442 O O . PHE A 1 428 ? 8.009 -6.486 -30.438 1.00 90.38 428 PHE A O 1
ATOM 3449 N N . ILE A 1 429 ? 9.064 -7.406 -28.696 1.00 91.12 429 ILE A N 1
ATOM 3450 C CA . ILE A 1 429 ? 8.366 -6.636 -27.673 1.00 91.12 429 ILE A CA 1
ATOM 3451 C C . ILE A 1 429 ? 9.260 -5.457 -27.323 1.00 91.12 429 ILE A C 1
ATOM 3453 O O . ILE A 1 429 ? 10.299 -5.650 -26.688 1.00 91.12 429 ILE A O 1
ATOM 3457 N N . VAL A 1 430 ? 8.862 -4.257 -27.740 1.00 91.81 430 VAL A N 1
ATOM 3458 C CA . VAL A 1 430 ? 9.509 -3.007 -27.336 1.00 91.81 430 VAL A CA 1
ATOM 3459 C C . VAL A 1 430 ? 8.746 -2.443 -26.152 1.00 91.81 430 VAL A C 1
ATOM 3461 O O . VAL A 1 430 ? 7.572 -2.116 -26.286 1.00 91.81 430 VAL A O 1
ATOM 3464 N N . ASN A 1 431 ? 9.387 -2.340 -24.991 1.00 91.12 431 ASN A N 1
ATOM 3465 C CA . ASN A 1 431 ? 8.747 -1.891 -23.760 1.00 91.12 431 ASN A CA 1
ATOM 3466 C C . ASN A 1 431 ? 9.457 -0.698 -23.118 1.00 91.12 431 ASN A C 1
ATOM 3468 O O . ASN A 1 431 ? 10.656 -0.474 -23.297 1.00 91.12 431 ASN A O 1
ATOM 3472 N N . SER A 1 432 ? 8.691 0.072 -22.351 1.00 87.38 432 SER A N 1
ATOM 3473 C CA . SER A 1 432 ? 9.171 1.209 -21.578 1.00 87.38 432 SER A CA 1
ATOM 3474 C C . SER A 1 432 ? 8.404 1.330 -20.263 1.00 87.38 432 SER A C 1
ATOM 3476 O O . SER A 1 432 ? 7.200 1.074 -20.201 1.00 87.38 432 SER A O 1
ATOM 3478 N N . TYR A 1 433 ? 9.111 1.741 -19.211 1.00 84.25 433 TYR A N 1
ATOM 3479 C CA . TYR A 1 433 ? 8.510 2.089 -17.928 1.00 84.25 433 TYR A CA 1
ATOM 3480 C C . TYR A 1 433 ? 8.216 3.581 -17.893 1.00 84.25 433 TYR A C 1
ATOM 3482 O O . TYR A 1 433 ? 9.103 4.404 -18.132 1.00 84.25 433 TYR A O 1
ATOM 3490 N N . VAL A 1 434 ? 6.978 3.927 -17.562 1.00 82.69 434 VAL A N 1
ATOM 3491 C CA . VAL A 1 434 ? 6.433 5.269 -17.768 1.00 82.69 434 VAL A CA 1
ATOM 3492 C C . VAL A 1 434 ? 5.771 5.791 -16.500 1.00 82.69 434 VAL A C 1
ATOM 3494 O O . VAL A 1 434 ? 5.213 5.035 -15.697 1.00 82.69 434 VAL A O 1
ATOM 3497 N N . THR A 1 435 ? 5.835 7.106 -16.296 1.00 79.38 435 THR A N 1
ATOM 3498 C CA . THR A 1 435 ? 5.063 7.755 -15.230 1.00 79.38 435 THR A CA 1
ATOM 3499 C C . THR A 1 435 ? 3.582 7.778 -15.613 1.00 79.38 435 THR A C 1
ATOM 3501 O O . THR A 1 435 ? 3.238 7.721 -16.794 1.00 79.38 435 THR A O 1
ATOM 3504 N N . GLN A 1 436 ? 2.672 7.876 -14.638 1.00 77.25 436 GLN A N 1
ATOM 3505 C CA . GLN A 1 436 ? 1.240 8.025 -14.945 1.00 77.25 436 GLN A CA 1
ATOM 3506 C C . GLN A 1 436 ? 0.957 9.302 -15.751 1.00 77.25 436 GLN A C 1
ATOM 3508 O O . GLN A 1 436 ? 0.090 9.305 -16.622 1.00 77.25 436 GLN A O 1
ATOM 3513 N N . ALA A 1 437 ? 1.688 10.384 -15.466 1.00 76.69 437 ALA A N 1
ATOM 3514 C CA . ALA A 1 437 ? 1.533 11.657 -16.158 1.00 76.69 437 ALA A CA 1
ATOM 3515 C C . ALA A 1 437 ? 1.952 11.554 -17.630 1.00 76.69 437 ALA A C 1
ATOM 3517 O O . ALA A 1 437 ? 1.190 11.963 -18.502 1.00 76.69 437 ALA A O 1
ATOM 3518 N N . ASP A 1 438 ? 3.114 10.959 -17.907 1.00 83.06 438 ASP A N 1
ATOM 3519 C CA . ASP A 1 438 ? 3.597 10.771 -19.278 1.00 83.06 438 ASP A CA 1
ATOM 3520 C C . ASP A 1 438 ? 2.745 9.759 -20.040 1.00 83.06 438 ASP A C 1
ATOM 3522 O O . ASP A 1 438 ? 2.458 9.975 -21.214 1.00 83.06 438 ASP A O 1
ATOM 3526 N N . LEU A 1 439 ? 2.277 8.694 -19.377 1.00 83.81 439 LEU A N 1
ATOM 3527 C CA . LEU A 1 439 ? 1.322 7.766 -19.976 1.00 83.81 439 LEU A CA 1
ATOM 3528 C C . LEU A 1 439 ? 0.057 8.511 -20.404 1.00 83.81 439 LEU A C 1
ATOM 3530 O O . LEU A 1 439 ? -0.299 8.466 -21.571 1.00 83.81 439 LEU A O 1
ATOM 3534 N N . ASN A 1 440 ? -0.579 9.265 -19.504 1.00 82.94 440 ASN A N 1
ATOM 3535 C CA . ASN A 1 440 ? -1.781 10.033 -19.841 1.00 82.94 440 ASN A CA 1
ATOM 3536 C C . ASN A 1 440 ? -1.525 11.082 -20.932 1.00 82.94 440 ASN A C 1
ATOM 3538 O O . ASN A 1 440 ? -2.418 11.371 -21.721 1.00 82.94 440 ASN A O 1
ATOM 3542 N N . LYS A 1 441 ? -0.325 11.667 -20.964 1.00 89.06 441 LYS A N 1
ATOM 3543 C CA . LYS A 1 441 ? 0.051 12.697 -21.934 1.00 89.06 441 LYS A CA 1
ATOM 3544 C C . LYS A 1 441 ? 0.285 12.130 -23.335 1.00 89.06 441 LYS A C 1
ATOM 3546 O O . LYS A 1 441 ? -0.119 12.764 -24.301 1.00 89.06 441 LYS A O 1
ATOM 3551 N N . TYR A 1 442 ? 0.957 10.985 -23.442 1.00 92.38 442 TYR A N 1
ATOM 3552 C CA . TYR A 1 442 ? 1.435 10.448 -24.719 1.00 92.38 442 TYR A CA 1
ATOM 3553 C C . TYR A 1 442 ? 0.684 9.197 -25.192 1.00 92.38 442 TYR A C 1
ATOM 3555 O O . TYR A 1 442 ? 0.983 8.714 -26.279 1.00 92.38 442 TYR A O 1
ATOM 3563 N N . LEU A 1 443 ? -0.267 8.645 -24.425 1.00 89.62 443 LEU A N 1
ATOM 3564 C CA . LEU A 1 443 ? -0.970 7.410 -24.802 1.00 89.62 443 LEU A CA 1
ATOM 3565 C C . LEU A 1 443 ? -1.665 7.527 -26.163 1.00 89.62 443 LEU A C 1
ATOM 3567 O O . LEU A 1 443 ? -1.527 6.619 -26.979 1.00 89.62 443 LEU A O 1
ATOM 3571 N N . ASP A 1 444 ? -2.351 8.639 -26.429 1.00 90.12 444 ASP A N 1
ATOM 3572 C CA . ASP A 1 444 ? -3.017 8.858 -27.718 1.00 90.12 444 ASP A CA 1
ATOM 3573 C C . ASP A 1 444 ? -1.999 8.918 -28.871 1.00 90.12 444 ASP A C 1
ATOM 3575 O O . ASP A 1 444 ? -2.191 8.270 -29.898 1.00 90.12 444 ASP A O 1
ATOM 3579 N N . GLU A 1 445 ? -0.855 9.584 -28.670 1.00 93.50 445 GLU A N 1
ATOM 3580 C CA . GLU A 1 445 ? 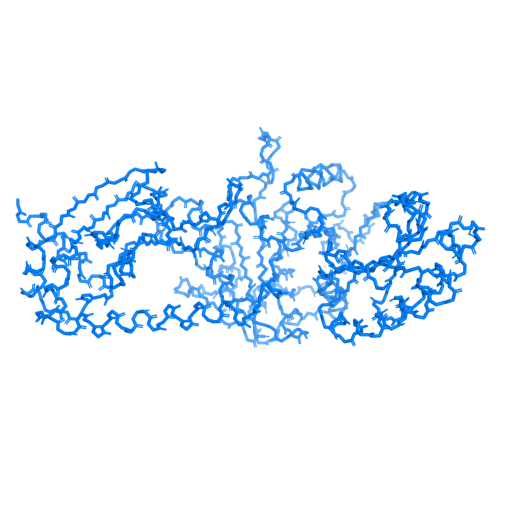0.238 9.603 -29.654 1.00 93.50 445 GLU A CA 1
ATOM 3581 C C . GLU A 1 445 ? 0.832 8.208 -29.895 1.00 93.50 445 GLU A C 1
ATOM 3583 O O . GLU A 1 445 ? 1.179 7.870 -31.025 1.00 93.50 445 GLU A O 1
ATOM 3588 N N . VAL A 1 446 ? 0.967 7.385 -28.847 1.00 93.50 446 VAL A N 1
ATOM 3589 C CA . VAL A 1 446 ? 1.440 5.999 -28.981 1.00 93.50 446 VAL A CA 1
ATOM 3590 C C . VAL A 1 446 ? 0.434 5.175 -29.780 1.00 93.50 446 VAL A C 1
ATOM 3592 O O . VAL A 1 446 ? 0.837 4.411 -30.652 1.00 93.50 446 VAL A O 1
ATOM 3595 N N . ILE A 1 447 ? -0.864 5.329 -29.512 1.00 91.56 447 ILE A N 1
ATOM 3596 C CA . ILE A 1 447 ? -1.925 4.636 -30.249 1.00 91.56 447 ILE A CA 1
ATOM 3597 C C . ILE A 1 447 ? -1.882 5.016 -31.732 1.00 91.56 447 ILE A C 1
ATOM 3599 O O . ILE A 1 447 ? -1.965 4.134 -32.586 1.00 91.56 447 ILE A O 1
ATOM 3603 N N . ASP A 1 448 ? -1.725 6.299 -32.051 1.00 93.88 448 ASP A N 1
ATOM 3604 C CA . ASP A 1 448 ? -1.634 6.750 -33.440 1.00 93.88 448 ASP A CA 1
ATOM 3605 C C . ASP A 1 448 ? -0.361 6.240 -34.125 1.00 93.88 448 ASP A C 1
ATOM 3607 O O . ASP A 1 448 ? -0.435 5.723 -35.239 1.00 93.88 448 ASP A O 1
ATOM 3611 N N . TYR A 1 449 ? 0.773 6.238 -33.424 1.00 95.56 449 TYR A N 1
ATOM 3612 C CA . TYR A 1 449 ? 2.007 5.626 -33.913 1.00 95.56 449 TYR A CA 1
ATOM 3613 C C . TYR A 1 449 ? 1.849 4.121 -34.198 1.00 95.56 449 TYR A C 1
ATOM 3615 O O . TYR A 1 449 ? 2.295 3.632 -35.236 1.00 95.56 449 TYR A O 1
ATOM 3623 N N . VAL A 1 450 ? 1.161 3.368 -33.329 1.00 93.06 450 VAL A N 1
ATOM 3624 C CA . VAL A 1 450 ? 0.874 1.940 -33.569 1.00 93.06 450 VAL A CA 1
ATOM 3625 C C . VAL A 1 450 ? 0.014 1.758 -34.824 1.00 93.06 450 VAL A C 1
ATOM 3627 O O . VAL A 1 450 ? 0.295 0.864 -35.623 1.00 93.06 450 VAL A O 1
ATOM 3630 N N . LYS A 1 451 ? -0.996 2.614 -35.045 1.00 92.81 451 LYS A N 1
ATOM 3631 C CA . LYS A 1 451 ? -1.817 2.575 -36.270 1.00 92.81 451 LYS A CA 1
ATOM 3632 C C . LYS A 1 451 ? -0.988 2.851 -37.525 1.00 92.81 451 LYS A C 1
ATOM 3634 O O . LYS A 1 451 ? -1.212 2.198 -38.541 1.00 92.81 451 LYS A O 1
ATOM 3639 N N . GLU A 1 452 ? -0.040 3.784 -37.471 1.00 94.06 452 GLU A N 1
ATOM 3640 C CA . GLU A 1 452 ? 0.859 4.070 -38.596 1.00 94.06 452 GLU A CA 1
ATOM 3641 C C . GLU A 1 452 ? 1.709 2.845 -38.954 1.00 94.06 452 GLU A C 1
ATOM 3643 O O . GLU A 1 452 ? 1.697 2.399 -40.103 1.00 94.06 452 GLU A O 1
ATOM 3648 N N . ILE A 1 453 ? 2.372 2.233 -37.964 1.00 92.31 453 ILE A N 1
ATOM 3649 C CA . ILE A 1 453 ? 3.194 1.033 -38.189 1.00 92.31 453 ILE A CA 1
ATOM 3650 C C . ILE A 1 453 ? 2.347 -0.142 -38.692 1.00 92.31 453 ILE A C 1
ATOM 3652 O O . ILE A 1 453 ? 2.770 -0.861 -39.598 1.00 92.31 453 ILE A O 1
ATOM 3656 N N . LYS A 1 454 ? 1.126 -0.308 -38.174 1.00 92.50 454 LYS A N 1
ATOM 3657 C CA . LYS A 1 454 ? 0.170 -1.319 -38.643 1.00 92.50 454 LYS A CA 1
ATOM 3658 C C . LYS A 1 454 ? -0.130 -1.175 -40.134 1.00 92.50 454 LYS A C 1
ATOM 3660 O O . LYS A 1 454 ? -0.154 -2.177 -40.847 1.00 92.50 454 LYS A O 1
ATOM 3665 N N . VAL A 1 455 ? -0.349 0.053 -40.609 1.00 91.50 455 VAL A N 1
ATOM 3666 C CA . VAL A 1 455 ? -0.609 0.331 -42.029 1.00 91.50 455 VAL A CA 1
ATOM 3667 C C . VAL A 1 455 ? 0.638 0.075 -42.874 1.00 91.50 455 VAL A C 1
ATOM 3669 O O . VAL A 1 455 ? 0.527 -0.551 -43.928 1.00 91.50 455 VAL A O 1
ATOM 3672 N N . GLU A 1 456 ? 1.822 0.492 -42.414 1.00 91.88 456 GLU A N 1
ATOM 3673 C CA . GLU A 1 456 ? 3.089 0.233 -43.116 1.00 91.88 456 GLU A CA 1
ATOM 3674 C C . GLU A 1 456 ? 3.374 -1.270 -43.266 1.00 91.88 456 GLU A C 1
ATOM 3676 O O . GLU A 1 456 ? 3.759 -1.724 -44.344 1.00 91.88 456 GLU A O 1
ATOM 3681 N N . LEU A 1 457 ? 3.138 -2.046 -42.204 1.00 88.19 457 LEU A N 1
ATOM 3682 C CA . LEU A 1 457 ? 3.322 -3.500 -42.181 1.00 88.19 457 LEU A CA 1
ATOM 3683 C C . LEU A 1 457 ? 2.131 -4.277 -42.768 1.00 88.19 457 LEU A C 1
ATOM 3685 O O . LEU A 1 457 ? 2.194 -5.501 -42.893 1.00 88.19 457 LEU A O 1
ATOM 3689 N N . LYS A 1 458 ? 1.050 -3.578 -43.141 1.00 88.81 458 LYS A N 1
ATOM 3690 C CA . LYS A 1 458 ? -0.206 -4.152 -43.653 1.00 88.81 458 LYS A CA 1
ATOM 3691 C C . LYS A 1 458 ? -0.746 -5.273 -42.763 1.00 88.81 458 LYS A C 1
ATOM 3693 O O . LYS A 1 458 ? -1.142 -6.336 -43.239 1.00 88.81 458 LYS A O 1
ATOM 3698 N N . GLN A 1 459 ? -0.728 -5.022 -41.461 1.00 84.94 459 GLN A N 1
ATOM 3699 C CA . GLN A 1 459 ? -1.208 -5.955 -40.455 1.00 84.94 459 GLN A CA 1
ATOM 3700 C C . GLN A 1 459 ? -2.691 -5.722 -40.169 1.00 84.94 459 GLN A C 1
ATOM 3702 O O . GLN A 1 459 ? -3.176 -4.589 -40.166 1.00 84.94 459 GLN A O 1
ATOM 3707 N N . GLU A 1 460 ? -3.419 -6.805 -39.905 1.00 84.31 460 GLU A N 1
ATOM 3708 C CA . GLU A 1 460 ? -4.832 -6.744 -39.512 1.00 84.31 460 GLU A CA 1
ATOM 3709 C C . GLU A 1 460 ? -4.990 -6.078 -38.139 1.00 84.31 460 GLU A C 1
ATOM 3711 O O . GLU A 1 460 ? -5.876 -5.243 -37.933 1.00 84.31 460 GLU A O 1
ATOM 3716 N N . ALA A 1 461 ? -4.071 -6.392 -37.226 1.00 85.50 461 ALA A N 1
ATOM 3717 C CA . ALA A 1 461 ? -3.991 -5.807 -35.903 1.00 85.50 461 ALA A CA 1
ATOM 3718 C C . ALA A 1 461 ? -2.544 -5.751 -35.407 1.00 85.50 461 ALA A C 1
ATOM 3720 O O . ALA A 1 461 ? -1.709 -6.566 -35.795 1.00 85.50 461 ALA A O 1
ATOM 3721 N N . MET A 1 462 ? -2.265 -4.812 -34.506 1.00 88.62 462 MET A N 1
ATOM 3722 C CA . MET A 1 462 ? -1.020 -4.777 -33.739 1.00 88.62 462 MET A CA 1
ATOM 3723 C C . MET A 1 462 ? -1.313 -4.754 -32.245 1.00 88.62 462 MET A C 1
ATOM 3725 O O . MET A 1 462 ? -2.229 -4.067 -31.801 1.00 88.62 462 MET A O 1
ATOM 3729 N N . ALA A 1 463 ? -0.532 -5.485 -31.451 1.00 89.62 463 ALA A N 1
ATOM 3730 C CA . ALA A 1 463 ? -0.747 -5.518 -30.011 1.00 89.62 463 ALA A CA 1
ATOM 3731 C C . ALA A 1 463 ? -0.012 -4.371 -29.299 1.00 89.62 463 ALA A C 1
ATOM 3733 O O . ALA A 1 463 ? 1.202 -4.194 -29.436 1.00 89.62 463 ALA A O 1
ATOM 3734 N N . LEU A 1 464 ? -0.769 -3.625 -28.496 1.00 92.12 464 LEU A N 1
ATOM 3735 C CA . LEU A 1 464 ? -0.282 -2.662 -27.519 1.00 92.12 464 LEU A CA 1
ATOM 3736 C C . LEU A 1 464 ? -0.703 -3.131 -26.127 1.00 92.12 464 LEU A C 1
ATOM 3738 O O . LEU A 1 464 ? -1.882 -3.336 -25.850 1.00 92.12 464 LEU A O 1
ATOM 3742 N N . GLU A 1 465 ? 0.256 -3.277 -25.231 1.00 89.31 465 GLU A N 1
ATOM 3743 C CA . GLU A 1 465 ? 0.025 -3.640 -23.842 1.00 89.31 465 GLU A CA 1
ATOM 3744 C C . GLU A 1 465 ? 0.284 -2.434 -22.944 1.00 89.31 465 GLU A C 1
ATOM 3746 O O . GLU A 1 465 ? 1.357 -1.836 -22.989 1.00 89.31 465 GLU A O 1
ATOM 3751 N N . VAL A 1 466 ? -0.693 -2.097 -22.103 1.00 85.56 466 VAL A N 1
ATOM 3752 C CA . VAL A 1 466 ? -0.546 -1.095 -21.042 1.00 85.56 466 VAL A CA 1
ATOM 3753 C C . VAL A 1 466 ? -0.868 -1.774 -19.721 1.00 85.56 466 VAL A C 1
ATOM 3755 O O . VAL A 1 466 ? -1.974 -2.281 -19.539 1.00 85.56 466 VAL A O 1
ATOM 3758 N N . ASN A 1 467 ? 0.094 -1.807 -18.798 1.00 78.75 467 ASN A N 1
ATOM 3759 C CA . ASN A 1 467 ? -0.039 -2.449 -17.487 1.00 78.75 467 ASN A CA 1
ATOM 3760 C C . ASN A 1 467 ? -0.600 -3.882 -17.567 1.00 78.75 467 ASN A C 1
ATOM 3762 O O . ASN A 1 467 ? -1.574 -4.203 -16.890 1.00 78.75 467 ASN A O 1
ATOM 3766 N N . GLN A 1 468 ? -0.010 -4.732 -18.421 1.00 71.31 468 GLN A N 1
ATOM 3767 C CA . GLN A 1 468 ? -0.435 -6.123 -18.679 1.00 71.31 468 GLN A CA 1
ATOM 3768 C C . GLN A 1 468 ? -1.818 -6.283 -19.324 1.00 71.31 468 GLN A C 1
ATOM 3770 O O . GLN A 1 468 ? -2.265 -7.405 -19.568 1.00 71.31 468 GLN A O 1
ATOM 3775 N N . LYS A 1 469 ? -2.502 -5.186 -19.659 1.00 79.19 469 LYS A N 1
ATOM 3776 C CA . LYS A 1 469 ? -3.720 -5.234 -20.457 1.00 79.19 469 LYS A CA 1
ATOM 3777 C C . LYS A 1 469 ? -3.361 -5.082 -21.929 1.00 79.19 469 LYS A C 1
ATOM 3779 O O . LYS A 1 469 ? -3.100 -3.978 -22.406 1.00 79.19 469 LYS A O 1
ATOM 3784 N N . LEU A 1 470 ? -3.356 -6.207 -22.633 1.00 82.62 470 LEU A N 1
ATOM 3785 C CA . LEU A 1 470 ? -3.118 -6.256 -24.069 1.00 82.62 470 LEU A CA 1
ATOM 3786 C C . LEU A 1 470 ? -4.370 -5.813 -24.834 1.00 82.62 470 LEU A C 1
ATOM 3788 O O . LEU A 1 470 ? -5.475 -6.294 -24.585 1.00 82.62 470 LEU A O 1
ATOM 3792 N N . THR A 1 471 ? -4.180 -4.881 -25.760 1.00 85.81 471 THR A N 1
ATOM 3793 C CA . THR A 1 471 ? -5.199 -4.353 -26.666 1.00 85.81 471 THR A CA 1
ATOM 3794 C C . THR A 1 471 ? -4.704 -4.524 -28.095 1.00 85.81 471 THR A C 1
ATOM 3796 O O . THR A 1 471 ? -3.556 -4.208 -28.397 1.00 85.81 471 THR A O 1
ATOM 3799 N N . LEU A 1 472 ? -5.566 -5.030 -28.972 1.00 87.50 472 LEU A N 1
ATOM 3800 C CA . LEU A 1 472 ? -5.295 -5.113 -30.403 1.00 87.50 472 LEU A CA 1
ATOM 3801 C C . LEU A 1 472 ? -5.787 -3.821 -31.067 1.00 87.50 472 LEU A C 1
ATOM 3803 O O . LEU A 1 472 ? -6.958 -3.468 -30.919 1.00 87.50 472 LEU A O 1
ATOM 3807 N N . ILE A 1 473 ? -4.877 -3.109 -31.732 1.00 85.94 473 ILE A N 1
ATOM 3808 C CA . ILE A 1 473 ? -5.100 -1.828 -32.423 1.00 85.94 473 ILE A CA 1
ATOM 3809 C C . ILE A 1 473 ? -5.242 -2.053 -33.924 1.00 85.94 473 ILE A C 1
ATOM 3811 O O . ILE A 1 473 ? -4.520 -2.907 -34.489 1.00 85.94 473 ILE A O 1
#

Organism: NCBI:txid1003

Sequence (473 aa):
MMRKNHSIIRALQNCELFKHLPENELEVIASKVKMRQFFPDEVIVWQGNPSDSLFLVTNGIVTVKRIINENEEQILNYLMAGNTFGEIGILENKPRSATVAALSDVDVVVIRRADFIDILYQFPSVAIELAKMLGRYLVDSNRRRSRGNSNIKLILLFDVFGSLGATSVGISLAKVLHQRTKHKTVYTEYPVPQKLIADLHISRKEKIYQHPAGFDILLSQEERFFSDKVKTTMMLDTLINDYENIIITLNENIDENQDGIVDQDIAMMLDYAKQIIMFCPPEPSVWGHVEEIQKKLRKRIRTNETNIFTLINYCSKEYKDVAFPYPVDFQLPYLTAFPPLRDMHAKEVSIPTPLLDIFGTLADRLERTNNIAMYIPTTVDVDKQIDTTLYVEKTLKFFGERFGGATSKQAQGVWNSEQVGLVGETVFIVNSYVTQADLNKYLDEVIDYVKEIKVELKQEAMALEVNQKLTLI